Protein AF-A0A553P008-F1 (afdb_monomer)

Foldseek 3Di:
DDDDDDDDDDDDDDDDDDDDDDDDDDDDDDDDDDDDDDDDDDDPPVVVVVVVVPPPDDDPDDDDDPDDDPQQPPPPDPPPPPPPVCPDPPDQWWFAAPQQQFIDSDPVVNVVCVVVVVSPPPPAQPAPDDFDKDKDKAQDPVVVVVVCLVVLLCQQWDWPDDPRQKTKIFGLQADDPDVDPDDPPRDHDPWSWMKMWGWGWGAPDPDNPDRTGPRTGTIIIIITTSDTNDDDDLVSGDDGPVNLVVLLVCVVVVDDLVCCQVPPQDPDVPDPSDNGDDSVNSVSSCVSVVVPPCLVVVLLVLLQVLCVVVPPPDDDADPLQVVQLVQADDPVQLVQWDWDDDVQFIKIFGADPVRDTPDIKTKGAAPDDDPLVPQSNDHPPFDPPFDRQNRIQIPDPVCVVNVGHNVSRSRRRVVVVPPDPDPDDDDDDDDDDDDDDDDDDDDDDDDDDDDDDDPPDPPVVVVVLLVLLSVLLVVLSPDPVHDPVLNVQQSVQSVPDRSNPRDHPPVSPPVSVVPD

Nearest PDB structures (foldseek):
  5zyg-assembly1_A  TM=2.534E-01  e=4.110E-01  Homo sapiens
  8fjk-assembly1_D  TM=1.967E-01  e=5.449E-01  Golden shiner reovirus

Sequence (516 aa):
MPSQSNVDDPQVLGAAQPTEFVDDLMDLGTDPGDSNDPGEESQEHWNLVAQSIADQNQTPGAKTMDGVDDLNENATNVDNPLDLKFTPPSWSPIFHCQKCRKTFASRFGCRAHVRKNACSKVSHCPGKHDHRWVELDVETMAIALEWFHSQELDRFFFKESSRPSLRIFRCSQRSRKSSSPIKKTKKIYDCSAKIVFRQATLCQCEDTITEICRNGKPMVLIYGCLTHSHPIDRKNIRLSKVTKNQALKLLQSGLEHGDIIEKYFAPNDDDPDRKPVIPADLYRIRRTAGLRGLENVDQVFIRKKLKGKERMRNMGYSKIQTDYSACHPGKEEMQKYLVEQKPGGFDIIRKGPDGEEVGRYRMMPNRFLCNKTLCQVRCLNCPPKCICAHDYTCQCPEYAHRNFCNHGHVLAMLSNASSPTSKHQPNDDQSQLDDSYRGSGRSKDNCSNIADHYPVQPVDQEFVKIQKRFRQIEGAFSSSDIKDDEKLMIVNSLLHVPINDVEIPLRFSNNANSFL

Structure (mmCIF, N/CA/C/O backbone):
data_AF-A0A553P008-F1
#
_entry.id   AF-A0A553P008-F1
#
loop_
_atom_site.group_PDB
_atom_site.id
_atom_site.type_symbol
_atom_site.label_atom_id
_atom_site.label_alt_id
_atom_site.label_comp_id
_atom_site.label_asym_id
_atom_site.label_entity_id
_atom_site.label_seq_id
_atom_site.pdbx_PDB_ins_code
_atom_site.Cartn_x
_atom_site.Cartn_y
_atom_site.Cartn_z
_atom_site.occupancy
_atom_site.B_iso_or_equiv
_atom_site.auth_seq_id
_atom_site.auth_comp_id
_atom_site.auth_asym_id
_atom_site.auth_atom_id
_atom_site.pdbx_PDB_model_num
ATOM 1 N N . MET A 1 1 ? -40.632 -23.027 -47.951 1.00 40.44 1 MET A N 1
ATOM 2 C CA . MET A 1 1 ? -40.136 -23.968 -48.976 1.00 40.44 1 MET A CA 1
ATOM 3 C C . MET A 1 1 ? -38.625 -23.825 -49.075 1.00 40.44 1 MET A C 1
ATOM 5 O O . MET A 1 1 ? -38.171 -22.695 -48.936 1.00 40.44 1 MET A O 1
ATOM 9 N N . PRO A 1 2 ? -37.874 -24.936 -49.167 1.00 53.50 2 PRO A N 1
ATOM 10 C CA . PRO A 1 2 ? -36.561 -25.055 -48.534 1.00 53.50 2 PRO A CA 1
ATOM 11 C C . PRO A 1 2 ? -35.416 -25.389 -49.506 1.00 53.50 2 PRO A C 1
ATOM 13 O O . PRO A 1 2 ? -35.645 -25.818 -50.631 1.00 53.50 2 PRO A O 1
ATOM 16 N N . SER A 1 3 ? -34.190 -25.282 -48.997 1.00 41.91 3 SER A N 1
ATOM 17 C CA . SER A 1 3 ? -32.974 -25.963 -49.477 1.00 41.91 3 SER A CA 1
ATOM 18 C C . SER A 1 3 ? -31.933 -25.788 -48.360 1.00 41.91 3 SER A C 1
ATOM 20 O O . SER A 1 3 ? -31.424 -24.687 -48.192 1.00 41.91 3 SER A O 1
ATOM 22 N N . GLN A 1 4 ? -31.836 -26.650 -47.339 1.00 43.62 4 GLN A N 1
ATOM 23 C CA . GLN A 1 4 ? -31.308 -28.027 -47.278 1.00 43.62 4 GLN A CA 1
ATOM 24 C C . GLN A 1 4 ? -29.925 -28.217 -47.915 1.00 43.62 4 GLN A C 1
ATOM 26 O O . GLN A 1 4 ? -29.800 -28.272 -49.132 1.00 43.62 4 GLN A O 1
ATOM 31 N N . SER A 1 5 ? -28.929 -28.436 -47.051 1.00 47.88 5 SER A N 1
ATOM 32 C CA . SER A 1 5 ? -27.769 -29.290 -47.318 1.00 47.88 5 SER A CA 1
ATOM 33 C C . SER A 1 5 ? -27.231 -29.847 -45.988 1.00 47.88 5 SER A C 1
ATOM 35 O O . SER A 1 5 ? -26.574 -29.133 -45.231 1.00 47.88 5 SER A O 1
ATOM 37 N N . ASN A 1 6 ? -27.570 -31.111 -45.717 1.00 43.66 6 ASN A N 1
ATOM 38 C CA . ASN A 1 6 ? -26.884 -32.031 -44.801 1.00 43.66 6 ASN A CA 1
ATOM 39 C C . ASN A 1 6 ? -25.738 -32.711 -45.563 1.00 43.66 6 ASN A C 1
ATOM 41 O O . ASN A 1 6 ? -25.980 -33.041 -46.721 1.00 43.66 6 ASN A O 1
ATOM 45 N N . VAL A 1 7 ? -24.598 -32.981 -44.912 1.00 49.91 7 VAL A N 1
ATOM 46 C CA . VAL A 1 7 ? -23.669 -34.120 -45.152 1.00 49.91 7 VAL A CA 1
ATOM 47 C C . VAL A 1 7 ? -22.826 -34.260 -43.861 1.00 49.91 7 VAL A C 1
ATOM 49 O O . VAL A 1 7 ? -22.097 -33.332 -43.524 1.00 49.91 7 VAL A O 1
ATOM 52 N N . ASP A 1 8 ? -23.193 -35.137 -42.926 1.00 42.03 8 ASP A N 1
ATOM 53 C CA . ASP A 1 8 ? -22.781 -36.545 -42.713 1.00 42.03 8 ASP A CA 1
ATOM 54 C C . ASP A 1 8 ? -21.514 -36.733 -41.848 1.00 42.03 8 ASP A C 1
ATOM 56 O O . ASP A 1 8 ? -20.397 -36.375 -42.220 1.00 42.03 8 ASP A O 1
ATOM 60 N N . ASP A 1 9 ? -21.749 -37.358 -40.687 1.00 42.69 9 ASP A N 1
ATOM 61 C CA . ASP A 1 9 ? -20.797 -38.111 -39.860 1.00 42.69 9 ASP A CA 1
ATOM 62 C C . ASP A 1 9 ? -20.182 -39.286 -40.643 1.00 42.69 9 ASP A C 1
ATOM 64 O O . ASP A 1 9 ? -20.812 -39.843 -41.548 1.00 42.69 9 ASP A O 1
ATOM 68 N N . PRO A 1 10 ? -19.035 -39.807 -40.174 1.00 57.06 10 PRO A N 1
ATOM 69 C CA . PRO A 1 10 ? -19.013 -41.244 -39.944 1.00 57.06 10 PRO A CA 1
ATOM 70 C C . PRO A 1 10 ? -18.407 -41.627 -38.591 1.00 57.06 10 PRO A C 1
ATOM 72 O O . PRO A 1 10 ? -17.315 -41.221 -38.194 1.00 57.06 10 PRO A O 1
ATOM 75 N N . GLN A 1 11 ? -19.131 -42.518 -37.926 1.00 44.53 11 GLN A N 1
ATOM 76 C CA . GLN A 1 11 ? -18.685 -43.346 -36.818 1.00 44.53 11 GLN A CA 1
ATOM 77 C C . GLN A 1 11 ? -18.278 -44.742 -37.353 1.00 44.53 11 GLN A C 1
ATOM 79 O O . GLN A 1 11 ? -18.833 -45.187 -38.355 1.00 44.53 11 GLN A O 1
ATOM 84 N N . VAL A 1 12 ? -17.414 -45.447 -36.594 1.00 40.44 12 VAL A N 1
ATOM 85 C CA . VAL A 1 12 ? -17.372 -46.925 -36.385 1.00 40.44 12 VAL A CA 1
ATOM 86 C C . VAL A 1 12 ? -16.174 -47.753 -36.957 1.00 40.44 12 VAL A C 1
ATOM 88 O O . VAL A 1 12 ? -16.080 -48.016 -38.148 1.00 40.44 12 VAL A O 1
ATOM 91 N N . LEU A 1 13 ? -15.391 -48.296 -35.994 1.00 36.28 13 LEU A N 1
ATOM 92 C CA . LEU A 1 13 ? -14.731 -49.630 -35.842 1.00 36.28 13 LEU A CA 1
ATOM 93 C C . LEU A 1 13 ? -13.361 -50.026 -36.454 1.00 36.28 13 LEU A C 1
ATOM 95 O O . LEU A 1 13 ? -13.100 -49.891 -37.641 1.00 36.28 13 LEU A O 1
ATOM 99 N N . GLY A 1 14 ? -12.577 -50.716 -35.596 1.00 31.28 14 GLY A N 1
ATOM 100 C CA . GLY A 1 14 ? -11.478 -51.658 -35.904 1.00 31.28 14 GLY A CA 1
ATOM 101 C C . GLY A 1 14 ? -10.335 -51.580 -34.867 1.00 31.28 14 GLY A C 1
ATOM 102 O O . GLY A 1 14 ? -9.530 -50.666 -34.938 1.00 31.28 14 GLY A O 1
ATOM 103 N N . ALA A 1 15 ? -10.343 -52.291 -33.730 1.00 33.47 15 ALA A N 1
ATOM 104 C CA . ALA A 1 15 ? -9.993 -53.705 -33.484 1.00 33.47 15 ALA A CA 1
ATOM 105 C C . ALA A 1 15 ? -8.479 -54.072 -33.550 1.00 33.47 15 ALA A C 1
ATOM 107 O O . ALA A 1 15 ? -7.904 -54.174 -34.622 1.00 33.47 15 ALA A O 1
ATOM 108 N N . ALA A 1 16 ? -7.926 -54.362 -32.357 1.00 33.59 16 ALA A N 1
ATOM 109 C CA . ALA A 1 16 ? -7.098 -55.524 -31.964 1.00 33.59 16 ALA A CA 1
ATOM 110 C C . ALA A 1 16 ? -5.632 -55.763 -32.450 1.00 33.59 16 ALA A C 1
ATOM 112 O O . ALA A 1 16 ? -5.397 -56.228 -33.556 1.00 33.59 16 ALA A O 1
ATOM 113 N N . GLN A 1 17 ? -4.729 -55.690 -31.445 1.00 37.31 17 GLN A N 1
ATOM 114 C CA . GLN A 1 17 ? -3.608 -56.603 -31.074 1.00 37.31 17 GLN A CA 1
ATOM 115 C C . GLN A 1 17 ? -2.269 -56.613 -31.883 1.00 37.31 17 GLN A C 1
ATOM 117 O O . GLN A 1 17 ? -2.129 -55.843 -32.824 1.00 37.31 17 GLN A O 1
ATOM 122 N N . PRO A 1 18 ? -1.229 -57.389 -31.472 1.00 49.28 18 PRO A N 1
ATOM 123 C CA . PRO A 1 18 ? -0.252 -57.069 -30.412 1.00 49.28 18 PRO A CA 1
ATOM 124 C C . PRO A 1 18 ? 1.215 -57.241 -30.896 1.00 49.28 18 PRO A C 1
ATOM 126 O O . PRO A 1 18 ? 1.456 -57.882 -31.913 1.00 49.28 18 PRO A O 1
ATOM 129 N N . THR A 1 19 ? 2.223 -56.772 -30.152 1.00 40.44 19 THR A N 1
ATOM 130 C CA . THR A 1 19 ? 3.612 -57.241 -30.366 1.00 40.44 19 THR A CA 1
ATOM 131 C C . THR A 1 19 ? 4.365 -57.450 -29.055 1.00 40.44 19 THR A C 1
ATOM 133 O O . THR A 1 19 ? 4.585 -56.517 -28.283 1.00 40.44 19 THR A O 1
ATOM 136 N N . GLU A 1 20 ? 4.722 -58.718 -28.872 1.00 40.91 20 GLU A N 1
ATOM 137 C CA . GLU A 1 20 ? 5.724 -59.355 -28.011 1.00 40.91 20 GLU A CA 1
ATOM 138 C C . GLU A 1 20 ? 7.129 -58.713 -28.166 1.00 40.91 20 GLU A C 1
ATOM 140 O O . GLU A 1 20 ? 7.445 -58.179 -29.225 1.00 40.91 20 GLU A O 1
ATOM 145 N N . PHE A 1 21 ? 7.897 -58.496 -27.087 1.00 37.88 21 PHE A N 1
ATOM 146 C CA . PHE A 1 21 ? 8.807 -59.425 -26.373 1.00 37.88 21 PHE A CA 1
ATOM 147 C C . PHE A 1 21 ? 10.205 -59.523 -27.019 1.00 37.88 21 PHE A C 1
ATOM 149 O O . PHE A 1 21 ? 10.359 -60.161 -28.054 1.00 37.88 21 PHE A O 1
ATOM 156 N N . VAL A 1 22 ? 11.222 -58.942 -26.364 1.00 42.44 22 VAL A N 1
ATOM 157 C CA . VAL A 1 22 ? 12.579 -59.518 -26.266 1.00 42.44 22 VAL A CA 1
ATOM 158 C C . VAL A 1 22 ? 13.261 -59.010 -24.990 1.00 42.44 22 VAL A C 1
ATOM 160 O O . VAL A 1 22 ? 13.490 -57.809 -24.835 1.00 42.44 22 VAL A O 1
ATOM 163 N N . ASP A 1 23 ? 13.545 -59.954 -24.094 1.00 39.53 23 ASP A N 1
ATOM 164 C CA . ASP A 1 23 ? 14.580 -59.898 -23.062 1.00 39.53 23 ASP A CA 1
ATOM 165 C C . ASP A 1 23 ? 15.951 -60.202 -23.695 1.00 39.53 23 ASP A C 1
ATOM 167 O O . ASP A 1 23 ? 16.014 -60.966 -24.652 1.00 39.53 23 ASP A O 1
ATOM 171 N N . ASP A 1 24 ? 17.017 -59.619 -23.138 1.00 41.34 24 ASP A N 1
ATOM 172 C CA . ASP A 1 24 ? 18.382 -60.177 -23.025 1.00 41.34 24 ASP A CA 1
ATOM 173 C C . ASP A 1 24 ? 19.205 -59.154 -22.207 1.00 41.34 24 ASP A C 1
ATOM 175 O O . ASP A 1 24 ? 19.469 -58.039 -22.652 1.00 41.34 24 ASP A O 1
ATOM 179 N N . LEU A 1 25 ? 19.361 -59.319 -20.890 1.00 42.59 25 LEU A N 1
ATOM 180 C CA . LEU A 1 25 ? 20.352 -60.154 -20.198 1.00 42.59 25 LEU A CA 1
ATOM 181 C C . LEU A 1 25 ? 21.810 -59.816 -20.576 1.00 42.59 25 LEU A C 1
ATOM 183 O O . LEU A 1 25 ? 22.323 -60.310 -21.570 1.00 42.59 25 LEU A O 1
ATOM 187 N N . MET A 1 26 ? 22.506 -59.047 -19.727 1.00 47.12 26 MET A N 1
ATOM 188 C CA . MET A 1 26 ? 23.882 -59.369 -19.323 1.00 47.12 26 MET A CA 1
ATOM 189 C C . MET A 1 26 ? 24.156 -58.888 -17.897 1.00 47.12 26 MET A C 1
ATOM 191 O O . MET A 1 26 ? 24.096 -57.706 -17.562 1.00 47.12 26 MET A O 1
ATOM 195 N N . ASP A 1 27 ? 24.441 -59.905 -17.104 1.00 39.12 27 ASP A N 1
ATOM 196 C CA . ASP A 1 27 ? 24.912 -59.987 -15.738 1.00 39.12 27 ASP A CA 1
ATOM 197 C C . ASP A 1 27 ? 26.450 -60.002 -15.761 1.00 39.12 27 ASP A C 1
ATOM 199 O O . ASP A 1 27 ? 27.020 -60.746 -16.555 1.00 39.12 27 ASP A O 1
ATOM 203 N N . LEU A 1 28 ? 27.115 -59.202 -14.924 1.00 42.50 28 LEU A N 1
ATOM 204 C CA . LEU A 1 28 ? 28.478 -59.461 -14.443 1.00 42.50 28 LEU A CA 1
ATOM 205 C C . LEU A 1 28 ? 28.663 -58.752 -13.096 1.00 42.50 28 LEU A C 1
ATOM 207 O O . LEU A 1 28 ? 28.909 -57.546 -13.024 1.00 42.50 28 LEU A O 1
ATOM 211 N N . GLY A 1 29 ? 28.548 -59.532 -12.024 1.00 37.59 29 GLY A N 1
ATOM 212 C CA . GLY A 1 29 ? 29.108 -59.198 -10.723 1.00 37.59 29 GLY A CA 1
ATOM 213 C C . GLY A 1 29 ? 30.606 -59.507 -10.636 1.00 37.59 29 GLY A C 1
ATOM 214 O O . GLY A 1 29 ? 31.110 -60.362 -11.355 1.00 37.59 29 GLY A O 1
ATOM 215 N N . THR A 1 30 ? 31.275 -58.829 -9.701 1.00 37.03 30 THR A N 1
ATOM 216 C CA . THR A 1 30 ? 32.422 -59.314 -8.905 1.00 37.03 30 THR A CA 1
ATOM 217 C C . THR A 1 30 ? 32.613 -58.355 -7.721 1.00 37.03 30 THR A C 1
ATOM 219 O O . THR A 1 30 ? 33.078 -57.238 -7.918 1.00 37.03 30 THR A O 1
ATOM 222 N N . ASP A 1 31 ? 32.072 -58.738 -6.559 1.00 34.66 31 ASP A N 1
ATOM 223 C CA . ASP A 1 31 ? 32.739 -59.061 -5.275 1.00 34.66 31 ASP A CA 1
ATOM 224 C C . ASP A 1 31 ? 33.957 -58.252 -4.730 1.00 34.66 31 ASP A C 1
ATOM 226 O O . ASP A 1 31 ? 34.554 -57.449 -5.443 1.00 34.66 31 ASP A O 1
ATOM 230 N N . PRO A 1 32 ? 34.308 -58.391 -3.425 1.00 56.00 32 PRO A N 1
ATOM 231 C CA . PRO A 1 32 ? 34.479 -57.262 -2.508 1.00 56.00 32 PRO A CA 1
ATOM 232 C C . PRO A 1 32 ? 35.907 -57.143 -1.941 1.00 56.00 32 PRO A C 1
ATOM 234 O O . PRO A 1 32 ? 36.719 -58.059 -2.046 1.00 56.00 32 PRO A O 1
ATOM 237 N N . GLY A 1 33 ? 36.215 -56.033 -1.265 1.00 32.59 33 GLY A N 1
ATOM 238 C CA . GLY A 1 33 ? 37.456 -55.948 -0.496 1.00 32.59 33 GLY A CA 1
ATOM 239 C C . GLY A 1 33 ? 37.730 -54.601 0.166 1.00 32.59 33 GLY A C 1
ATOM 240 O O . GLY A 1 33 ? 37.707 -53.565 -0.486 1.00 32.59 33 GLY A O 1
ATOM 241 N N . ASP A 1 34 ? 38.056 -54.700 1.452 1.00 31.94 34 ASP A N 1
ATOM 242 C CA . ASP A 1 34 ? 38.919 -53.824 2.249 1.00 31.94 34 ASP A CA 1
ATOM 243 C C . ASP A 1 34 ? 38.390 -52.495 2.813 1.00 31.94 34 ASP A C 1
ATOM 245 O O . ASP A 1 34 ? 38.482 -51.406 2.250 1.00 31.94 34 ASP A O 1
ATOM 249 N N . SER A 1 35 ? 37.923 -52.639 4.057 1.00 42.38 35 SER A N 1
ATOM 250 C CA . SER A 1 35 ? 38.373 -51.898 5.242 1.00 42.38 35 SER A CA 1
ATOM 251 C C . SER A 1 35 ? 39.491 -50.868 5.039 1.00 42.38 35 SER A C 1
ATOM 253 O O . SER A 1 35 ? 40.613 -51.227 4.692 1.00 42.38 35 SER A O 1
ATOM 255 N N . ASN A 1 36 ? 39.224 -49.625 5.447 1.00 38.09 36 ASN A N 1
ATOM 256 C CA . ASN A 1 36 ? 40.102 -48.902 6.368 1.00 38.09 36 ASN A CA 1
ATOM 257 C C . ASN A 1 36 ? 39.349 -47.747 7.037 1.00 38.09 36 ASN A C 1
ATOM 259 O O . ASN A 1 36 ? 38.974 -46.756 6.413 1.00 38.09 36 ASN A O 1
ATOM 263 N N . ASP A 1 37 ? 39.146 -47.944 8.331 1.00 43.66 37 ASP A N 1
ATOM 264 C CA . ASP A 1 37 ? 38.787 -46.963 9.343 1.00 43.66 37 ASP A CA 1
ATOM 265 C C . ASP A 1 37 ? 39.996 -46.041 9.600 1.00 43.66 37 ASP A C 1
ATOM 267 O O . ASP A 1 37 ? 41.127 -46.533 9.699 1.00 43.66 37 ASP A O 1
ATOM 271 N N . PRO A 1 38 ? 39.798 -44.718 9.706 1.00 44.19 38 PRO A N 1
ATOM 272 C CA . PRO A 1 38 ? 40.546 -44.004 10.725 1.00 44.19 38 PRO A CA 1
ATOM 273 C C . PRO A 1 38 ? 39.669 -43.013 11.500 1.00 44.19 38 PRO A C 1
ATOM 275 O O . PRO A 1 38 ? 39.247 -41.981 10.980 1.00 44.19 38 PRO A O 1
ATOM 278 N N . GLY A 1 39 ? 39.545 -43.280 12.797 1.00 33.97 39 GLY A N 1
ATOM 279 C CA . GLY A 1 39 ? 40.020 -42.350 13.821 1.00 33.97 39 GLY A CA 1
ATOM 280 C C . GLY A 1 39 ? 39.117 -41.158 14.129 1.00 33.97 39 GLY A C 1
ATOM 281 O O . GLY A 1 39 ? 39.314 -40.053 13.621 1.00 33.97 39 GLY A O 1
ATOM 282 N N . GLU A 1 40 ? 38.214 -41.365 15.086 1.00 45.66 40 GLU A N 1
ATOM 283 C CA . GLU A 1 40 ? 37.686 -40.326 15.973 1.00 45.66 40 GLU A CA 1
ATOM 284 C C . GLU A 1 40 ? 38.825 -39.667 16.773 1.00 45.66 40 GLU A C 1
ATOM 286 O O . GLU A 1 40 ? 39.121 -40.072 17.889 1.00 45.66 40 GLU A O 1
ATOM 291 N N . GLU A 1 41 ? 39.477 -38.641 16.222 1.00 46.53 41 GLU A N 1
ATOM 292 C CA . GLU A 1 41 ? 40.301 -37.717 17.019 1.00 46.53 41 GLU A CA 1
ATOM 293 C C . GLU A 1 41 ? 40.584 -36.415 16.246 1.00 46.53 41 GLU A C 1
ATOM 295 O O . GLU A 1 41 ? 41.703 -36.123 15.835 1.00 46.53 41 GLU A O 1
ATOM 300 N N . SER A 1 42 ? 39.554 -35.614 15.937 1.00 48.09 42 SER A N 1
ATOM 301 C CA . SER A 1 42 ? 39.759 -34.297 15.283 1.00 48.09 42 SER A CA 1
ATOM 302 C C . SER A 1 42 ? 38.647 -33.262 15.507 1.00 48.09 42 SER A C 1
ATOM 304 O O . SER A 1 42 ? 38.590 -32.263 14.787 1.00 48.09 42 SER A O 1
ATOM 306 N N . GLN A 1 43 ? 37.750 -33.455 16.480 1.00 44.19 43 GLN A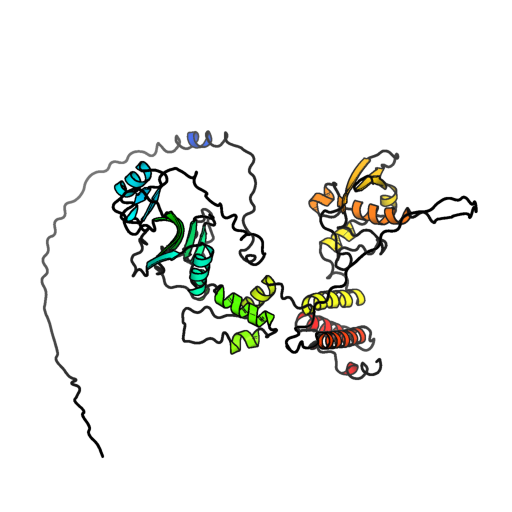 N 1
ATOM 307 C CA . GLN A 1 43 ? 36.558 -32.602 16.625 1.00 44.19 43 GLN A CA 1
ATOM 308 C C . GLN A 1 43 ? 36.623 -31.587 17.782 1.00 44.19 43 GLN A C 1
ATOM 310 O O . GLN A 1 43 ? 35.763 -30.712 17.875 1.00 44.19 43 GLN A O 1
ATOM 315 N N . GLU A 1 44 ? 37.682 -31.606 18.600 1.00 47.97 44 GLU A N 1
ATOM 316 C CA . GLU A 1 44 ? 37.828 -30.686 19.744 1.00 47.97 44 GLU A CA 1
ATOM 317 C C . GLU A 1 44 ? 38.680 -29.433 19.463 1.00 47.97 44 GLU A C 1
ATOM 319 O O . GLU A 1 44 ? 38.575 -28.444 20.185 1.00 47.97 44 GLU A O 1
ATOM 324 N N . HIS A 1 45 ? 39.444 -29.382 18.365 1.00 42.97 45 HIS A N 1
ATOM 325 C CA . HIS A 1 45 ? 40.313 -28.228 18.074 1.00 42.97 45 HIS A CA 1
ATOM 326 C C . HIS A 1 45 ? 39.608 -27.074 17.324 1.00 42.97 45 HIS A C 1
ATOM 328 O O . HIS A 1 45 ? 40.067 -25.933 17.351 1.00 42.97 45 HIS A O 1
ATOM 334 N N . TRP A 1 46 ? 38.447 -27.324 16.705 1.00 42.16 46 TRP A N 1
ATOM 335 C CA . TRP A 1 46 ? 37.681 -26.290 15.986 1.00 42.16 46 TRP A CA 1
ATOM 336 C C . TRP A 1 46 ? 36.675 -25.521 16.854 1.00 42.16 46 TRP A C 1
ATOM 338 O O . TRP A 1 46 ? 36.229 -24.443 16.457 1.00 42.16 46 TRP A O 1
ATOM 348 N N . ASN A 1 47 ? 36.369 -26.002 18.063 1.00 44.72 47 ASN A N 1
ATOM 349 C CA . ASN A 1 47 ? 35.426 -25.328 18.963 1.00 44.72 47 ASN A CA 1
ATOM 350 C C . ASN A 1 47 ? 36.070 -24.212 19.808 1.00 44.72 47 ASN A C 1
ATOM 352 O O . ASN A 1 47 ? 35.373 -23.285 20.208 1.00 44.72 47 ASN A O 1
ATOM 356 N N . LEU A 1 48 ? 37.395 -24.218 20.001 1.00 42.59 48 LEU A N 1
ATOM 357 C CA . LEU A 1 48 ? 38.096 -23.187 20.786 1.00 42.59 48 LEU A CA 1
ATOM 358 C C . LEU A 1 48 ? 38.484 -21.935 19.975 1.00 42.59 48 LEU A C 1
ATOM 360 O O . LEU A 1 48 ? 38.600 -20.849 20.539 1.00 42.59 48 LEU A O 1
ATOM 364 N N . VAL A 1 49 ? 38.601 -22.032 18.646 1.00 46.22 49 VAL A N 1
ATOM 365 C CA . VAL A 1 49 ? 38.903 -20.872 17.777 1.00 46.22 49 VAL A CA 1
ATOM 366 C C . VAL A 1 49 ? 37.640 -20.065 17.439 1.00 46.22 49 VAL A C 1
ATOM 368 O O . VAL A 1 49 ? 37.700 -18.846 17.275 1.00 46.22 49 VAL A O 1
ATOM 371 N N . ALA A 1 50 ? 36.467 -20.705 17.418 1.00 41.72 50 ALA A N 1
ATOM 372 C CA . ALA A 1 50 ? 35.192 -20.037 17.148 1.00 41.72 50 ALA A CA 1
ATOM 373 C C . ALA A 1 50 ? 34.698 -19.158 18.316 1.00 41.72 50 ALA A C 1
ATOM 375 O O . ALA A 1 50 ? 33.920 -18.228 18.099 1.00 41.72 50 ALA A O 1
ATOM 376 N N . GLN A 1 51 ? 35.173 -19.405 19.541 1.00 41.69 51 GLN A N 1
ATOM 377 C CA . GLN A 1 51 ? 34.721 -18.696 20.741 1.00 41.69 51 GLN A CA 1
ATOM 378 C C . GLN A 1 51 ? 35.491 -17.389 21.005 1.00 41.69 51 GLN A C 1
ATOM 380 O O . GLN A 1 51 ? 34.956 -16.484 21.632 1.00 41.69 51 GLN A O 1
ATOM 385 N N . SER A 1 52 ? 36.696 -17.225 20.444 1.00 36.25 52 SER A N 1
ATOM 386 C CA . SER A 1 52 ? 37.526 -16.026 20.655 1.00 36.25 52 SER A CA 1
ATOM 387 C C . SER A 1 52 ? 37.215 -14.855 19.706 1.00 36.25 52 SER A C 1
ATOM 389 O O . SER A 1 52 ? 37.655 -13.735 19.962 1.00 36.25 52 SER A O 1
ATOM 391 N N . ILE A 1 53 ? 36.466 -15.077 18.619 1.00 40.47 53 ILE A N 1
ATOM 392 C CA . ILE A 1 53 ? 36.098 -14.025 17.645 1.00 40.47 53 ILE A CA 1
ATOM 393 C C . ILE A 1 53 ? 34.739 -13.374 17.992 1.00 40.47 53 ILE A C 1
ATOM 395 O O . ILE A 1 53 ? 34.412 -12.299 17.489 1.00 40.47 53 ILE A O 1
ATOM 399 N N . ALA A 1 54 ? 33.962 -13.969 18.903 1.00 38.78 54 ALA A N 1
ATOM 400 C CA . ALA A 1 54 ? 32.630 -13.485 19.274 1.00 38.78 54 ALA A CA 1
ATOM 401 C C . ALA A 1 54 ? 32.625 -12.322 20.294 1.00 38.78 54 ALA A C 1
ATOM 403 O O . ALA A 1 54 ? 31.628 -11.606 20.374 1.00 38.78 54 ALA A O 1
ATOM 404 N N . ASP A 1 55 ? 33.730 -12.068 21.005 1.00 37.78 55 ASP A N 1
ATOM 405 C CA . ASP A 1 55 ? 33.757 -11.112 22.128 1.00 37.78 55 ASP A CA 1
ATOM 406 C C . ASP A 1 55 ? 34.271 -9.697 21.794 1.00 37.78 55 ASP A C 1
ATOM 408 O O . ASP A 1 55 ? 34.236 -8.817 22.652 1.00 37.78 55 ASP A O 1
ATOM 412 N N . GLN A 1 56 ? 34.693 -9.407 20.554 1.00 38.47 56 GLN A N 1
ATOM 413 C CA . GLN A 1 56 ? 35.279 -8.093 20.208 1.00 38.47 56 GLN A CA 1
ATOM 414 C C . GLN A 1 56 ? 34.391 -7.138 19.394 1.00 38.47 56 GLN A C 1
ATOM 416 O O . GLN A 1 56 ? 34.838 -6.049 19.049 1.00 38.47 56 GLN A O 1
ATOM 421 N N . ASN A 1 57 ? 33.125 -7.468 19.122 1.00 36.16 57 ASN A N 1
ATOM 422 C CA . ASN A 1 57 ? 32.231 -6.577 18.367 1.00 36.16 57 ASN A CA 1
ATOM 423 C C . ASN A 1 57 ? 30.888 -6.347 19.074 1.00 36.16 57 ASN A C 1
ATOM 425 O O . ASN A 1 57 ? 29.829 -6.711 18.565 1.00 36.16 57 ASN A O 1
ATOM 429 N N . GLN A 1 58 ? 30.921 -5.688 20.235 1.00 32.62 58 GLN A N 1
ATOM 430 C CA . GLN A 1 58 ? 29.732 -5.073 20.833 1.00 32.62 58 GLN A CA 1
ATOM 431 C C . GLN A 1 58 ? 29.683 -3.580 20.483 1.00 32.62 58 GLN A C 1
ATOM 433 O O . GLN A 1 58 ? 30.347 -2.751 21.097 1.00 32.62 58 GLN A O 1
ATOM 438 N N . THR A 1 59 ? 28.862 -3.230 19.493 1.00 42.16 59 THR A N 1
ATOM 439 C CA . THR A 1 59 ? 28.306 -1.875 19.339 1.00 42.16 59 THR A CA 1
ATOM 440 C C . THR A 1 59 ? 26.856 -1.877 19.841 1.00 42.16 59 THR A C 1
ATOM 442 O O . THR A 1 59 ? 26.172 -2.895 19.703 1.00 42.16 59 THR A O 1
ATOM 445 N N . PRO A 1 60 ? 26.344 -0.785 20.444 1.00 33.41 60 PRO A N 1
ATOM 446 C CA . PRO A 1 60 ? 25.017 -0.790 21.050 1.00 33.41 60 PRO A CA 1
ATOM 447 C C . PRO A 1 60 ? 23.932 -0.866 19.971 1.00 33.41 60 PRO A C 1
ATOM 449 O O . PRO A 1 60 ? 23.773 0.043 19.155 1.00 33.41 60 PRO A O 1
ATOM 452 N N . GLY A 1 61 ? 23.183 -1.968 19.973 1.00 30.97 61 GLY A N 1
ATOM 453 C CA . GLY A 1 61 ? 22.105 -2.232 19.029 1.00 30.97 61 GLY A CA 1
ATOM 454 C C . GLY A 1 61 ? 20.905 -1.303 19.216 1.00 30.97 61 GLY A C 1
ATOM 455 O O . GLY A 1 61 ? 20.248 -1.304 20.259 1.00 30.97 61 GLY A O 1
ATOM 456 N N . ALA A 1 62 ? 20.562 -0.572 18.157 1.00 33.16 62 ALA A N 1
ATOM 457 C CA . ALA A 1 62 ? 19.236 -0.001 17.982 1.00 33.16 62 ALA A CA 1
ATOM 458 C C . ALA A 1 62 ? 18.242 -1.143 17.709 1.00 33.16 62 ALA A C 1
ATOM 460 O O . ALA A 1 62 ? 18.272 -1.776 16.655 1.00 33.16 62 ALA A O 1
ATOM 461 N N . LYS A 1 63 ? 17.364 -1.426 18.675 1.00 31.45 63 LYS A N 1
ATOM 462 C CA . LYS A 1 63 ? 16.240 -2.356 18.507 1.00 31.45 63 LYS A CA 1
ATOM 463 C C . LYS A 1 63 ? 15.210 -1.742 17.556 1.00 31.45 63 LYS A C 1
ATOM 465 O O . LYS A 1 63 ? 14.437 -0.878 17.960 1.00 31.45 63 LYS A O 1
ATOM 470 N N . THR A 1 64 ? 15.161 -2.207 16.312 1.00 35.25 64 THR A N 1
ATOM 471 C CA . THR A 1 64 ? 13.990 -2.027 15.447 1.00 35.25 64 THR A CA 1
ATOM 472 C C . THR A 1 64 ? 12.916 -3.031 15.861 1.00 35.25 64 THR A C 1
ATOM 474 O O . THR A 1 64 ? 13.139 -4.240 15.830 1.00 35.25 64 THR A O 1
ATOM 477 N N . MET A 1 65 ? 11.757 -2.532 16.301 1.00 30.41 65 MET A N 1
ATOM 478 C CA . MET A 1 65 ? 10.567 -3.354 16.523 1.00 30.41 65 MET A CA 1
ATOM 479 C C . MET A 1 65 ? 9.996 -3.781 15.168 1.00 30.41 65 MET A C 1
ATOM 481 O O . MET A 1 65 ? 9.326 -2.995 14.502 1.00 30.41 65 MET A O 1
ATOM 485 N N . ASP A 1 66 ? 10.244 -5.028 14.780 1.00 34.75 66 ASP A N 1
ATOM 486 C CA . ASP A 1 66 ? 9.513 -5.699 13.709 1.00 34.75 66 ASP A CA 1
ATOM 487 C C . ASP A 1 66 ? 8.234 -6.325 14.279 1.00 34.75 66 ASP A C 1
ATOM 489 O O . ASP A 1 66 ? 8.290 -7.153 15.190 1.00 34.75 66 ASP A O 1
ATOM 493 N N . GLY A 1 67 ? 7.078 -5.951 13.722 1.00 38.50 67 GLY A N 1
ATOM 494 C CA . GLY A 1 67 ? 5.814 -6.657 13.951 1.00 38.50 67 GLY A CA 1
ATOM 495 C C . GLY A 1 67 ? 4.628 -5.774 14.330 1.00 38.50 67 GLY A C 1
ATOM 496 O O . GLY A 1 67 ? 4.108 -5.901 15.434 1.00 38.50 67 GLY A O 1
ATOM 497 N N . VAL A 1 68 ? 4.158 -4.933 13.402 1.00 34.97 68 VAL A N 1
ATOM 498 C CA . VAL A 1 68 ? 2.766 -4.445 13.369 1.00 34.97 68 VAL A CA 1
ATOM 499 C C . VAL A 1 68 ? 2.290 -4.441 11.910 1.00 34.97 68 VAL A C 1
ATOM 501 O O . VAL A 1 68 ? 3.052 -4.134 10.999 1.00 34.97 68 VAL A O 1
ATOM 504 N N . ASP A 1 69 ? 1.044 -4.862 11.722 1.00 37.34 69 ASP A N 1
ATOM 505 C CA . ASP A 1 69 ? 0.402 -5.334 10.496 1.00 37.34 69 ASP A CA 1
ATOM 506 C C . ASP A 1 69 ? 0.347 -4.373 9.285 1.00 37.34 69 ASP A C 1
ATOM 508 O O . ASP A 1 69 ? 0.120 -3.170 9.419 1.00 37.34 69 ASP A O 1
ATOM 512 N N . ASP A 1 70 ? 0.393 -4.981 8.087 1.00 45.19 70 ASP A N 1
ATOM 513 C CA . ASP A 1 70 ? 0.161 -4.446 6.724 1.00 45.19 70 ASP A CA 1
ATOM 514 C C . ASP A 1 70 ? -1.268 -3.868 6.490 1.00 45.19 70 ASP A C 1
ATOM 516 O O . ASP A 1 70 ? -1.865 -4.046 5.427 1.00 45.19 70 ASP A O 1
ATOM 520 N N . LEU A 1 71 ? -1.891 -3.206 7.470 1.00 44.16 71 LEU A N 1
ATOM 521 C CA . LEU A 1 71 ? -3.280 -2.718 7.359 1.00 44.16 71 LEU A CA 1
ATOM 522 C C . LEU A 1 71 ? -3.429 -1.193 7.324 1.00 44.16 71 LEU A C 1
ATOM 524 O O . LEU A 1 71 ? -4.557 -0.696 7.365 1.00 44.16 71 LEU A O 1
ATOM 528 N N . ASN A 1 72 ? -2.329 -0.451 7.181 1.00 39.84 72 ASN A N 1
ATOM 529 C CA . ASN A 1 72 ? -2.360 1.009 7.100 1.00 39.84 72 ASN A CA 1
ATOM 530 C C . ASN A 1 72 ? -1.654 1.572 5.854 1.00 39.84 72 ASN A C 1
ATOM 532 O O . ASN A 1 72 ? -0.820 2.463 5.960 1.00 39.84 72 ASN A O 1
ATOM 536 N N . GLU A 1 73 ? -2.002 1.077 4.663 1.00 47.81 73 GLU A N 1
ATOM 537 C CA . GLU A 1 73 ? -1.601 1.720 3.395 1.00 47.81 73 GLU A CA 1
ATOM 538 C C . GLU A 1 73 ? -2.522 2.899 2.998 1.00 47.81 73 GLU A C 1
ATOM 540 O O . GLU A 1 73 ? -2.252 3.577 2.014 1.00 47.81 73 GLU A O 1
ATOM 545 N N . ASN A 1 74 ? -3.584 3.188 3.769 1.00 40.53 74 ASN A N 1
ATOM 546 C CA . ASN A 1 74 ? -4.500 4.317 3.523 1.00 40.53 74 ASN A CA 1
ATOM 547 C C . ASN A 1 74 ? -4.189 5.580 4.349 1.00 40.53 74 ASN A C 1
ATOM 549 O O . ASN A 1 74 ? -4.866 6.593 4.180 1.00 40.53 74 ASN A O 1
ATOM 553 N N . ALA A 1 75 ? -3.175 5.563 5.221 1.00 33.91 75 ALA A N 1
ATOM 554 C CA . ALA A 1 75 ? -2.678 6.789 5.835 1.00 33.91 75 ALA A CA 1
ATOM 555 C C . ALA A 1 75 ? -1.725 7.489 4.854 1.00 33.91 75 ALA A C 1
ATOM 557 O O . ALA A 1 75 ? -0.561 7.128 4.712 1.00 33.91 75 ALA A O 1
ATOM 558 N N . THR A 1 76 ? -2.285 8.478 4.172 1.00 38.66 76 THR A N 1
ATOM 559 C CA . THR A 1 76 ? -1.737 9.502 3.269 1.00 38.66 76 THR A CA 1
ATOM 560 C C . THR A 1 76 ? -0.375 10.121 3.647 1.00 38.66 76 THR A C 1
ATOM 562 O O . THR A 1 76 ? -0.286 11.338 3.789 1.00 38.66 76 THR A O 1
ATOM 565 N N . ASN A 1 77 ? 0.714 9.356 3.810 1.00 38.44 77 ASN A N 1
ATOM 566 C CA . ASN A 1 77 ? 2.015 9.980 4.102 1.00 38.44 77 ASN A CA 1
ATOM 567 C C . ASN A 1 77 ? 3.288 9.329 3.536 1.00 38.44 77 ASN A C 1
ATOM 569 O O . ASN A 1 77 ? 4.375 9.676 3.984 1.00 38.44 77 ASN A O 1
ATOM 573 N N . VAL A 1 78 ? 3.213 8.445 2.531 1.00 39.62 78 VAL A N 1
ATOM 574 C CA . VAL A 1 78 ? 4.421 8.005 1.795 1.00 39.62 78 VAL A CA 1
ATOM 575 C C . VAL A 1 78 ? 4.120 7.697 0.321 1.00 39.62 78 VAL A C 1
ATOM 577 O O . VAL A 1 78 ? 4.306 6.583 -0.142 1.00 39.62 78 VAL A O 1
ATOM 580 N N . ASP A 1 79 ? 3.652 8.691 -0.426 1.00 45.41 79 ASP A N 1
ATOM 581 C CA . ASP A 1 79 ? 3.791 8.754 -1.892 1.00 45.41 79 ASP A CA 1
ATOM 582 C C . ASP A 1 79 ? 3.890 10.236 -2.284 1.00 45.41 79 ASP A C 1
ATOM 584 O O . ASP A 1 79 ? 3.221 10.717 -3.191 1.00 45.41 79 ASP A O 1
ATOM 588 N N . ASN A 1 80 ? 4.713 11.000 -1.561 1.00 40.62 80 ASN A N 1
ATOM 589 C CA . ASN A 1 80 ? 5.290 12.187 -2.168 1.00 40.62 80 ASN A CA 1
ATOM 590 C C . ASN A 1 80 ? 6.495 11.646 -2.941 1.00 40.62 80 ASN A C 1
ATOM 592 O O . ASN A 1 80 ? 7.497 11.306 -2.296 1.00 40.62 80 ASN A O 1
ATOM 596 N N . PRO A 1 81 ? 6.414 11.428 -4.270 1.00 48.41 81 PRO A N 1
ATOM 597 C CA . PRO A 1 81 ? 7.611 11.169 -5.027 1.00 48.41 81 PRO A CA 1
ATOM 598 C C . PRO A 1 81 ? 8.433 12.440 -4.854 1.00 48.41 81 PRO A C 1
ATOM 600 O O . PRO A 1 81 ? 8.215 13.449 -5.518 1.00 48.41 81 PRO A O 1
ATOM 603 N N . LEU A 1 82 ? 9.415 12.397 -3.956 1.00 45.31 82 LEU A N 1
ATOM 604 C CA . LEU A 1 82 ? 10.665 13.056 -4.261 1.00 45.31 82 LEU A CA 1
ATOM 605 C C . LEU A 1 82 ? 11.136 12.345 -5.526 1.00 45.31 82 LEU A C 1
ATOM 607 O O . LEU A 1 82 ? 11.885 11.369 -5.470 1.00 45.31 82 LEU A O 1
ATOM 611 N N . ASP A 1 83 ? 10.584 12.788 -6.659 1.00 51.91 83 ASP A N 1
ATOM 612 C CA . ASP A 1 83 ? 11.202 12.707 -7.956 1.00 51.91 83 ASP A CA 1
ATOM 613 C C . ASP A 1 83 ? 12.583 13.269 -7.688 1.00 51.91 83 ASP A C 1
ATOM 615 O O . ASP A 1 83 ? 12.802 14.482 -7.640 1.00 51.91 83 ASP A O 1
ATOM 619 N N . LEU A 1 84 ? 13.513 12.359 -7.407 1.00 51.12 84 LEU A N 1
ATOM 620 C CA . LEU A 1 84 ? 14.921 12.581 -7.599 1.00 51.12 84 LEU A CA 1
ATOM 621 C C . LEU A 1 84 ? 15.004 12.911 -9.079 1.00 51.12 84 LEU A C 1
ATOM 623 O O . LEU A 1 84 ? 15.166 12.021 -9.916 1.00 51.12 84 LEU A O 1
ATOM 627 N N . LYS A 1 85 ? 14.779 14.193 -9.393 1.00 53.09 85 LYS A N 1
ATOM 628 C CA . LYS A 1 85 ? 15.031 14.799 -10.683 1.00 53.09 85 LYS A CA 1
ATOM 629 C C . LYS A 1 85 ? 16.515 14.608 -10.864 1.00 53.09 85 LYS A C 1
ATOM 631 O O . LYS A 1 85 ? 17.333 15.403 -10.416 1.00 53.09 85 LYS A O 1
ATOM 636 N N . PHE A 1 86 ? 16.850 13.462 -11.431 1.00 57.09 86 PHE A N 1
ATOM 637 C CA . PHE A 1 86 ? 18.181 13.141 -11.861 1.00 57.09 86 PHE A CA 1
ATOM 638 C C . PHE A 1 86 ? 18.391 14.051 -13.063 1.00 57.09 86 PHE A C 1
ATOM 640 O O . PHE A 1 86 ? 18.109 13.672 -14.192 1.00 57.09 86 PHE A O 1
ATOM 647 N N . THR A 1 87 ? 18.745 15.308 -12.809 1.00 56.78 87 THR A N 1
ATOM 648 C CA . THR A 1 87 ? 19.244 16.220 -13.828 1.00 56.78 87 THR A CA 1
ATOM 649 C C . THR A 1 87 ? 20.690 15.806 -14.045 1.00 56.78 87 THR A C 1
ATOM 651 O O . THR A 1 87 ? 21.530 16.121 -13.195 1.00 56.78 87 THR A O 1
ATOM 654 N N . PRO A 1 88 ? 21.005 15.023 -15.096 1.00 56.62 88 PRO A N 1
ATOM 655 C CA . PRO A 1 88 ? 22.393 14.725 -15.386 1.00 56.62 88 PRO A CA 1
ATOM 656 C C . PRO A 1 88 ? 23.142 16.052 -15.586 1.00 56.62 88 PRO A C 1
ATOM 658 O O . PRO A 1 88 ? 22.562 16.995 -16.134 1.00 56.62 88 PRO A O 1
ATOM 661 N N . PRO A 1 89 ? 24.410 16.152 -15.151 1.00 59.25 89 PRO A N 1
ATOM 662 C CA . PRO A 1 89 ? 25.248 17.296 -15.485 1.00 59.25 89 PRO A CA 1
ATOM 663 C C . PRO A 1 89 ? 25.216 17.477 -17.005 1.00 59.25 89 PRO A C 1
ATOM 665 O O . PRO A 1 89 ? 25.463 16.533 -17.757 1.00 59.25 89 PRO A O 1
ATOM 668 N N . SER A 1 90 ? 24.825 18.673 -17.437 1.00 63.88 90 SER A N 1
ATOM 669 C CA . SER A 1 90 ? 24.118 18.954 -18.694 1.00 63.88 90 SER A CA 1
ATOM 670 C C . SER A 1 90 ? 24.900 18.734 -20.000 1.00 63.88 90 SER A C 1
ATOM 672 O O . SER A 1 90 ? 24.435 19.147 -21.056 1.00 63.88 90 SER A O 1
ATOM 674 N N . TRP A 1 91 ? 26.069 18.087 -19.967 1.00 77.06 91 TRP A N 1
ATOM 675 C CA . TRP A 1 91 ? 26.993 18.048 -21.110 1.00 77.06 91 TRP A CA 1
ATOM 676 C C . TRP A 1 91 ? 27.719 16.714 -21.313 1.00 77.06 91 TRP A C 1
ATOM 678 O O . TRP A 1 91 ? 28.422 16.551 -22.309 1.00 77.06 91 TRP A O 1
ATOM 688 N N . SER A 1 92 ? 27.564 15.738 -20.415 1.00 86.06 92 SER A N 1
ATOM 689 C CA . SER A 1 92 ? 28.229 14.446 -20.601 1.00 86.06 92 SER A CA 1
ATOM 690 C C . SER A 1 92 ? 27.468 13.597 -21.624 1.00 86.06 92 SER A C 1
ATOM 692 O O . SER A 1 92 ? 26.272 13.358 -21.431 1.00 86.06 92 SER A O 1
ATOM 694 N N . PRO A 1 93 ? 28.124 13.100 -22.692 1.00 90.81 93 PRO A N 1
ATOM 695 C CA . PRO A 1 93 ? 27.468 12.227 -23.654 1.00 90.81 93 PRO A CA 1
ATOM 696 C C . PRO A 1 93 ? 26.978 10.962 -22.947 1.00 90.81 93 PRO A C 1
ATOM 698 O O . PRO A 1 93 ? 27.726 10.292 -22.234 1.00 90.81 93 PRO A O 1
ATOM 701 N N . ILE A 1 94 ? 25.707 10.634 -23.154 1.00 95.19 94 ILE A N 1
ATOM 702 C CA . ILE A 1 94 ? 25.111 9.384 -22.693 1.00 95.19 94 ILE A CA 1
ATOM 703 C C . ILE A 1 94 ? 25.328 8.347 -23.797 1.00 95.19 94 ILE A C 1
ATOM 705 O O . ILE A 1 94 ? 25.252 8.670 -24.978 1.00 95.19 94 ILE A O 1
ATOM 709 N N . PHE A 1 95 ? 25.592 7.094 -23.440 1.00 96.88 95 PHE A N 1
ATOM 710 C CA . PHE A 1 95 ? 25.817 6.011 -24.399 1.00 96.88 95 PHE A CA 1
ATOM 711 C C . PHE A 1 95 ? 24.685 4.993 -24.315 1.00 96.88 95 PHE A C 1
ATOM 713 O O . PHE A 1 95 ? 24.318 4.612 -23.206 1.00 96.88 95 PHE A O 1
ATOM 720 N N . HIS A 1 96 ? 24.137 4.517 -25.433 1.00 96.88 96 HIS A N 1
ATOM 721 C CA . HIS A 1 96 ? 23.099 3.475 -25.417 1.00 96.88 96 HIS A CA 1
ATOM 722 C C . HIS A 1 96 ? 23.610 2.124 -25.897 1.00 96.88 96 HIS A C 1
ATOM 724 O O . HIS A 1 96 ? 24.550 2.019 -26.683 1.00 96.88 96 HIS A O 1
ATOM 730 N N . CYS A 1 97 ? 22.963 1.063 -25.427 1.00 96.12 97 CYS A N 1
ATOM 731 C CA . CYS A 1 97 ? 23.120 -0.264 -25.999 1.00 96.12 97 CYS A CA 1
ATOM 732 C C . CYS A 1 97 ? 22.226 -0.401 -27.237 1.00 96.12 97 CYS A C 1
ATOM 734 O O . CYS A 1 97 ? 21.021 -0.187 -27.148 1.00 96.12 97 CYS A O 1
ATOM 736 N N . GLN A 1 98 ? 22.794 -0.827 -28.365 1.00 95.06 98 GLN A N 1
ATOM 737 C CA . GLN A 1 98 ? 22.046 -1.029 -29.614 1.00 95.06 98 GLN A CA 1
ATOM 738 C C . GLN A 1 98 ? 20.969 -2.122 -29.506 1.00 95.06 98 GLN A C 1
ATOM 740 O O . GLN A 1 98 ? 19.955 -2.051 -30.186 1.00 95.06 98 GLN A O 1
ATOM 745 N N . LYS A 1 99 ? 21.167 -3.114 -28.622 1.00 93.69 99 LYS A N 1
ATOM 746 C CA . LYS A 1 99 ? 20.248 -4.252 -28.457 1.00 93.69 99 LYS A CA 1
ATOM 747 C C . LYS A 1 99 ? 19.048 -3.929 -27.567 1.00 93.69 99 LYS A C 1
ATOM 749 O O . LYS A 1 99 ? 17.917 -4.096 -27.988 1.00 93.69 99 LYS A O 1
ATOM 754 N N . CYS A 1 100 ? 19.293 -3.480 -26.335 1.00 92.81 100 CYS A N 1
ATOM 755 C CA . CYS A 1 100 ? 18.232 -3.272 -25.338 1.00 92.81 100 CYS A CA 1
ATOM 756 C C . CYS A 1 100 ? 17.852 -1.799 -25.132 1.00 92.81 100 CYS A C 1
ATOM 758 O O . CYS A 1 100 ? 17.138 -1.485 -24.186 1.00 92.81 100 CYS A O 1
ATOM 760 N N . ARG A 1 101 ? 18.415 -0.877 -25.928 1.00 95.06 101 ARG A N 1
ATOM 761 C CA . ARG A 1 101 ? 18.205 0.583 -25.857 1.00 95.06 101 ARG A CA 1
ATOM 762 C C . ARG A 1 101 ? 18.548 1.241 -24.511 1.00 95.06 101 ARG A C 1
ATOM 764 O O . ARG A 1 101 ? 18.463 2.458 -24.390 1.00 95.06 101 ARG A O 1
ATOM 771 N N . LYS A 1 102 ? 19.005 0.497 -23.501 1.00 95.50 102 LYS A N 1
ATOM 772 C CA . LYS A 1 102 ? 19.394 1.044 -22.196 1.00 95.50 102 LYS A CA 1
ATOM 773 C C . LYS A 1 102 ? 20.541 2.039 -22.325 1.00 95.50 102 LYS A C 1
ATOM 775 O O . LYS A 1 102 ? 21.507 1.773 -23.043 1.00 95.50 102 LYS A O 1
ATOM 780 N N . THR A 1 103 ? 20.463 3.139 -21.583 1.00 96.50 103 THR A N 1
ATOM 781 C CA . THR A 1 103 ? 21.495 4.175 -21.587 1.00 96.50 103 THR A CA 1
ATOM 782 C C . THR A 1 103 ? 22.444 4.085 -20.386 1.00 96.50 103 THR A C 1
ATOM 784 O O . THR A 1 103 ? 22.132 3.506 -19.340 1.00 96.50 103 THR A O 1
ATOM 787 N N . PHE A 1 104 ? 23.652 4.619 -20.561 1.00 96.31 104 PHE A N 1
ATOM 788 C CA . PHE A 1 104 ? 24.772 4.546 -19.630 1.00 96.31 104 PHE A CA 1
ATOM 789 C C . PHE A 1 104 ? 25.502 5.885 -19.589 1.00 96.31 104 PHE A C 1
ATOM 791 O O . PHE A 1 104 ? 25.719 6.515 -20.621 1.00 96.31 104 PHE A O 1
ATOM 798 N N . ALA A 1 105 ? 25.967 6.275 -18.404 1.00 94.94 105 ALA A N 1
ATOM 799 C CA . ALA A 1 105 ? 26.755 7.493 -18.224 1.00 94.94 105 ALA A CA 1
ATOM 800 C C . ALA A 1 105 ? 28.160 7.419 -18.857 1.00 94.94 105 ALA A C 1
ATOM 802 O O . ALA A 1 105 ? 28.841 8.432 -18.958 1.00 94.94 105 ALA A O 1
ATOM 803 N N . SER A 1 106 ? 28.629 6.229 -19.257 1.00 96.12 106 SER A N 1
ATOM 804 C CA . SER A 1 106 ? 29.944 6.058 -19.876 1.00 96.12 106 SER A CA 1
ATOM 805 C C . SER A 1 106 ? 29.959 4.973 -20.950 1.00 96.12 106 SER A C 1
ATOM 807 O O . SER A 1 106 ? 29.278 3.944 -20.854 1.00 96.12 106 SER A O 1
ATOM 809 N N . ARG A 1 107 ? 30.818 5.176 -21.957 1.00 96.75 107 ARG A N 1
ATOM 810 C CA . ARG A 1 107 ? 31.068 4.217 -23.042 1.00 96.75 107 ARG A CA 1
ATOM 811 C C . ARG A 1 107 ? 31.554 2.873 -22.510 1.00 96.75 107 ARG A C 1
ATOM 813 O O . ARG A 1 107 ? 31.123 1.819 -22.973 1.00 96.75 107 ARG A O 1
ATOM 820 N N . PHE A 1 108 ? 32.432 2.913 -21.506 1.00 97.12 108 PHE A N 1
ATOM 821 C CA . PHE A 1 108 ? 32.945 1.717 -20.844 1.00 97.12 108 PHE A CA 1
ATOM 822 C C . PHE A 1 108 ? 31.817 0.902 -20.196 1.00 97.12 108 PHE A C 1
ATOM 824 O O . PHE A 1 108 ? 31.767 -0.313 -20.380 1.00 97.12 108 PHE A O 1
ATOM 831 N N . GLY A 1 109 ? 30.871 1.560 -19.511 1.00 96.38 109 GLY A N 1
ATOM 832 C CA . GLY A 1 109 ? 29.703 0.905 -18.918 1.00 96.38 109 GLY A CA 1
ATOM 833 C C . GLY A 1 109 ? 28.820 0.211 -19.957 1.00 96.38 109 GLY A C 1
ATOM 834 O O . GLY A 1 109 ? 28.448 -0.949 -19.764 1.00 96.38 109 GLY A O 1
ATOM 835 N N . CYS A 1 110 ? 28.558 0.872 -21.090 1.00 96.50 110 CYS A N 1
ATOM 836 C CA . CYS A 1 110 ? 27.815 0.277 -22.206 1.00 96.50 110 CYS A CA 1
ATOM 837 C C . CYS A 1 110 ? 28.545 -0.949 -22.789 1.00 96.50 110 CYS A C 1
ATOM 839 O O . CYS A 1 110 ? 27.966 -2.031 -22.902 1.00 96.50 110 CYS A O 1
ATOM 841 N N . ARG A 1 111 ? 29.850 -0.838 -23.067 1.00 96.81 111 ARG A N 1
ATOM 842 C CA . ARG A 1 111 ? 30.657 -1.962 -23.576 1.00 96.81 111 ARG A CA 1
ATOM 843 C C . ARG A 1 111 ? 30.711 -3.132 -22.599 1.00 96.81 111 ARG A C 1
ATOM 845 O O . ARG A 1 111 ? 30.578 -4.278 -23.017 1.00 96.81 111 ARG A O 1
ATOM 852 N N . ALA A 1 112 ? 30.871 -2.864 -21.304 1.00 96.94 112 ALA A N 1
ATOM 853 C CA . ALA A 1 112 ? 30.843 -3.895 -20.271 1.00 96.94 112 ALA A CA 1
ATOM 854 C C . ALA A 1 112 ? 29.476 -4.596 -20.208 1.00 96.94 112 ALA A C 1
ATOM 856 O O . ALA A 1 112 ? 29.418 -5.817 -20.060 1.00 96.94 112 ALA A O 1
ATOM 857 N N . HIS A 1 113 ? 28.382 -3.846 -20.362 1.00 95.50 113 HIS A N 1
ATOM 858 C CA . HIS A 1 113 ? 27.031 -4.394 -20.449 1.00 95.50 113 HIS A CA 1
ATOM 859 C C . HIS A 1 113 ? 26.855 -5.317 -21.666 1.00 95.50 113 HIS A C 1
ATOM 861 O O . HIS A 1 113 ? 26.380 -6.444 -21.505 1.00 95.50 113 HIS A O 1
ATOM 867 N N . VAL A 1 114 ? 27.286 -4.882 -22.855 1.00 95.19 114 VAL A N 1
ATOM 868 C CA . VAL A 1 114 ? 27.225 -5.681 -24.093 1.00 95.19 114 VAL A CA 1
ATOM 869 C C . VAL A 1 114 ? 28.105 -6.928 -23.993 1.00 95.19 114 VAL A C 1
ATOM 871 O O . VAL A 1 114 ? 27.627 -8.027 -24.258 1.00 95.19 114 VAL A O 1
ATOM 874 N N . ARG A 1 115 ? 29.356 -6.789 -23.532 1.00 96.25 115 ARG A N 1
ATOM 875 C CA . ARG A 1 115 ? 30.312 -7.902 -23.385 1.00 96.25 115 ARG A CA 1
ATOM 876 C C . ARG A 1 115 ? 29.812 -8.980 -22.427 1.00 96.25 115 ARG A C 1
ATOM 878 O O . ARG A 1 115 ? 29.973 -10.160 -22.700 1.00 96.25 115 ARG A O 1
ATOM 885 N N . LYS A 1 116 ? 29.174 -8.590 -21.318 1.00 95.75 116 LYS A N 1
ATOM 886 C CA . LYS A 1 116 ? 28.564 -9.530 -20.356 1.00 95.75 116 LYS A CA 1
ATOM 887 C C . LYS A 1 116 ? 27.248 -10.140 -20.854 1.00 95.75 116 LYS A C 1
ATOM 889 O O . LYS A 1 116 ? 26.598 -10.858 -20.090 1.00 95.75 116 LYS A O 1
ATOM 894 N N . ASN A 1 117 ? 26.828 -9.795 -22.074 1.00 93.31 117 ASN A N 1
ATOM 895 C CA . ASN A 1 117 ? 25.524 -10.109 -22.644 1.00 93.31 117 ASN A CA 1
ATOM 896 C C . ASN A 1 117 ? 24.380 -9.766 -21.671 1.00 93.31 117 ASN A C 1
ATOM 898 O O . ASN A 1 117 ? 23.391 -10.478 -21.548 1.00 93.31 117 ASN A O 1
ATOM 902 N N . ALA A 1 118 ? 24.532 -8.677 -20.911 1.00 91.56 118 ALA A N 1
ATOM 903 C CA . ALA A 1 118 ? 23.566 -8.297 -19.885 1.00 91.56 118 ALA A CA 1
ATOM 904 C C . ALA A 1 118 ? 22.287 -7.681 -20.481 1.00 91.56 118 ALA A C 1
ATOM 906 O O . ALA A 1 118 ? 21.339 -7.447 -19.739 1.00 91.56 118 ALA A O 1
ATOM 907 N N . CYS A 1 119 ? 22.269 -7.415 -21.792 1.00 86.12 119 CYS A N 1
ATOM 908 C CA . CYS A 1 119 ? 21.094 -6.972 -22.546 1.00 86.12 119 CYS A CA 1
ATOM 909 C C . CYS A 1 119 ? 20.063 -8.089 -22.735 1.00 86.12 119 CYS A C 1
ATOM 911 O O . CYS A 1 119 ? 18.877 -7.802 -22.699 1.00 86.12 119 CYS A O 1
ATOM 913 N N . SER A 1 120 ? 20.504 -9.341 -22.891 1.00 79.69 120 SER A N 1
ATOM 914 C CA . SER A 1 120 ? 19.627 -10.512 -23.054 1.00 79.69 120 SER A CA 1
ATOM 915 C C . SER A 1 120 ? 19.311 -11.215 -21.735 1.00 79.69 120 SER A C 1
ATOM 917 O O . SER A 1 120 ? 18.447 -12.081 -21.687 1.00 79.69 120 SER A O 1
ATOM 919 N N . LYS A 1 121 ? 19.969 -10.820 -20.634 1.00 74.50 121 LYS A N 1
ATOM 920 C CA . LYS A 1 121 ? 19.635 -11.273 -19.278 1.00 74.50 121 LYS A CA 1
ATOM 921 C C . LYS A 1 121 ? 18.367 -10.582 -18.771 1.00 74.50 121 LYS A C 1
ATOM 923 O O . LYS A 1 121 ? 18.373 -9.985 -17.691 1.00 74.50 121 LYS A O 1
ATOM 928 N N . VAL A 1 122 ? 17.271 -10.673 -19.520 1.00 69.81 122 VAL A N 1
ATOM 929 C CA . VAL A 1 122 ? 15.951 -10.592 -18.895 1.00 69.81 122 VAL A CA 1
ATOM 930 C C . VAL A 1 122 ? 15.922 -11.758 -17.922 1.00 69.81 122 VAL A C 1
ATOM 932 O O . VAL A 1 122 ? 16.290 -12.880 -18.267 1.00 69.81 122 VAL A O 1
ATOM 935 N N . SER A 1 123 ? 15.645 -11.487 -16.648 1.00 73.88 123 SER A N 1
ATOM 936 C CA . SER A 1 123 ? 15.715 -12.542 -15.647 1.00 73.88 123 SER A CA 1
ATOM 937 C C . SER A 1 123 ? 14.565 -13.514 -15.889 1.00 73.88 123 SER A C 1
ATOM 939 O O . SER A 1 123 ? 13.469 -13.308 -15.365 1.00 73.88 123 SER A O 1
ATOM 941 N N . HIS A 1 124 ? 14.813 -14.542 -16.691 1.00 84.12 124 HIS A N 1
ATOM 942 C CA . HIS A 1 124 ? 13.840 -15.583 -16.931 1.00 84.12 124 HIS A CA 1
ATOM 943 C C . HIS A 1 124 ? 13.548 -16.282 -15.599 1.00 84.12 124 HIS A C 1
ATOM 945 O O . HIS A 1 124 ? 14.438 -16.560 -14.790 1.00 84.12 124 HIS A O 1
ATOM 951 N N . CYS A 1 125 ? 12.264 -16.463 -15.320 1.00 89.25 125 CYS A N 1
ATOM 952 C CA . CYS A 1 125 ? 11.771 -17.455 -14.388 1.00 89.25 125 CYS A CA 1
ATOM 953 C C . CYS A 1 125 ? 12.468 -18.802 -14.663 1.00 89.25 125 CYS A C 1
ATOM 955 O O . CYS A 1 125 ? 12.337 -19.318 -15.765 1.00 89.25 125 CYS A O 1
ATOM 957 N N . PRO A 1 126 ? 13.207 -19.372 -13.695 1.00 89.31 126 PRO A N 1
ATOM 958 C CA . PRO A 1 126 ? 13.860 -20.671 -13.866 1.00 89.31 126 PRO A CA 1
ATOM 959 C C . PRO A 1 126 ? 12.898 -21.856 -13.661 1.00 89.31 126 PRO A C 1
ATOM 961 O O . PRO A 1 126 ? 13.332 -23.004 -13.647 1.00 89.31 126 PRO A O 1
ATOM 964 N N . GLY A 1 127 ? 11.615 -21.588 -13.399 1.00 88.81 127 GLY A N 1
ATOM 965 C CA . GLY A 1 127 ? 10.630 -22.623 -13.102 1.00 88.81 127 GLY A CA 1
ATOM 966 C C . GLY A 1 127 ? 10.285 -23.447 -14.340 1.00 88.81 127 GLY A C 1
ATOM 967 O O . GLY A 1 127 ? 10.190 -22.905 -15.430 1.00 88.81 127 GLY A O 1
ATOM 968 N N . LYS A 1 128 ? 10.051 -24.749 -14.162 1.00 91.88 128 LYS A N 1
ATOM 969 C CA . LYS A 1 128 ? 9.566 -25.642 -15.223 1.00 91.88 128 LYS A CA 1
ATOM 970 C C . LYS A 1 128 ? 8.040 -25.522 -15.344 1.00 91.88 128 LYS A C 1
ATOM 972 O O . LYS A 1 128 ? 7.322 -26.323 -14.756 1.00 91.88 128 LYS A O 1
ATOM 977 N N . HIS A 1 129 ? 7.551 -24.474 -15.999 1.00 92.06 129 HIS A N 1
ATOM 978 C CA . HIS A 1 129 ? 6.126 -24.278 -16.294 1.00 92.06 129 HIS A CA 1
ATOM 979 C C . HIS A 1 129 ? 5.942 -23.413 -17.541 1.00 92.06 129 HIS A C 1
ATOM 981 O O . HIS A 1 129 ? 6.861 -22.695 -17.934 1.00 92.06 129 HIS A O 1
ATOM 987 N N . ASP A 1 130 ? 4.736 -23.417 -18.106 1.00 94.12 130 ASP A N 1
ATOM 988 C CA . ASP A 1 130 ? 4.397 -22.571 -19.249 1.00 94.12 130 ASP A CA 1
ATOM 989 C C . ASP A 1 130 ? 4.392 -21.100 -18.842 1.00 94.12 130 ASP A C 1
ATOM 991 O O . ASP A 1 130 ? 3.560 -20.619 -18.066 1.00 94.12 130 ASP A O 1
ATOM 995 N N . HIS A 1 131 ? 5.391 -20.370 -19.320 1.00 93.38 131 HIS A N 1
ATOM 996 C CA . HIS A 1 131 ? 5.617 -19.004 -18.890 1.00 93.38 131 HIS A CA 1
ATOM 997 C C . HIS A 1 131 ? 4.688 -18.025 -19.601 1.00 93.38 131 HIS A C 1
ATOM 999 O O . HIS A 1 131 ? 4.784 -17.814 -20.809 1.00 93.38 131 HIS A O 1
ATOM 1005 N N . ARG A 1 132 ? 3.870 -17.319 -18.820 1.00 95.62 132 ARG A N 1
ATOM 1006 C CA . ARG A 1 132 ? 3.216 -16.088 -19.257 1.00 95.62 132 ARG A CA 1
ATOM 1007 C C . ARG A 1 132 ? 4.101 -14.901 -18.897 1.00 95.62 132 ARG A C 1
ATOM 1009 O O . ARG A 1 132 ? 4.093 -14.432 -17.753 1.00 95.62 132 ARG A O 1
ATOM 1016 N N . TRP A 1 133 ? 4.901 -14.457 -19.860 1.00 94.75 133 TRP A N 1
ATOM 1017 C CA . TRP A 1 133 ? 5.800 -13.320 -19.684 1.00 94.75 133 TRP A CA 1
ATOM 1018 C C . TRP A 1 133 ? 5.055 -11.993 -19.755 1.00 94.75 133 TRP A C 1
ATOM 1020 O O . TRP A 1 133 ? 4.094 -11.836 -20.506 1.00 94.75 133 TRP A O 1
ATOM 1030 N N . VAL A 1 134 ? 5.544 -11.029 -18.984 1.00 95.69 134 VAL A N 1
ATOM 1031 C CA . VAL A 1 134 ? 5.255 -9.611 -19.183 1.00 95.69 134 VAL A CA 1
ATOM 1032 C C . VAL A 1 134 ? 6.561 -8.905 -19.518 1.00 95.69 134 VAL A C 1
ATOM 1034 O O . VAL A 1 134 ? 7.577 -9.174 -18.876 1.00 95.69 134 VAL A O 1
ATOM 1037 N N . GLU A 1 135 ? 6.519 -8.027 -20.514 1.00 94.94 135 GLU A N 1
ATOM 1038 C CA . GLU A 1 135 ? 7.585 -7.096 -20.881 1.00 94.94 135 GLU A CA 1
ATOM 1039 C C . GLU A 1 135 ? 6.919 -5.820 -21.405 1.00 94.94 135 GLU A C 1
ATOM 1041 O O . GLU A 1 135 ? 6.313 -5.820 -22.474 1.00 94.94 135 GLU A O 1
ATOM 1046 N N . LEU A 1 136 ? 6.922 -4.766 -20.590 1.00 95.94 136 LEU A N 1
ATOM 1047 C CA . LEU A 1 136 ? 6.270 -3.490 -20.880 1.00 95.94 136 LEU A CA 1
ATOM 1048 C C . LEU A 1 136 ? 7.166 -2.339 -20.426 1.00 95.94 136 LEU A C 1
ATOM 1050 O O . LEU A 1 136 ? 7.761 -2.403 -19.349 1.00 95.94 136 LEU A O 1
ATOM 1054 N N . ASP A 1 137 ? 7.158 -1.254 -21.191 1.00 95.81 137 ASP A N 1
ATOM 1055 C CA . ASP A 1 137 ? 7.862 -0.020 -20.858 1.00 95.81 137 ASP A CA 1
ATOM 1056 C C . ASP A 1 137 ? 6.839 1.093 -20.641 1.00 95.81 137 ASP A C 1
ATOM 1058 O O . ASP A 1 137 ? 6.030 1.387 -21.520 1.00 95.81 137 ASP A O 1
ATOM 1062 N N . VAL A 1 138 ? 6.866 1.726 -19.470 1.00 97.31 138 VAL A N 1
ATOM 1063 C CA . VAL A 1 138 ? 5.956 2.833 -19.136 1.00 97.31 138 VAL A CA 1
ATOM 1064 C C . VAL A 1 138 ? 6.729 4.037 -18.618 1.00 97.31 138 VAL A C 1
ATOM 1066 O O . VAL A 1 138 ? 7.864 3.913 -18.171 1.00 97.31 138 VAL A O 1
ATOM 1069 N N . GLU A 1 139 ? 6.141 5.226 -18.680 1.00 96.44 139 GLU A N 1
ATOM 1070 C CA . GLU A 1 139 ? 6.878 6.463 -18.387 1.00 96.44 139 GLU A CA 1
ATOM 1071 C C . GLU A 1 139 ? 7.192 6.636 -16.898 1.00 96.44 139 GLU A C 1
ATOM 1073 O O . GLU A 1 139 ? 8.276 7.082 -16.526 1.00 96.44 139 GLU A O 1
ATOM 1078 N N . THR A 1 140 ? 6.250 6.267 -16.027 1.00 96.50 140 THR A N 1
ATOM 1079 C CA . THR A 1 140 ? 6.345 6.528 -14.588 1.00 96.50 140 THR A CA 1
ATOM 1080 C C . THR A 1 140 ? 5.996 5.301 -13.755 1.00 96.50 140 THR A C 1
ATOM 1082 O O . THR A 1 140 ? 5.280 4.394 -14.183 1.00 96.50 140 THR A O 1
ATOM 1085 N N . MET A 1 141 ? 6.481 5.281 -12.510 1.00 96.50 141 MET A N 1
ATOM 1086 C CA . MET A 1 141 ? 6.170 4.207 -11.562 1.00 96.50 141 MET A CA 1
ATOM 1087 C C . MET A 1 141 ? 4.682 4.193 -11.185 1.00 96.50 141 MET A C 1
ATOM 1089 O O . MET A 1 141 ? 4.140 3.131 -10.896 1.00 96.50 141 MET A O 1
ATOM 1093 N N . ALA A 1 142 ? 4.018 5.353 -11.207 1.00 96.31 142 ALA A N 1
ATOM 1094 C CA . ALA A 1 142 ? 2.585 5.456 -10.958 1.00 96.31 142 ALA A CA 1
ATOM 1095 C C . ALA A 1 142 ? 1.781 4.695 -12.024 1.00 96.31 142 ALA A C 1
ATOM 1097 O O . ALA A 1 142 ? 0.972 3.844 -11.664 1.00 96.31 142 ALA A O 1
ATOM 1098 N N . ILE A 1 143 ? 2.093 4.907 -13.310 1.00 97.50 143 ILE A N 1
ATOM 1099 C CA . ILE A 1 143 ? 1.462 4.184 -14.429 1.00 97.50 143 ILE A CA 1
ATOM 1100 C C . ILE A 1 143 ? 1.730 2.675 -14.318 1.00 97.50 143 ILE A C 1
ATOM 1102 O O . ILE A 1 143 ? 0.823 1.868 -14.500 1.00 97.50 143 ILE A O 1
ATOM 1106 N N . ALA A 1 144 ? 2.954 2.273 -13.948 1.00 97.44 144 ALA A N 1
ATOM 1107 C CA . ALA A 1 144 ? 3.287 0.858 -13.745 1.00 97.44 144 ALA A CA 1
ATOM 1108 C C . ALA A 1 144 ? 2.431 0.197 -12.650 1.00 97.44 144 ALA A C 1
ATOM 1110 O O . ALA A 1 144 ? 1.981 -0.940 -12.798 1.00 97.44 144 ALA A O 1
ATOM 1111 N N . LEU A 1 145 ? 2.205 0.902 -11.538 1.00 96.69 145 LEU A N 1
ATOM 1112 C CA . LEU A 1 145 ? 1.373 0.416 -10.435 1.00 96.69 145 LEU A CA 1
ATOM 1113 C C . LEU A 1 145 ? -0.109 0.412 -10.800 1.00 96.69 145 LEU A C 1
ATOM 1115 O O . LEU A 1 145 ? -0.822 -0.507 -10.411 1.00 96.69 145 LEU A O 1
ATOM 1119 N N . GLU A 1 146 ? -0.578 1.412 -11.539 1.00 97.00 146 GLU A N 1
ATOM 1120 C CA . GLU A 1 146 ? -1.947 1.442 -12.045 1.00 97.00 146 GLU A CA 1
ATOM 1121 C C . GLU A 1 146 ? -2.219 0.250 -12.963 1.00 97.00 146 GLU A C 1
ATOM 1123 O O . GLU A 1 146 ? -3.190 -0.469 -12.737 1.00 97.00 146 GLU A O 1
ATOM 1128 N N . TRP A 1 147 ? -1.315 -0.035 -13.907 1.00 97.75 147 TRP A N 1
ATOM 1129 C CA . TRP A 1 147 ? -1.370 -1.245 -14.730 1.00 97.75 147 TRP A CA 1
ATOM 1130 C C . TRP A 1 147 ? -1.398 -2.515 -13.867 1.00 97.75 147 TRP A C 1
ATOM 1132 O O . TRP A 1 147 ? -2.249 -3.379 -14.045 1.00 97.75 147 TRP A O 1
ATOM 1142 N N . PHE A 1 148 ? -0.521 -2.619 -12.869 1.00 97.75 148 PHE A N 1
ATOM 1143 C CA . PHE A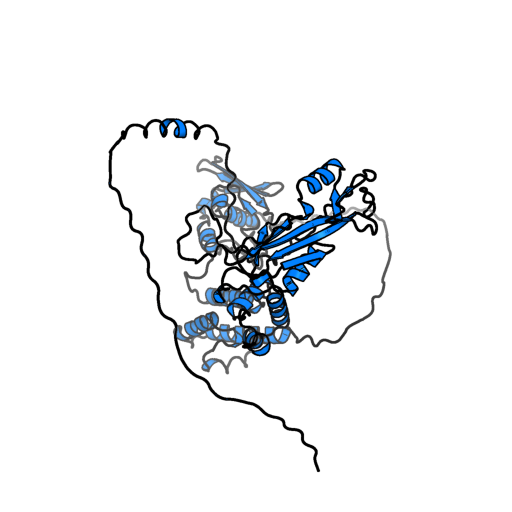 1 148 ? -0.475 -3.780 -11.975 1.00 97.75 148 PHE A CA 1
ATOM 1144 C C . PHE A 1 148 ? -1.797 -4.023 -11.237 1.00 97.75 148 PHE A C 1
ATOM 1146 O O . PHE A 1 148 ? -2.239 -5.165 -11.099 1.00 97.75 148 PHE A O 1
ATOM 1153 N N . HIS A 1 149 ? -2.425 -2.948 -10.763 1.00 96.88 149 HIS A N 1
ATOM 1154 C CA . HIS A 1 149 ? -3.701 -3.009 -10.064 1.00 96.88 149 HIS A CA 1
ATOM 1155 C C . HIS A 1 149 ? -4.879 -3.239 -11.011 1.00 96.88 149 HIS A C 1
ATOM 1157 O O . HIS A 1 149 ? -5.795 -3.961 -10.632 1.00 96.88 149 HIS A O 1
ATOM 1163 N N . SER A 1 150 ? -4.864 -2.680 -12.224 1.00 96.31 150 SER A N 1
ATOM 1164 C CA . SER A 1 150 ? -5.926 -2.896 -13.217 1.00 96.31 150 SER A CA 1
ATOM 1165 C C . SER A 1 150 ? -5.961 -4.338 -13.719 1.00 96.31 150 SER A C 1
ATOM 1167 O O . SER A 1 150 ? -7.034 -4.865 -13.984 1.00 96.31 150 SER A O 1
ATOM 1169 N N . GLN A 1 151 ? -4.802 -4.999 -13.763 1.00 97.00 151 GLN A N 1
ATOM 1170 C CA . GLN A 1 151 ? -4.684 -6.440 -14.004 1.00 97.00 151 GLN A CA 1
ATOM 1171 C C . GLN A 1 151 ? -4.982 -7.290 -12.752 1.00 97.00 151 GLN A C 1
ATOM 1173 O O . GLN A 1 151 ? -4.827 -8.508 -12.783 1.00 97.00 151 GLN A O 1
ATOM 1178 N N . GLU A 1 152 ? -5.340 -6.656 -11.630 1.00 96.06 152 GLU A N 1
ATOM 1179 C CA . GLU A 1 152 ? -5.572 -7.275 -10.322 1.00 96.06 152 GLU A CA 1
ATOM 1180 C C . GLU A 1 152 ? -4.447 -8.213 -9.836 1.00 96.06 152 GLU A C 1
ATOM 1182 O O . GLU A 1 152 ? -4.666 -9.150 -9.064 1.00 96.06 152 GLU A O 1
ATOM 1187 N N . LEU A 1 153 ? -3.202 -7.973 -10.253 1.00 96.88 153 LEU A N 1
ATOM 1188 C CA . LEU A 1 153 ? -2.073 -8.852 -9.924 1.00 96.88 153 LEU A CA 1
ATOM 1189 C C . LEU A 1 153 ? -1.695 -8.787 -8.434 1.00 96.88 153 LEU A C 1
ATOM 1191 O O . LEU A 1 153 ? -1.077 -9.710 -7.900 1.00 96.88 153 LEU A O 1
ATOM 1195 N N . ASP A 1 154 ? -2.122 -7.746 -7.717 1.00 96.94 154 ASP A N 1
ATOM 1196 C CA . ASP A 1 154 ? -1.916 -7.576 -6.272 1.00 96.94 154 ASP A CA 1
ATOM 1197 C C . ASP A 1 154 ? -2.636 -8.631 -5.411 1.00 96.94 154 ASP A C 1
ATOM 1199 O O . ASP A 1 154 ? -2.367 -8.778 -4.214 1.00 96.94 154 ASP A O 1
ATOM 1203 N N . ARG A 1 155 ? -3.519 -9.416 -6.031 1.00 95.50 155 ARG A N 1
ATOM 1204 C CA . ARG A 1 155 ? -4.179 -10.580 -5.430 1.00 95.50 155 ARG A CA 1
ATOM 1205 C C . ARG A 1 155 ? -3.223 -11.746 -5.214 1.00 95.50 155 ARG A C 1
ATOM 1207 O O . ARG A 1 155 ? -3.295 -12.436 -4.192 1.00 95.50 155 ARG A O 1
ATOM 1214 N N . PHE A 1 156 ? -2.333 -11.950 -6.182 1.00 96.00 156 PHE A N 1
ATOM 1215 C CA . PHE A 1 156 ? -1.433 -13.100 -6.270 1.00 96.00 156 PHE A CA 1
ATOM 1216 C C . PHE A 1 156 ? 0.003 -12.743 -5.912 1.00 96.00 156 PHE A C 1
ATOM 1218 O O . PHE A 1 156 ? 0.767 -13.610 -5.488 1.00 96.00 156 PHE A O 1
ATOM 1225 N N . PHE A 1 157 ? 0.368 -11.468 -6.034 1.00 96.44 157 PHE A N 1
ATOM 1226 C CA . PHE A 1 157 ? 1.709 -10.985 -5.762 1.00 96.44 157 PHE A CA 1
ATOM 1227 C C . PHE A 1 157 ? 1.745 -10.032 -4.561 1.00 96.44 157 PHE A C 1
ATOM 1229 O O . PHE A 1 157 ? 0.879 -9.180 -4.389 1.00 96.44 157 PHE A O 1
ATOM 1236 N N . PHE A 1 158 ? 2.785 -10.140 -3.733 1.00 94.62 158 PHE A N 1
ATOM 1237 C CA . PHE A 1 158 ? 3.091 -9.192 -2.661 1.00 94.62 158 PHE A CA 1
ATOM 1238 C C . PHE A 1 158 ? 4.405 -8.463 -2.941 1.00 94.62 158 PHE A C 1
ATOM 1240 O O . PHE A 1 158 ? 5.308 -8.996 -3.590 1.00 94.62 158 PHE A O 1
ATOM 1247 N N . LYS A 1 159 ? 4.514 -7.238 -2.429 1.00 95.75 159 LYS A N 1
ATOM 1248 C CA . LYS A 1 159 ? 5.709 -6.402 -2.546 1.00 95.75 159 LYS A CA 1
ATOM 1249 C C . LYS A 1 159 ? 6.823 -6.940 -1.638 1.00 95.75 159 LYS A C 1
ATOM 1251 O O . LYS A 1 159 ? 6.654 -7.003 -0.426 1.00 95.75 159 LYS A O 1
ATOM 1256 N N . GLU A 1 160 ? 7.958 -7.315 -2.222 1.00 94.38 160 GLU A N 1
ATOM 1257 C CA . GLU A 1 160 ? 9.155 -7.779 -1.501 1.00 94.38 160 GLU A CA 1
ATOM 1258 C C . GLU A 1 160 ? 10.156 -6.640 -1.265 1.00 94.38 160 GLU A C 1
ATOM 1260 O O . GLU A 1 160 ? 10.792 -6.579 -0.219 1.00 94.38 160 GLU A O 1
ATOM 1265 N N . SER A 1 161 ? 10.301 -5.722 -2.227 1.00 92.06 161 SER A N 1
ATOM 1266 C CA . SER A 1 161 ? 11.235 -4.595 -2.127 1.00 92.06 161 SER A CA 1
ATOM 1267 C C . SER A 1 161 ? 10.522 -3.257 -2.283 1.00 92.06 161 SER A C 1
ATOM 1269 O O . SER A 1 161 ? 9.681 -3.082 -3.167 1.00 92.06 161 SER A O 1
ATOM 1271 N N . SER A 1 162 ? 10.882 -2.303 -1.424 1.00 84.81 162 SER A N 1
ATOM 1272 C CA . SER A 1 162 ? 10.359 -0.934 -1.394 1.00 84.81 162 SER A CA 1
ATOM 1273 C C . SER A 1 162 ? 11.338 0.114 -1.925 1.00 84.81 162 SER A C 1
ATOM 1275 O O . SER A 1 162 ? 11.088 1.305 -1.752 1.00 84.81 162 SER A O 1
ATOM 1277 N N . ARG A 1 163 ? 12.433 -0.289 -2.589 1.00 93.25 163 ARG A N 1
ATOM 1278 C CA . ARG A 1 163 ? 13.390 0.676 -3.151 1.00 93.25 163 ARG A CA 1
ATOM 1279 C C . ARG A 1 163 ? 12.684 1.577 -4.183 1.00 93.25 163 ARG A C 1
ATOM 1281 O O . ARG A 1 163 ? 11.988 1.048 -5.049 1.00 93.25 163 ARG A O 1
ATOM 1288 N N . PRO A 1 164 ? 12.878 2.910 -4.154 1.00 91.69 164 PRO A N 1
ATOM 1289 C CA . PRO A 1 164 ? 12.163 3.822 -5.054 1.00 91.69 164 PRO A CA 1
ATOM 1290 C C . PRO A 1 164 ? 12.335 3.492 -6.546 1.00 91.69 164 PRO A C 1
ATOM 1292 O O . PRO A 1 164 ? 11.357 3.460 -7.286 1.00 91.69 164 PRO A O 1
ATOM 1295 N N . SER A 1 165 ? 13.559 3.156 -6.968 1.00 94.00 165 SER A N 1
ATOM 1296 C CA . SER A 1 165 ? 13.900 2.833 -8.362 1.00 94.00 165 SER A CA 1
ATOM 1297 C C . SER A 1 165 ? 13.702 1.359 -8.745 1.00 94.00 165 SER A C 1
ATOM 1299 O O . SER A 1 165 ? 13.888 0.993 -9.909 1.00 94.00 165 SER A O 1
ATOM 1301 N N . LEU A 1 166 ? 13.361 0.491 -7.786 1.00 95.69 166 LEU A N 1
ATOM 1302 C CA . LEU A 1 166 ? 13.202 -0.947 -8.000 1.00 95.69 166 LEU A CA 1
ATOM 1303 C C . LEU A 1 166 ? 12.131 -1.517 -7.067 1.00 95.69 166 LEU A C 1
ATOM 1305 O O . LEU A 1 166 ? 12.373 -1.702 -5.874 1.00 95.69 166 LEU A O 1
ATOM 1309 N N . ARG A 1 167 ? 10.982 -1.891 -7.627 1.00 96.62 167 ARG A N 1
ATOM 1310 C CA . ARG A 1 167 ? 9.940 -2.634 -6.911 1.00 96.62 167 ARG A CA 1
ATOM 1311 C C . ARG A 1 167 ? 9.922 -4.070 -7.416 1.00 96.62 167 ARG A C 1
ATOM 1313 O O . ARG A 1 167 ? 9.941 -4.316 -8.617 1.00 96.62 167 ARG A O 1
ATOM 1320 N N . ILE A 1 168 ? 9.919 -5.022 -6.491 1.00 96.19 168 ILE A N 1
ATOM 1321 C CA . ILE A 1 168 ? 9.854 -6.451 -6.811 1.00 96.19 168 ILE A CA 1
ATOM 1322 C C . ILE A 1 168 ? 8.597 -7.003 -6.163 1.00 96.19 168 ILE A C 1
ATOM 1324 O O . ILE A 1 168 ? 8.400 -6.841 -4.958 1.00 96.19 168 ILE A O 1
ATOM 1328 N N . PHE A 1 169 ? 7.781 -7.666 -6.968 1.00 96.88 169 PHE A N 1
ATOM 1329 C CA . PHE A 1 169 ? 6.572 -8.355 -6.559 1.00 96.88 169 PHE A CA 1
ATOM 1330 C C . PHE A 1 169 ? 6.781 -9.857 -6.740 1.00 96.88 169 PHE A C 1
ATOM 1332 O O . PHE A 1 169 ? 7.273 -10.301 -7.778 1.00 96.88 169 PHE A O 1
ATOM 1339 N N . ARG A 1 170 ? 6.435 -10.656 -5.731 1.00 95.94 170 ARG A N 1
ATOM 1340 C CA . ARG A 1 170 ? 6.556 -12.125 -5.757 1.00 95.94 170 ARG A CA 1
ATOM 1341 C C . ARG A 1 170 ? 5.251 -12.788 -5.377 1.00 95.94 170 ARG A C 1
ATOM 1343 O O . ARG A 1 170 ? 4.446 -12.168 -4.697 1.00 95.94 170 ARG A O 1
ATOM 1350 N N . CYS A 1 171 ? 5.082 -14.054 -5.751 1.00 96.06 171 CYS A N 1
ATOM 1351 C CA . CYS A 1 171 ? 3.946 -14.867 -5.317 1.00 96.06 171 CYS A CA 1
ATOM 1352 C C . CYS A 1 171 ? 3.695 -14.756 -3.797 1.00 96.06 171 CYS A C 1
ATOM 1354 O O . CYS A 1 171 ? 4.590 -15.019 -2.992 1.00 96.06 171 CYS A O 1
ATOM 1356 N N . SER A 1 172 ? 2.466 -14.413 -3.408 1.00 93.50 172 SER A N 1
ATOM 1357 C CA . SER A 1 172 ? 1.996 -14.269 -2.020 1.00 93.50 172 SER A CA 1
ATOM 1358 C C . SER A 1 172 ? 2.000 -15.569 -1.220 1.00 93.50 172 SER A C 1
ATOM 1360 O O . SER A 1 172 ? 2.033 -15.529 0.009 1.00 93.50 172 SER A O 1
ATOM 1362 N N . GLN A 1 173 ? 2.027 -16.711 -1.906 1.00 91.88 173 GLN A N 1
ATOM 1363 C CA . GLN A 1 173 ? 2.033 -18.050 -1.313 1.00 91.88 173 GLN A CA 1
ATOM 1364 C C . GLN A 1 173 ? 3.441 -18.680 -1.270 1.00 91.88 173 GLN A C 1
ATOM 1366 O O . GLN A 1 173 ? 3.583 -19.881 -1.035 1.00 91.88 173 GLN A O 1
ATOM 1371 N N . ARG A 1 174 ? 4.496 -17.881 -1.497 1.00 87.25 174 ARG A N 1
ATOM 1372 C CA . ARG A 1 174 ? 5.894 -18.336 -1.455 1.00 87.25 174 ARG A CA 1
ATOM 1373 C C . ARG A 1 174 ? 6.430 -18.481 -0.028 1.00 87.25 174 ARG A C 1
ATOM 1375 O O . ARG A 1 174 ? 6.095 -17.680 0.847 1.00 87.25 174 ARG A O 1
ATOM 1382 N N . SER A 1 175 ? 7.335 -19.446 0.186 1.00 77.06 175 SER A N 1
ATOM 1383 C CA . SER A 1 175 ? 8.180 -19.518 1.389 1.00 77.06 175 SER A CA 1
ATOM 1384 C C . SER A 1 175 ? 8.877 -18.187 1.647 1.00 77.06 175 SER A C 1
ATOM 1386 O O . SER A 1 175 ? 9.756 -17.751 0.898 1.00 77.06 175 SER A O 1
ATOM 1388 N N . ARG A 1 176 ? 8.497 -17.501 2.734 1.00 74.25 176 ARG A N 1
ATOM 1389 C CA . ARG A 1 176 ? 9.393 -16.487 3.284 1.00 74.25 176 ARG A CA 1
ATOM 1390 C C . ARG A 1 176 ? 10.593 -17.262 3.805 1.00 74.25 176 ARG A C 1
ATOM 1392 O O . ARG A 1 176 ? 10.445 -18.062 4.725 1.00 74.25 176 ARG A O 1
ATOM 1399 N N . LYS A 1 177 ? 11.766 -17.022 3.216 1.00 66.88 177 LYS A N 1
ATOM 1400 C CA . LYS A 1 177 ? 13.060 -17.433 3.771 1.00 66.88 177 LYS A CA 1
ATOM 1401 C C . LYS A 1 177 ? 13.326 -16.605 5.031 1.00 66.88 177 LYS A C 1
ATOM 1403 O O . LYS A 1 177 ? 14.219 -15.768 5.057 1.00 66.88 177 LYS A O 1
ATOM 1408 N N . SER A 1 178 ? 12.459 -16.735 6.027 1.00 67.44 178 SER A N 1
ATOM 1409 C CA . SER A 1 178 ? 12.724 -16.200 7.348 1.00 67.44 178 SER A CA 1
ATOM 1410 C C . SER A 1 178 ? 13.744 -17.133 7.977 1.00 67.44 178 SER A C 1
ATOM 1412 O O . SER A 1 178 ? 13.541 -18.343 7.999 1.00 67.44 178 SER A O 1
ATOM 1414 N N . SER A 1 179 ? 14.861 -16.573 8.427 1.00 69.19 179 SER A N 1
ATOM 1415 C CA . SER A 1 179 ? 15.900 -17.301 9.155 1.00 69.19 179 SER A CA 1
ATOM 1416 C C . SER A 1 179 ? 15.424 -17.799 10.522 1.00 69.19 179 SER A C 1
ATOM 1418 O O . SER A 1 179 ? 16.133 -18.570 11.162 1.00 69.19 179 SER A O 1
ATOM 1420 N N . SER A 1 180 ? 14.240 -17.382 10.985 1.00 70.75 180 SER A N 1
ATOM 1421 C CA . SER A 1 180 ? 13.675 -17.879 12.231 1.00 70.75 180 SER A CA 1
ATOM 1422 C C . SER A 1 180 ? 12.941 -19.211 12.010 1.00 70.75 180 SER A C 1
ATOM 1424 O O . SER A 1 180 ? 12.262 -19.388 10.993 1.00 70.75 180 SER A O 1
ATOM 1426 N N . PRO A 1 181 ? 13.049 -20.168 12.950 1.00 68.06 181 PRO A N 1
ATOM 1427 C CA . PRO A 1 181 ? 12.320 -21.430 12.903 1.00 68.06 181 PRO A CA 1
ATOM 1428 C C . PRO A 1 181 ? 10.817 -21.174 13.099 1.00 68.06 181 PRO A C 1
ATOM 1430 O O . PRO A 1 181 ? 10.272 -21.261 14.199 1.00 68.06 181 PRO A O 1
ATOM 1433 N N . ILE A 1 182 ? 10.129 -20.812 12.015 1.00 59.84 182 ILE A N 1
ATOM 1434 C CA . ILE A 1 182 ? 8.679 -20.627 11.993 1.00 59.84 182 ILE A CA 1
ATOM 1435 C C . ILE A 1 182 ? 8.019 -22.003 12.136 1.00 59.84 182 ILE A C 1
ATOM 1437 O O . ILE A 1 182 ? 8.337 -22.950 11.416 1.00 59.84 182 ILE A O 1
ATOM 1441 N N . LYS A 1 183 ? 7.077 -22.103 13.082 1.00 67.44 183 LYS A N 1
ATOM 1442 C CA . LYS A 1 183 ? 6.257 -23.296 13.336 1.00 67.44 183 LYS A CA 1
ATOM 1443 C C . LYS A 1 183 ? 5.679 -23.834 12.013 1.00 67.44 183 LYS A C 1
ATOM 1445 O O . LYS A 1 183 ? 5.059 -23.092 11.256 1.00 67.44 183 LYS A O 1
ATOM 1450 N N . LYS A 1 184 ? 5.904 -25.128 11.753 1.00 57.91 184 LYS A N 1
ATOM 1451 C CA . LYS A 1 184 ? 5.800 -25.862 10.469 1.00 57.91 184 LYS A CA 1
ATOM 1452 C C . LYS A 1 184 ? 4.415 -25.914 9.774 1.00 57.91 184 LYS A C 1
ATOM 1454 O O . LYS A 1 184 ? 4.188 -26.799 8.958 1.00 57.91 184 LYS A O 1
ATOM 1459 N N . THR A 1 185 ? 3.458 -25.035 10.063 1.00 56.28 185 THR A N 1
ATOM 1460 C CA . THR A 1 185 ? 2.044 -25.260 9.685 1.00 56.28 185 THR A CA 1
ATOM 1461 C C . THR A 1 185 ? 1.545 -24.546 8.430 1.00 56.28 185 THR A C 1
ATOM 1463 O O . THR A 1 185 ? 0.392 -24.748 8.055 1.00 56.28 185 THR A O 1
ATOM 1466 N N . LYS A 1 186 ? 2.364 -23.768 7.713 1.00 64.75 186 LYS A N 1
ATOM 1467 C CA . LYS A 1 186 ? 1.964 -23.240 6.396 1.00 64.75 186 LYS A CA 1
ATOM 1468 C C . LYS A 1 186 ? 2.734 -23.947 5.293 1.00 64.75 186 LYS A C 1
ATOM 1470 O O . LYS A 1 186 ? 3.957 -23.905 5.276 1.00 64.75 186 LYS A O 1
ATOM 1475 N N . LYS A 1 187 ? 2.012 -24.592 4.370 1.00 61.03 187 LYS A N 1
ATOM 1476 C CA . LYS A 1 187 ? 2.572 -25.021 3.085 1.00 61.03 187 LYS A CA 1
ATOM 1477 C C . LYS A 1 187 ? 3.135 -23.780 2.416 1.00 61.03 187 LYS A C 1
ATOM 1479 O O . LYS A 1 187 ? 2.411 -22.798 2.252 1.00 61.03 187 LYS A O 1
ATOM 1484 N N . ILE A 1 188 ? 4.416 -23.808 2.084 1.00 75.69 188 ILE A N 1
ATOM 1485 C CA . ILE A 1 188 ? 5.038 -22.694 1.397 1.00 75.69 188 ILE A CA 1
ATOM 1486 C C . ILE A 1 188 ? 5.763 -23.202 0.162 1.00 75.69 188 ILE A C 1
ATOM 1488 O O . ILE A 1 188 ? 6.747 -23.928 0.252 1.00 75.69 188 ILE A O 1
ATOM 1492 N N . TYR A 1 189 ? 5.211 -22.848 -0.994 1.00 88.56 189 TYR A N 1
ATOM 1493 C CA . TYR A 1 189 ? 5.721 -23.256 -2.293 1.00 88.56 189 TYR A CA 1
ATOM 1494 C C . TYR A 1 189 ? 7.007 -22.484 -2.608 1.00 88.56 189 TYR A C 1
ATOM 1496 O O . TYR A 1 189 ? 7.115 -21.295 -2.287 1.00 88.56 189 TYR A O 1
ATOM 1504 N N . ASP A 1 190 ? 7.975 -23.112 -3.278 1.00 90.25 190 ASP A N 1
ATOM 1505 C CA . ASP A 1 190 ? 9.093 -22.375 -3.880 1.00 90.25 190 ASP A CA 1
ATOM 1506 C C . ASP A 1 190 ? 8.677 -21.841 -5.254 1.00 90.25 190 ASP A C 1
ATOM 1508 O O . ASP A 1 190 ? 9.045 -22.346 -6.313 1.00 90.25 190 ASP A O 1
ATOM 1512 N N . CYS A 1 191 ? 7.802 -20.838 -5.222 1.00 92.81 191 CYS A N 1
ATOM 1513 C CA . CYS A 1 191 ? 7.284 -20.212 -6.426 1.00 92.81 191 CYS A CA 1
ATOM 1514 C C . CYS A 1 191 ? 8.278 -19.192 -6.986 1.00 92.81 191 CYS A C 1
ATOM 1516 O O . CYS A 1 191 ? 8.657 -18.230 -6.308 1.00 92.81 191 CYS A O 1
ATOM 1518 N N . SER A 1 192 ? 8.665 -19.377 -8.247 1.00 93.88 192 SER A N 1
ATOM 1519 C CA . SER A 1 192 ? 9.565 -18.479 -8.974 1.00 93.88 192 SER A CA 1
ATOM 1520 C C . SER A 1 192 ? 8.853 -17.313 -9.670 1.00 93.88 192 SER A C 1
ATOM 1522 O O . SER A 1 192 ? 9.539 -16.429 -10.191 1.00 93.88 192 SER A O 1
ATOM 1524 N N . ALA A 1 193 ? 7.513 -17.280 -9.649 1.00 95.69 193 ALA A N 1
ATOM 1525 C CA . ALA A 1 193 ? 6.714 -16.185 -10.192 1.00 95.69 193 ALA A CA 1
ATOM 1526 C C . ALA A 1 193 ? 7.120 -14.859 -9.538 1.00 95.69 193 ALA A C 1
ATOM 1528 O O . ALA A 1 193 ? 7.112 -14.704 -8.306 1.00 95.69 193 ALA A O 1
ATOM 1529 N N . LYS A 1 194 ? 7.510 -13.902 -10.377 1.00 96.19 194 LYS A N 1
ATOM 1530 C CA . LYS A 1 194 ? 7.978 -12.587 -9.949 1.00 96.19 194 LYS A CA 1
ATOM 1531 C C . LYS A 1 194 ? 7.737 -11.565 -11.045 1.00 96.19 194 LYS A C 1
ATOM 1533 O O . LYS A 1 194 ? 7.904 -11.878 -12.222 1.00 96.19 194 LYS A O 1
ATOM 1538 N N . ILE A 1 195 ? 7.445 -10.343 -10.630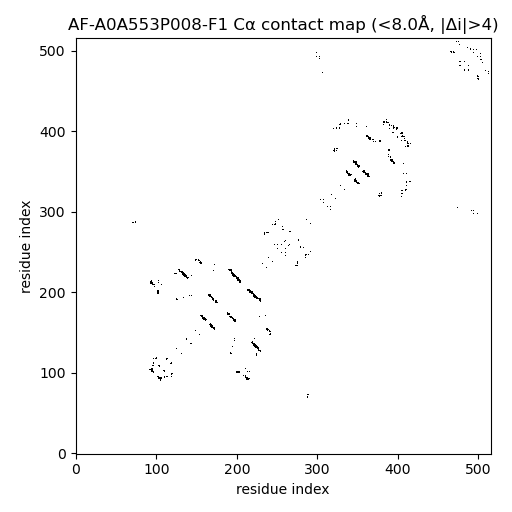 1.00 97.12 195 ILE A N 1
ATOM 1539 C CA . ILE A 1 195 ? 7.312 -9.177 -11.495 1.00 97.12 195 ILE A CA 1
ATOM 1540 C C . ILE A 1 195 ? 8.230 -8.094 -10.940 1.00 97.12 195 ILE A C 1
ATOM 1542 O O . ILE A 1 195 ? 8.275 -7.854 -9.732 1.00 97.12 195 ILE A O 1
ATOM 1546 N N . VAL A 1 196 ? 9.008 -7.468 -11.811 1.00 96.44 196 VAL A N 1
ATOM 1547 C CA . VAL A 1 196 ? 10.000 -6.462 -11.446 1.00 96.44 196 VAL A CA 1
ATOM 1548 C C . VAL A 1 196 ? 9.662 -5.166 -12.155 1.00 96.44 196 VAL A C 1
ATOM 1550 O O . VAL A 1 196 ? 9.581 -5.143 -13.378 1.00 96.44 196 VAL A O 1
ATOM 1553 N N . PHE A 1 197 ? 9.513 -4.089 -11.385 1.00 97.00 197 PHE A N 1
ATOM 1554 C CA . PHE A 1 197 ? 9.437 -2.726 -11.901 1.00 97.00 197 PHE A CA 1
ATOM 1555 C C . PHE A 1 197 ? 10.771 -2.057 -11.636 1.00 97.00 197 PHE A C 1
ATOM 1557 O O . PHE A 1 197 ? 11.171 -1.883 -10.481 1.00 97.00 197 PHE A O 1
ATOM 1564 N N . ARG A 1 198 ? 11.483 -1.694 -12.696 1.00 95.69 198 ARG A N 1
ATOM 1565 C CA . ARG A 1 198 ? 12.807 -1.087 -12.602 1.00 95.69 198 ARG A CA 1
ATOM 1566 C C . ARG A 1 198 ? 12.832 0.221 -13.365 1.00 95.69 198 ARG A C 1
ATOM 1568 O O . ARG A 1 198 ? 12.693 0.223 -14.582 1.00 95.69 198 ARG A O 1
ATOM 1575 N N . GLN A 1 199 ? 13.118 1.308 -12.664 1.00 96.25 199 GLN A N 1
ATOM 1576 C CA . GLN A 1 199 ? 13.392 2.582 -13.308 1.00 96.25 199 GLN A CA 1
ATOM 1577 C C . GLN A 1 199 ? 14.750 2.520 -14.023 1.00 96.25 199 GLN A C 1
ATOM 1579 O O . GLN A 1 199 ? 15.761 2.092 -13.451 1.00 96.25 199 GLN A O 1
ATOM 1584 N N . ALA A 1 200 ? 14.769 2.907 -15.291 1.00 95.38 200 ALA A N 1
ATOM 1585 C CA . ALA A 1 200 ? 15.955 2.958 -16.130 1.00 95.38 200 ALA A CA 1
ATOM 1586 C C . ALA A 1 200 ? 15.796 4.053 -17.188 1.00 95.38 200 ALA A C 1
ATOM 1588 O O . ALA A 1 200 ? 14.689 4.363 -17.604 1.00 95.38 200 ALA A O 1
ATOM 1589 N N . THR A 1 201 ? 16.903 4.617 -17.656 1.00 95.88 201 THR A N 1
ATOM 1590 C CA . THR A 1 201 ? 16.872 5.527 -18.803 1.00 95.88 201 THR A CA 1
ATOM 1591 C C . THR A 1 201 ? 17.026 4.711 -20.085 1.00 95.88 201 THR A C 1
ATOM 1593 O O . THR A 1 201 ? 17.979 3.934 -20.221 1.00 95.88 201 THR A O 1
ATOM 1596 N N . LEU A 1 202 ? 16.076 4.863 -21.007 1.00 96.38 202 LEU A N 1
ATOM 1597 C CA . LEU A 1 202 ? 16.051 4.187 -22.304 1.00 96.38 202 LEU A CA 1
ATOM 1598 C C . LEU A 1 202 ? 16.235 5.198 -23.433 1.00 96.38 202 LEU A C 1
ATOM 1600 O O . LEU A 1 202 ? 15.794 6.342 -23.342 1.00 96.38 202 LEU A O 1
ATOM 1604 N N . CYS A 1 203 ? 16.915 4.767 -24.486 1.00 96.50 203 CYS A N 1
ATOM 1605 C CA . CYS A 1 203 ? 17.122 5.531 -25.701 1.00 96.50 203 CYS A CA 1
ATOM 1606 C C . CYS A 1 203 ? 15.864 5.492 -26.570 1.00 96.50 203 CYS A C 1
ATOM 1608 O O . CYS A 1 203 ? 15.385 4.414 -26.914 1.00 96.50 203 CYS A O 1
ATOM 1610 N N . GLN A 1 204 ? 15.394 6.675 -26.953 1.00 95.69 204 GLN A N 1
ATOM 1611 C CA . GLN A 1 204 ? 14.284 6.907 -27.877 1.00 95.69 204 GLN A CA 1
ATOM 1612 C C . GLN A 1 204 ? 14.784 7.474 -29.222 1.00 95.69 204 GLN A C 1
ATOM 1614 O O . GLN A 1 204 ? 14.044 8.140 -29.939 1.00 95.69 204 GLN A O 1
ATOM 1619 N N . CYS A 1 205 ? 16.069 7.300 -29.553 1.00 95.31 205 CYS A N 1
ATOM 1620 C CA . CYS A 1 205 ? 16.571 7.615 -30.891 1.00 95.31 205 CYS A CA 1
ATOM 1621 C C . CYS A 1 205 ? 16.056 6.561 -31.881 1.00 95.31 205 CYS A C 1
ATOM 1623 O O . CYS A 1 205 ? 16.140 5.367 -31.592 1.00 95.31 205 CYS A O 1
ATOM 1625 N N . GLU A 1 206 ? 15.591 6.982 -33.057 1.00 94.94 206 GLU A N 1
ATOM 1626 C CA . GLU A 1 206 ? 15.227 6.068 -34.149 1.00 94.94 206 GLU A CA 1
ATOM 1627 C C . GLU A 1 206 ? 16.461 5.275 -34.601 1.00 94.94 206 GLU A C 1
ATOM 1629 O O . GLU A 1 206 ? 16.485 4.040 -34.550 1.00 94.94 206 GLU A O 1
ATOM 1634 N N . ASP A 1 207 ? 17.540 6.002 -34.900 1.00 92.19 207 ASP A N 1
ATOM 1635 C CA . ASP A 1 207 ? 18.827 5.428 -35.263 1.00 92.19 207 ASP A CA 1
ATOM 1636 C C . ASP A 1 207 ? 19.678 5.083 -34.025 1.00 92.19 207 ASP A C 1
ATOM 1638 O O . ASP A 1 207 ? 19.988 5.926 -33.177 1.00 92.19 207 ASP A O 1
ATOM 1642 N N . THR A 1 208 ? 20.079 3.812 -33.938 1.00 91.25 208 THR A N 1
ATOM 1643 C CA . THR A 1 208 ? 20.987 3.284 -32.903 1.00 91.25 208 THR A CA 1
ATOM 1644 C C . THR A 1 208 ? 22.399 3.024 -33.397 1.00 91.25 208 THR A C 1
ATOM 1646 O O . THR A 1 208 ? 23.233 2.590 -32.599 1.00 91.25 208 THR A O 1
ATOM 1649 N N . ILE A 1 209 ? 22.697 3.284 -34.670 1.00 92.62 209 ILE A N 1
ATOM 1650 C CA . ILE A 1 209 ? 24.006 3.012 -35.266 1.00 92.62 209 ILE A CA 1
ATOM 1651 C C . ILE A 1 209 ? 25.102 3.745 -34.484 1.00 92.62 209 ILE A C 1
ATOM 1653 O O . ILE A 1 209 ? 26.128 3.150 -34.149 1.00 92.62 209 ILE A O 1
ATOM 1657 N N . THR A 1 210 ? 24.867 5.002 -34.098 1.00 93.06 210 THR A N 1
ATOM 1658 C CA . THR A 1 210 ? 25.791 5.731 -33.217 1.00 93.06 210 THR A CA 1
ATOM 1659 C C . THR A 1 210 ? 25.675 5.239 -31.772 1.00 93.06 210 THR A C 1
ATOM 1661 O O . THR A 1 210 ? 24.580 5.035 -31.267 1.00 93.06 210 THR A O 1
ATOM 1664 N N . GLU A 1 211 ? 26.795 5.053 -31.064 1.00 93.81 211 GLU A N 1
ATOM 1665 C CA . GLU A 1 211 ? 26.773 4.638 -29.645 1.00 93.81 211 GLU A CA 1
ATOM 1666 C C . GLU A 1 211 ? 26.285 5.755 -28.698 1.00 93.81 211 GLU A C 1
ATOM 1668 O O . GLU A 1 211 ? 26.024 5.490 -27.524 1.00 93.81 211 GLU A O 1
ATOM 1673 N N . ILE A 1 212 ? 26.202 7.000 -29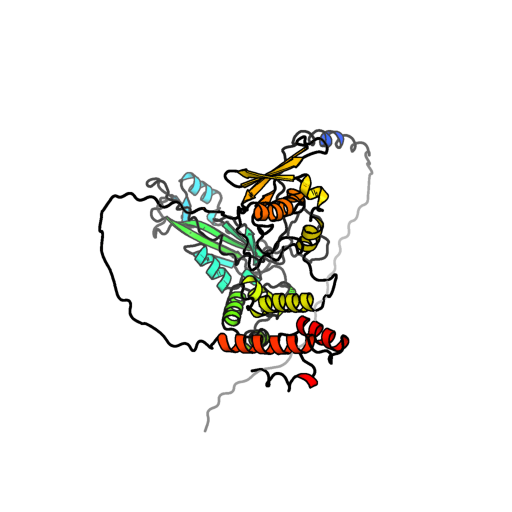.180 1.00 95.94 212 ILE A N 1
ATOM 1674 C CA . ILE A 1 212 ? 25.857 8.182 -28.386 1.00 95.94 212 ILE A CA 1
ATOM 1675 C C . ILE A 1 212 ? 24.342 8.400 -28.435 1.00 95.94 212 ILE A C 1
ATOM 1677 O O . ILE A 1 212 ? 23.752 8.606 -29.491 1.00 95.94 212 ILE A O 1
ATOM 1681 N N . CYS A 1 213 ? 23.723 8.417 -27.263 1.00 96.00 213 CYS A N 1
ATOM 1682 C CA . CYS A 1 213 ? 22.310 8.683 -27.070 1.00 96.00 213 CYS A CA 1
ATOM 1683 C C . CYS A 1 213 ? 22.077 10.179 -26.859 1.00 96.00 213 CYS A C 1
ATOM 1685 O O . CYS A 1 213 ? 22.589 10.758 -25.899 1.00 96.00 213 CYS A O 1
ATOM 1687 N N . ARG A 1 214 ? 21.244 10.788 -27.707 1.00 94.25 214 ARG A N 1
ATOM 1688 C CA . ARG A 1 214 ? 20.772 12.174 -27.531 1.00 94.25 214 ARG A CA 1
ATOM 1689 C C . ARG A 1 214 ? 19.371 12.259 -26.927 1.00 94.25 214 ARG A C 1
ATOM 1691 O O . ARG A 1 214 ? 19.028 13.283 -26.355 1.00 94.25 214 ARG A O 1
ATOM 1698 N N . ASN A 1 215 ? 18.592 11.180 -27.014 1.00 95.44 215 ASN A N 1
ATOM 1699 C CA . ASN A 1 215 ? 17.193 11.143 -26.595 1.00 95.44 215 ASN A CA 1
ATOM 1700 C C . ASN A 1 215 ? 16.960 10.085 -25.502 1.00 95.44 215 ASN A C 1
ATOM 1702 O O . ASN A 1 215 ? 16.246 9.103 -25.697 1.00 95.44 215 ASN A O 1
ATOM 1706 N N . GLY A 1 216 ? 17.657 10.221 -24.371 1.00 94.56 216 GLY A N 1
ATOM 1707 C CA . GLY A 1 216 ? 17.487 9.317 -23.233 1.00 94.56 216 GLY A CA 1
ATOM 1708 C C . GLY A 1 216 ? 16.317 9.762 -22.359 1.00 94.56 216 GLY A C 1
ATOM 1709 O O . GLY A 1 216 ? 16.398 10.831 -21.758 1.00 94.56 216 GLY A O 1
ATOM 1710 N N . LYS A 1 217 ? 15.269 8.943 -22.231 1.00 96.00 217 LYS A N 1
ATOM 1711 C CA . LYS A 1 217 ? 14.104 9.229 -21.377 1.00 96.00 217 LYS A CA 1
ATOM 1712 C C . LYS A 1 217 ? 14.069 8.269 -20.180 1.00 96.00 217 LYS A C 1
ATOM 1714 O O . LYS A 1 217 ? 14.300 7.071 -20.370 1.00 96.00 217 LYS A O 1
ATOM 1719 N N . PRO A 1 218 ? 13.834 8.749 -18.944 1.00 96.00 218 PRO A N 1
ATOM 1720 C CA . PRO A 1 218 ? 13.563 7.860 -17.822 1.00 96.00 218 PRO A CA 1
ATOM 1721 C C . PRO A 1 218 ? 12.252 7.109 -18.076 1.00 96.00 218 PRO A C 1
ATOM 1723 O O . PRO A 1 218 ? 11.241 7.715 -18.409 1.00 96.00 218 PRO A O 1
ATOM 1726 N N . MET A 1 219 ? 12.297 5.792 -17.924 1.00 97.12 219 MET A N 1
ATOM 1727 C CA . MET A 1 219 ? 11.179 4.870 -18.091 1.00 97.12 219 MET A CA 1
ATOM 1728 C C . MET A 1 219 ? 11.182 3.872 -16.929 1.00 97.12 219 MET A C 1
ATOM 1730 O O . MET A 1 219 ? 12.184 3.692 -16.225 1.00 97.12 219 MET A O 1
ATOM 1734 N N . VAL A 1 220 ? 10.068 3.185 -16.731 1.00 96.88 220 VAL A N 1
ATOM 1735 C CA . VAL A 1 220 ? 9.929 2.045 -15.832 1.00 96.88 220 VAL A CA 1
ATOM 1736 C C . VAL A 1 220 ? 9.724 0.797 -16.675 1.00 96.88 220 VAL A C 1
ATOM 1738 O O . VAL A 1 220 ? 8.717 0.648 -17.357 1.00 96.88 220 VAL A O 1
ATOM 1741 N N . LEU A 1 221 ? 10.703 -0.098 -16.591 1.00 95.94 221 LEU A N 1
ATOM 1742 C CA . LEU A 1 221 ? 10.673 -1.419 -17.199 1.00 95.94 221 LEU A CA 1
ATOM 1743 C C . LEU A 1 221 ? 9.870 -2.355 -16.300 1.00 95.94 221 LEU A C 1
ATOM 1745 O O . LEU A 1 221 ? 10.244 -2.549 -15.136 1.00 95.94 221 LEU A O 1
ATOM 1749 N N . ILE A 1 222 ? 8.814 -2.952 -16.836 1.00 96.56 222 ILE A N 1
ATOM 1750 C CA . ILE A 1 222 ? 8.000 -3.977 -16.189 1.00 96.56 222 ILE A CA 1
ATOM 1751 C C . ILE A 1 222 ? 8.311 -5.305 -16.857 1.00 96.56 222 ILE A C 1
ATOM 1753 O O . ILE A 1 222 ? 8.006 -5.497 -18.029 1.00 96.56 222 ILE A O 1
ATOM 1757 N N . TYR A 1 223 ? 8.895 -6.241 -16.116 1.00 95.88 223 TYR A N 1
ATOM 1758 C CA . TYR A 1 223 ? 9.168 -7.567 -16.662 1.00 95.88 223 TYR A CA 1
ATOM 1759 C C . TYR A 1 223 ? 9.073 -8.673 -15.620 1.00 95.88 223 TYR A C 1
ATOM 1761 O O . TYR A 1 223 ? 9.323 -8.462 -14.429 1.00 95.88 223 TYR A O 1
ATOM 1769 N N . GLY A 1 224 ? 8.724 -9.879 -16.060 1.00 95.69 224 GLY A N 1
ATOM 1770 C CA . GLY A 1 224 ? 8.584 -11.018 -15.162 1.00 95.69 224 GLY A CA 1
ATOM 1771 C C . GLY A 1 224 ? 7.741 -12.158 -15.714 1.00 95.69 224 GLY A C 1
ATOM 1772 O O . GLY A 1 224 ? 7.323 -12.135 -16.865 1.00 95.69 224 GLY A O 1
ATOM 1773 N N . CYS A 1 225 ? 7.491 -13.152 -14.865 1.00 97.19 225 CYS A N 1
ATOM 1774 C CA . CYS A 1 225 ? 6.612 -14.281 -15.164 1.00 97.19 225 CYS A CA 1
ATOM 1775 C C . CYS A 1 225 ? 5.391 -14.224 -14.250 1.00 97.19 225 CYS A C 1
ATOM 1777 O O . CYS A 1 225 ? 5.542 -14.178 -13.023 1.00 97.19 225 CYS A O 1
ATOM 1779 N N . LEU A 1 226 ? 4.207 -14.238 -14.865 1.00 96.69 226 LEU A N 1
ATOM 1780 C CA . LEU A 1 226 ? 2.917 -14.247 -14.179 1.00 96.69 226 LEU A CA 1
ATOM 1781 C C . LEU A 1 226 ? 2.497 -15.661 -13.758 1.00 96.69 226 LEU A C 1
ATOM 1783 O O . LEU A 1 226 ? 1.747 -15.807 -12.799 1.00 96.69 226 LEU A O 1
ATOM 1787 N N . THR A 1 227 ? 2.988 -16.702 -14.440 1.00 96.50 227 THR A N 1
ATOM 1788 C CA . THR A 1 227 ? 2.627 -18.092 -14.133 1.00 96.50 227 THR A CA 1
ATOM 1789 C C . THR A 1 227 ? 3.247 -18.550 -12.815 1.00 96.50 227 THR A C 1
ATOM 1791 O O . THR A 1 227 ? 4.441 -18.360 -12.568 1.00 96.50 227 THR A O 1
ATOM 1794 N N . HIS A 1 228 ? 2.427 -19.191 -11.983 1.00 95.00 228 HIS A N 1
ATOM 1795 C CA . HIS A 1 228 ? 2.832 -19.810 -10.727 1.00 95.00 228 HIS A CA 1
ATOM 1796 C C . HIS A 1 228 ? 3.206 -21.282 -10.947 1.00 95.00 228 HIS A C 1
ATOM 1798 O O . HIS A 1 228 ? 2.542 -21.994 -11.689 1.00 95.00 228 HIS A O 1
ATOM 1804 N N . SER A 1 229 ? 4.239 -21.771 -10.256 1.00 94.88 229 SER A N 1
ATOM 1805 C CA . SER A 1 229 ? 4.649 -23.188 -10.299 1.00 94.88 229 SER A CA 1
ATOM 1806 C C . SER A 1 229 ? 3.797 -24.110 -9.414 1.00 94.88 229 SER A C 1
ATOM 1808 O O . SER A 1 229 ? 4.190 -25.237 -9.125 1.00 94.88 229 SER A O 1
ATOM 1810 N N . HIS A 1 230 ? 2.669 -23.615 -8.913 1.00 93.12 230 HIS A N 1
ATOM 1811 C CA . HIS A 1 230 ? 1.773 -24.326 -8.013 1.00 93.12 230 HIS A CA 1
ATOM 1812 C C . HIS A 1 230 ? 0.340 -23.822 -8.218 1.00 93.12 230 HIS A C 1
ATOM 1814 O O . HIS A 1 230 ? 0.158 -22.670 -8.630 1.00 93.12 230 HIS A O 1
ATOM 1820 N N . PRO A 1 231 ? -0.676 -24.631 -7.878 1.00 93.06 231 PRO A N 1
ATOM 1821 C CA . PRO A 1 231 ? -2.049 -24.152 -7.825 1.00 93.06 231 PRO A CA 1
ATOM 1822 C C . PRO A 1 231 ? -2.182 -23.047 -6.771 1.00 93.06 231 PRO A C 1
ATOM 1824 O O . PRO A 1 231 ? -1.573 -23.104 -5.695 1.00 93.06 231 PRO A O 1
ATOM 1827 N N . ILE A 1 232 ? -2.970 -22.024 -7.083 1.00 92.50 232 ILE A N 1
ATOM 1828 C CA . ILE A 1 232 ? -3.215 -20.901 -6.181 1.00 92.50 232 ILE A CA 1
ATOM 1829 C C . ILE A 1 232 ? -4.308 -21.308 -5.191 1.00 92.50 232 ILE A C 1
ATOM 1831 O O . ILE A 1 232 ? -5.443 -21.576 -5.572 1.00 92.50 232 ILE A O 1
ATOM 1835 N N . ASP A 1 233 ? -3.984 -21.347 -3.897 1.00 91.00 233 ASP A N 1
ATOM 1836 C CA . ASP A 1 233 ? -4.986 -21.633 -2.867 1.00 91.00 233 ASP A CA 1
ATOM 1837 C C . ASP A 1 233 ? -5.943 -20.443 -2.706 1.00 91.00 233 ASP A C 1
ATOM 1839 O O . ASP A 1 233 ? -5.534 -19.373 -2.238 1.00 91.00 233 ASP A O 1
ATOM 1843 N N . ARG A 1 234 ? -7.221 -20.652 -3.045 1.00 89.31 234 ARG A N 1
ATOM 1844 C CA . ARG A 1 234 ? -8.296 -19.650 -2.957 1.00 89.31 234 ARG A CA 1
ATOM 1845 C C . ARG A 1 234 ? -8.397 -18.994 -1.584 1.00 89.31 234 ARG A C 1
ATOM 1847 O O . ARG A 1 234 ? -8.649 -17.794 -1.493 1.00 89.31 234 ARG A O 1
ATOM 1854 N N . LYS A 1 235 ? -8.135 -19.741 -0.505 1.00 87.88 235 LYS A N 1
ATOM 1855 C CA . LYS A 1 235 ? -8.216 -19.227 0.876 1.00 87.88 235 LYS A CA 1
ATOM 1856 C C . LYS A 1 235 ? -7.168 -18.153 1.166 1.00 87.88 235 LYS A C 1
ATOM 1858 O O . LYS A 1 235 ? -7.351 -17.343 2.072 1.00 87.88 235 LYS A O 1
ATOM 1863 N N . ASN A 1 236 ? -6.077 -18.148 0.403 1.00 89.31 236 ASN A N 1
ATOM 1864 C CA . ASN A 1 236 ? -4.959 -17.225 0.564 1.00 89.31 236 ASN A CA 1
ATOM 1865 C C . ASN A 1 236 ? -4.945 -16.105 -0.491 1.00 89.31 236 ASN A C 1
ATOM 1867 O O . ASN A 1 236 ? -4.030 -15.279 -0.474 1.00 89.31 236 ASN A O 1
ATOM 1871 N N . ILE A 1 237 ? -5.934 -16.047 -1.392 1.00 92.62 237 ILE A N 1
ATOM 1872 C CA . ILE A 1 237 ? -6.062 -14.946 -2.354 1.00 92.62 237 ILE A CA 1
ATOM 1873 C C . ILE A 1 237 ? -6.472 -13.676 -1.601 1.00 92.62 237 ILE A C 1
ATOM 1875 O O . ILE A 1 237 ? -7.386 -13.670 -0.770 1.00 92.62 237 ILE A O 1
ATOM 1879 N N . ARG A 1 238 ? -5.768 -12.576 -1.868 1.00 93.56 238 ARG A N 1
ATOM 1880 C CA . ARG A 1 238 ? -6.081 -11.257 -1.303 1.00 93.56 238 ARG A CA 1
ATOM 1881 C C . ARG A 1 238 ? -7.156 -10.569 -2.148 1.00 93.56 238 ARG A C 1
ATOM 1883 O O . ARG A 1 238 ? -7.266 -10.826 -3.339 1.00 93.56 238 ARG A O 1
ATOM 1890 N N . LEU A 1 239 ? -7.932 -9.667 -1.541 1.00 95.62 239 LEU A N 1
ATOM 1891 C CA . LEU A 1 239 ? -8.789 -8.768 -2.322 1.00 95.62 239 LEU A CA 1
ATOM 1892 C C . LEU A 1 239 ? -7.917 -7.783 -3.102 1.00 95.62 239 LEU A C 1
ATOM 1894 O O . LEU A 1 239 ? -7.047 -7.152 -2.488 1.00 95.62 239 LEU A O 1
ATOM 1898 N N . SER A 1 240 ? -8.185 -7.641 -4.404 1.00 96.56 240 SER A N 1
ATOM 1899 C CA . SER A 1 240 ? -7.509 -6.661 -5.256 1.00 96.56 240 SER A CA 1
ATOM 1900 C C . SER A 1 240 ? -7.780 -5.245 -4.773 1.00 96.56 240 SER A C 1
ATOM 1902 O O . SER A 1 240 ? -8.819 -4.950 -4.171 1.00 96.56 240 SER A O 1
ATOM 1904 N N . LYS A 1 241 ? -6.862 -4.333 -5.077 1.00 96.06 241 LYS A N 1
ATOM 1905 C CA . LYS A 1 241 ? -7.042 -2.900 -4.849 1.00 96.06 241 LYS A CA 1
ATOM 1906 C C . LYS A 1 241 ? -8.267 -2.369 -5.591 1.00 96.06 241 LYS A C 1
ATOM 1908 O O . LYS A 1 241 ? -8.997 -1.564 -5.024 1.00 96.06 241 LYS A O 1
ATOM 1913 N N . VAL A 1 242 ? -8.531 -2.859 -6.803 1.00 96.12 242 VAL A N 1
ATOM 1914 C CA . VAL A 1 242 ? -9.723 -2.502 -7.589 1.00 96.12 242 VAL A CA 1
ATOM 1915 C C . VAL A 1 242 ? -10.997 -2.884 -6.837 1.00 96.12 242 VAL A C 1
ATOM 1917 O O . VAL A 1 242 ? -11.828 -2.017 -6.568 1.00 96.12 242 VAL A O 1
ATOM 1920 N N . THR A 1 243 ? -11.100 -4.138 -6.385 1.00 95.88 243 THR A N 1
ATOM 1921 C CA . THR A 1 243 ? -12.250 -4.618 -5.606 1.00 95.88 243 THR A CA 1
ATOM 1922 C C . THR A 1 243 ? -12.394 -3.854 -4.285 1.00 95.88 243 THR A C 1
ATOM 1924 O O . THR A 1 243 ? -13.498 -3.448 -3.924 1.00 95.88 243 THR A O 1
ATOM 1927 N N . LYS A 1 244 ? -11.291 -3.582 -3.571 1.00 96.56 244 LYS A N 1
ATOM 1928 C CA . LYS A 1 244 ? -11.312 -2.776 -2.336 1.00 96.56 244 LYS A CA 1
ATOM 1929 C C . LYS A 1 244 ? -11.817 -1.355 -2.580 1.00 96.56 244 LYS A C 1
ATOM 1931 O O . LYS A 1 244 ? -12.626 -0.868 -1.799 1.00 96.56 244 LYS A O 1
ATOM 1936 N N . ASN A 1 245 ? -11.357 -0.702 -3.645 1.00 96.19 245 ASN A N 1
ATOM 1937 C CA . ASN A 1 245 ? -11.772 0.654 -3.999 1.00 96.19 245 ASN A CA 1
ATOM 1938 C C . ASN A 1 245 ? -13.246 0.701 -4.409 1.00 96.19 245 ASN A C 1
ATOM 1940 O O . ASN A 1 245 ? -13.955 1.627 -4.026 1.00 96.19 245 ASN A O 1
ATOM 1944 N N . GLN A 1 246 ? -13.722 -0.296 -5.156 1.00 96.75 246 GLN A N 1
ATOM 1945 C CA . GLN A 1 246 ? -15.134 -0.412 -5.513 1.00 96.75 246 GLN A CA 1
ATOM 1946 C C . GLN A 1 246 ? -16.004 -0.609 -4.267 1.00 96.75 246 GLN A C 1
ATOM 1948 O O . GLN A 1 246 ? -16.950 0.145 -4.059 1.00 96.75 246 GLN A O 1
ATOM 1953 N N . ALA A 1 247 ? -15.642 -1.554 -3.397 1.00 96.75 247 ALA A N 1
ATOM 1954 C CA . ALA A 1 247 ? -16.323 -1.770 -2.124 1.00 96.75 247 ALA A CA 1
ATOM 1955 C C . ALA A 1 247 ? -16.316 -0.508 -1.248 1.00 96.75 247 ALA A C 1
ATOM 1957 O O . ALA A 1 247 ? -17.328 -0.170 -0.642 1.00 96.75 247 ALA A O 1
ATOM 1958 N N . LEU A 1 248 ? -15.197 0.220 -1.215 1.00 96.25 248 LEU A N 1
ATOM 1959 C CA . LEU A 1 248 ? -15.092 1.483 -0.495 1.00 96.25 248 LEU A CA 1
ATOM 1960 C C . LEU A 1 248 ? -16.065 2.536 -1.039 1.00 96.25 248 LEU A C 1
ATOM 1962 O O . LEU A 1 248 ? -16.756 3.162 -0.245 1.00 96.25 248 LEU A O 1
ATOM 1966 N N . LYS A 1 249 ? -16.161 2.708 -2.362 1.00 96.31 249 LYS A N 1
ATOM 1967 C CA . LYS A 1 249 ? -17.119 3.642 -2.979 1.00 96.31 249 LYS A CA 1
ATOM 1968 C C . LYS A 1 249 ? -18.566 3.297 -2.614 1.00 96.31 249 LYS A C 1
ATOM 1970 O O . LYS A 1 249 ? -19.335 4.189 -2.276 1.00 96.31 249 LYS A O 1
ATOM 1975 N N . LEU A 1 250 ? -18.918 2.009 -2.620 1.00 96.31 250 LEU A N 1
ATOM 1976 C CA . LEU A 1 250 ? -20.253 1.548 -2.224 1.00 96.31 250 LEU A CA 1
ATOM 1977 C C . LEU A 1 250 ? -20.531 1.833 -0.738 1.00 96.31 250 LEU A C 1
ATOM 1979 O O . LEU A 1 250 ? -21.582 2.371 -0.397 1.00 96.31 250 LEU A O 1
ATOM 1983 N N . LEU A 1 251 ? -19.558 1.580 0.142 1.00 94.69 251 LEU A N 1
ATOM 1984 C CA . LEU A 1 251 ? -19.656 1.936 1.562 1.00 94.69 251 LEU A CA 1
ATOM 1985 C C . LEU A 1 251 ? -19.787 3.454 1.774 1.00 94.69 251 LEU A C 1
ATOM 1987 O O . LEU A 1 251 ? -20.541 3.891 2.636 1.00 94.69 251 LEU A O 1
ATOM 1991 N N . GLN A 1 252 ? -19.072 4.267 0.990 1.00 92.44 252 GLN A N 1
ATOM 1992 C CA . GLN A 1 252 ? -19.169 5.733 1.032 1.00 92.44 252 GLN A CA 1
ATOM 1993 C C . GLN A 1 252 ? -20.530 6.248 0.557 1.00 92.44 252 GLN A C 1
ATOM 1995 O O . GLN A 1 252 ? -20.966 7.295 1.021 1.00 92.44 252 GLN A O 1
ATOM 2000 N N . SER A 1 253 ? -21.213 5.506 -0.319 1.00 93.25 253 SER A N 1
ATOM 2001 C CA . SER A 1 253 ? -22.586 5.812 -0.738 1.00 93.25 253 SER A CA 1
ATOM 2002 C C . SER A 1 253 ? -23.659 5.424 0.288 1.00 93.25 253 SER A C 1
ATOM 2004 O O . SER A 1 253 ? -24.838 5.641 0.037 1.00 93.25 253 SER A O 1
ATOM 2006 N N . GLY A 1 254 ? -23.268 4.861 1.439 1.00 92.62 254 GLY A N 1
ATOM 2007 C CA . GLY A 1 254 ? -24.191 4.478 2.511 1.00 92.62 254 GLY A CA 1
ATOM 2008 C C . GLY A 1 254 ? -24.871 3.122 2.312 1.00 92.62 254 GLY A C 1
ATOM 2009 O O . GLY A 1 254 ? -25.806 2.809 3.038 1.00 92.62 254 GLY A O 1
ATOM 2010 N N . LEU A 1 255 ? -24.417 2.308 1.352 1.00 92.69 255 LEU A N 1
ATOM 2011 C CA . LEU A 1 255 ? -24.950 0.959 1.170 1.00 92.69 255 LEU A CA 1
ATOM 2012 C C . LEU A 1 255 ? -24.524 0.037 2.317 1.00 92.69 255 LEU A C 1
ATOM 2014 O O . LEU A 1 255 ? -23.366 0.040 2.750 1.00 92.69 255 LEU A O 1
ATOM 2018 N N . GLU A 1 256 ? -25.463 -0.793 2.766 1.00 92.88 256 GLU A N 1
ATOM 2019 C CA . GLU A 1 256 ? -25.218 -1.774 3.812 1.00 92.88 256 GLU A CA 1
ATOM 2020 C C . GLU A 1 256 ? -24.379 -2.957 3.327 1.00 92.88 256 GLU A C 1
ATOM 2022 O O . GLU A 1 256 ? -24.325 -3.301 2.145 1.00 92.88 256 GLU A O 1
ATOM 2027 N N . HIS A 1 257 ? -23.711 -3.618 4.272 1.00 93.94 257 HIS A N 1
ATOM 2028 C CA . HIS A 1 257 ? -22.776 -4.703 3.962 1.00 93.94 257 HIS A CA 1
ATOM 2029 C C . HIS A 1 257 ? -23.451 -5.862 3.211 1.00 93.94 257 HIS A C 1
ATOM 2031 O O . HIS A 1 257 ? -22.841 -6.430 2.307 1.00 93.94 257 HIS A O 1
ATOM 2037 N N . GLY A 1 258 ? -24.691 -6.204 3.588 1.00 93.25 258 GLY A N 1
ATOM 2038 C CA . GLY A 1 258 ? -25.474 -7.266 2.950 1.00 93.25 258 GLY A CA 1
ATOM 2039 C C . GLY A 1 258 ? -25.784 -6.950 1.489 1.00 93.25 258 GLY A C 1
ATOM 2040 O O . GLY A 1 258 ? -25.431 -7.735 0.613 1.00 93.25 258 GLY A O 1
ATOM 2041 N N . ASP A 1 259 ? -26.320 -5.754 1.226 1.00 95.06 259 ASP A N 1
ATOM 2042 C CA . ASP A 1 259 ? -26.630 -5.279 -0.127 1.00 95.06 259 ASP A CA 1
ATOM 2043 C C . ASP A 1 259 ? -25.398 -5.243 -1.034 1.00 95.06 259 ASP A C 1
ATOM 2045 O O . ASP A 1 259 ? -25.472 -5.611 -2.206 1.00 95.06 259 ASP A O 1
ATOM 2049 N N . ILE A 1 260 ? -24.252 -4.803 -0.503 1.00 95.00 260 ILE A N 1
ATOM 2050 C CA . ILE A 1 260 ? -22.999 -4.745 -1.264 1.00 95.00 260 ILE A CA 1
ATOM 2051 C C . ILE A 1 260 ? -22.584 -6.146 -1.722 1.00 95.00 260 ILE A C 1
ATOM 2053 O O . ILE A 1 260 ? -22.214 -6.330 -2.883 1.00 95.00 260 ILE A O 1
ATOM 2057 N N . ILE A 1 261 ? -22.637 -7.128 -0.821 1.00 95.38 261 ILE A N 1
ATOM 2058 C CA . ILE A 1 261 ? -22.239 -8.504 -1.131 1.00 95.38 261 ILE A CA 1
ATOM 2059 C C . ILE A 1 261 ? -23.226 -9.127 -2.111 1.00 95.38 261 ILE A C 1
ATOM 2061 O O . ILE A 1 261 ? -22.793 -9.645 -3.129 1.00 95.38 261 ILE A O 1
ATOM 2065 N N . GLU A 1 262 ? -24.527 -9.036 -1.850 1.00 94.62 262 GLU A N 1
ATOM 2066 C CA . GLU A 1 262 ? -25.552 -9.688 -2.668 1.00 94.62 262 GLU A CA 1
ATOM 2067 C C . GLU A 1 262 ? -25.664 -9.091 -4.077 1.00 94.62 262 GLU A C 1
ATOM 2069 O O . GLU A 1 262 ? -25.820 -9.833 -5.039 1.00 94.62 262 GLU A O 1
ATOM 2074 N N . LYS A 1 263 ? -25.554 -7.765 -4.233 1.00 93.31 263 LYS A N 1
ATOM 2075 C CA . LYS A 1 263 ? -25.808 -7.101 -5.526 1.00 93.31 263 LYS A CA 1
ATOM 2076 C C . LYS A 1 263 ? -24.559 -6.898 -6.380 1.00 93.31 263 LYS A C 1
ATOM 2078 O O . LYS A 1 263 ? -24.661 -6.890 -7.602 1.00 93.31 263 LYS A O 1
ATOM 2083 N N . TYR A 1 264 ? -23.391 -6.698 -5.764 1.00 91.12 264 TYR A N 1
ATOM 2084 C CA . TYR A 1 264 ? -22.170 -6.294 -6.486 1.00 91.12 264 TYR A CA 1
ATOM 2085 C C . TYR A 1 264 ? -21.044 -7.322 -6.418 1.00 91.12 264 TYR A C 1
ATOM 2087 O O . TYR A 1 264 ? -20.152 -7.318 -7.269 1.00 91.12 264 TYR A O 1
ATOM 2095 N N . PHE A 1 265 ? -21.068 -8.187 -5.406 1.00 91.00 265 PHE A N 1
ATOM 2096 C CA . PHE A 1 265 ? -20.064 -9.227 -5.202 1.00 91.00 265 PHE A CA 1
ATOM 2097 C C . PHE A 1 265 ? -20.705 -10.595 -4.992 1.00 91.00 265 PHE A C 1
ATOM 2099 O O . PHE A 1 265 ? -20.122 -11.435 -4.298 1.00 91.00 265 PHE A O 1
ATOM 2106 N N . ALA A 1 266 ? -21.881 -10.807 -5.598 1.00 87.06 266 ALA A N 1
ATOM 2107 C CA . ALA A 1 266 ? -22.512 -12.111 -5.633 1.00 87.06 266 ALA A CA 1
ATOM 2108 C C . ALA A 1 266 ? -21.472 -13.125 -6.124 1.00 87.06 266 ALA A C 1
ATOM 2110 O O . ALA A 1 266 ? -20.675 -12.794 -7.015 1.00 87.06 266 ALA A O 1
ATOM 2111 N N . PRO A 1 267 ? -21.418 -14.326 -5.531 1.00 82.06 267 PRO A N 1
ATOM 2112 C CA . PRO A 1 267 ? -20.591 -15.386 -6.066 1.00 82.06 267 PRO A CA 1
ATOM 2113 C C . PRO A 1 267 ? -21.103 -15.716 -7.470 1.00 82.06 267 PRO A C 1
ATOM 2115 O O . PRO A 1 267 ? -22.067 -16.454 -7.630 1.00 82.06 267 PRO A O 1
ATOM 2118 N N . ASN A 1 268 ? -20.476 -15.119 -8.479 1.00 77.75 268 ASN A N 1
ATOM 2119 C CA . ASN A 1 268 ? -20.614 -15.558 -9.852 1.00 77.75 268 ASN A CA 1
ATOM 2120 C C . ASN A 1 268 ? -19.651 -16.729 -10.025 1.00 77.75 268 ASN A C 1
ATOM 2122 O O . ASN A 1 268 ? -18.455 -16.589 -9.749 1.00 77.75 268 ASN A O 1
ATOM 2126 N N . ASP A 1 269 ? -20.163 -17.861 -10.500 1.00 74.25 269 ASP A N 1
ATOM 2127 C CA . ASP A 1 269 ? -19.358 -19.052 -10.794 1.00 74.25 269 ASP A CA 1
ATOM 2128 C C . ASP A 1 269 ? -18.359 -18.830 -11.954 1.00 74.25 269 ASP A C 1
ATOM 2130 O O . ASP A 1 269 ? -17.503 -19.676 -12.207 1.00 74.25 269 ASP A O 1
ATOM 2134 N N . ASP A 1 270 ? -18.425 -17.673 -12.622 1.00 75.19 270 ASP A N 1
ATOM 2135 C CA . ASP A 1 270 ? -17.684 -17.363 -13.848 1.00 75.19 270 ASP A CA 1
ATOM 2136 C C . ASP A 1 270 ? -16.173 -17.141 -13.653 1.00 75.19 270 ASP A C 1
ATOM 2138 O O . ASP A 1 270 ? -15.404 -17.335 -14.594 1.00 75.19 270 ASP A O 1
ATOM 2142 N N . ASP A 1 271 ? -15.718 -16.738 -12.459 1.00 85.25 271 ASP A N 1
ATOM 2143 C CA . ASP A 1 271 ? -14.286 -16.552 -12.175 1.00 85.25 271 ASP A CA 1
ATOM 2144 C C . ASP A 1 271 ? -13.852 -17.395 -10.961 1.00 85.25 271 ASP A C 1
ATOM 2146 O O . ASP A 1 271 ? -13.909 -16.926 -9.815 1.00 85.25 271 ASP A O 1
ATOM 2150 N N . PRO A 1 272 ? -13.383 -18.639 -11.187 1.00 84.19 272 PRO A N 1
ATOM 2151 C CA . PRO A 1 272 ? -12.908 -19.521 -10.125 1.00 84.19 272 PRO A CA 1
ATOM 2152 C C . PRO A 1 272 ? -11.710 -18.955 -9.356 1.00 84.19 272 PRO A C 1
ATOM 2154 O O . PRO A 1 272 ? -11.438 -19.399 -8.236 1.00 84.19 272 PRO A O 1
ATOM 2157 N N . ASP A 1 273 ? -10.990 -17.992 -9.924 1.00 85.62 273 ASP A N 1
ATOM 2158 C CA . ASP A 1 273 ? -9.855 -17.353 -9.277 1.00 85.62 273 ASP A CA 1
ATOM 2159 C C . ASP A 1 273 ? -10.291 -16.129 -8.466 1.00 85.62 273 ASP A C 1
ATOM 2161 O O . ASP A 1 273 ? -9.453 -15.505 -7.793 1.00 85.62 273 ASP A O 1
ATOM 2165 N N . ARG A 1 274 ? -11.598 -15.792 -8.446 1.00 88.50 274 ARG A N 1
ATOM 2166 C CA . ARG A 1 274 ? -12.116 -14.651 -7.696 1.00 88.50 274 ARG A CA 1
ATOM 2167 C C . ARG A 1 274 ? -12.171 -14.917 -6.179 1.00 88.50 274 ARG A C 1
ATOM 2169 O O . ARG A 1 274 ? -12.849 -15.836 -5.735 1.00 88.50 274 ARG A O 1
ATOM 2176 N N . LYS A 1 275 ? -11.517 -14.103 -5.331 1.00 91.69 275 LYS A N 1
ATOM 2177 C CA . LYS A 1 275 ? -11.726 -14.170 -3.876 1.00 91.69 275 LYS A CA 1
ATOM 2178 C C . LYS A 1 275 ? -13.115 -13.599 -3.561 1.00 91.69 275 LYS A C 1
ATOM 2180 O O . LYS A 1 275 ? -13.328 -12.420 -3.857 1.00 91.69 275 LYS A O 1
ATOM 2185 N N . PRO A 1 276 ? -14.025 -14.360 -2.931 1.00 92.62 276 PRO A N 1
ATOM 2186 C CA . PRO A 1 276 ? -15.320 -13.827 -2.535 1.00 92.62 276 PRO A CA 1
ATOM 2187 C C . PRO A 1 276 ? -15.141 -12.711 -1.500 1.00 92.62 276 PRO A C 1
ATOM 2189 O O . PRO A 1 276 ? -14.323 -12.822 -0.577 1.00 92.62 276 PRO A O 1
ATOM 2192 N N . VAL A 1 277 ? -15.900 -11.627 -1.662 1.00 94.50 277 VAL A N 1
ATOM 2193 C CA . VAL A 1 277 ? -15.961 -10.543 -0.676 1.00 94.50 277 VAL A CA 1
ATOM 2194 C C . VAL A 1 277 ? -16.882 -10.990 0.452 1.00 94.50 277 VAL A C 1
ATOM 2196 O O . VAL A 1 277 ? -18.058 -11.254 0.234 1.00 94.50 277 VAL A O 1
ATOM 2199 N N . ILE A 1 278 ? -16.346 -11.073 1.668 1.00 94.50 278 ILE A N 1
ATOM 2200 C CA . ILE A 1 278 ? -17.113 -11.456 2.862 1.00 94.50 278 ILE A CA 1
ATOM 2201 C C . ILE A 1 278 ? -17.370 -10.240 3.768 1.00 94.50 278 ILE A C 1
ATOM 2203 O O . ILE A 1 278 ? -16.615 -9.263 3.701 1.00 94.50 278 ILE A O 1
ATOM 2207 N N . PRO A 1 279 ? -18.351 -10.288 4.694 1.00 94.62 279 PRO A N 1
ATOM 2208 C CA . PRO A 1 279 ? -18.662 -9.154 5.574 1.00 94.62 279 PRO A CA 1
ATOM 2209 C C . PRO A 1 279 ? -17.454 -8.637 6.369 1.00 94.62 279 PRO A C 1
ATOM 2211 O O . PRO A 1 279 ? -17.272 -7.431 6.539 1.00 94.62 279 PRO A O 1
ATOM 2214 N N . ALA A 1 280 ? -16.564 -9.540 6.793 1.00 94.12 280 ALA A N 1
ATOM 2215 C CA . ALA A 1 280 ? -15.337 -9.185 7.505 1.00 94.12 280 ALA A CA 1
ATOM 2216 C C . ALA A 1 280 ? -14.363 -8.339 6.662 1.00 94.12 280 ALA A C 1
ATOM 2218 O O . ALA A 1 280 ? -13.594 -7.545 7.208 1.00 94.12 280 ALA A O 1
ATOM 2219 N N . ASP A 1 281 ? -14.365 -8.498 5.337 1.00 94.88 281 ASP A N 1
ATOM 2220 C CA . ASP A 1 281 ? -13.550 -7.681 4.440 1.00 94.88 281 ASP A CA 1
ATOM 2221 C C . ASP A 1 281 ? -14.109 -6.261 4.330 1.00 94.88 281 ASP A C 1
ATOM 2223 O O . ASP A 1 281 ? -13.361 -5.301 4.515 1.00 94.88 281 ASP A O 1
ATOM 2227 N N . LEU A 1 282 ? -15.421 -6.124 4.123 1.00 95.75 282 LEU A N 1
ATOM 2228 C CA . LEU A 1 282 ? -16.103 -4.829 4.084 1.00 95.75 282 LEU A CA 1
ATOM 2229 C C . LEU A 1 282 ? -15.955 -4.062 5.403 1.00 95.75 282 LEU A C 1
ATOM 2231 O O . LEU A 1 282 ? -15.620 -2.878 5.387 1.00 95.75 282 LEU A O 1
ATOM 2235 N N . TYR A 1 283 ? -16.079 -4.746 6.544 1.00 93.19 283 TYR A N 1
ATOM 2236 C CA . TYR A 1 283 ? -15.826 -4.148 7.856 1.00 93.19 283 TYR A CA 1
ATOM 2237 C C . TYR A 1 283 ? -14.400 -3.587 7.967 1.00 93.19 283 TYR A C 1
ATOM 2239 O O . TYR A 1 283 ? -14.197 -2.467 8.444 1.00 93.19 283 TYR A O 1
ATOM 2247 N N . ARG A 1 284 ? -13.393 -4.347 7.508 1.00 93.31 284 ARG A N 1
ATOM 2248 C CA . ARG A 1 284 ? -11.992 -3.893 7.497 1.00 93.31 284 ARG A CA 1
ATOM 2249 C C . ARG A 1 284 ? -11.804 -2.683 6.587 1.00 93.31 284 ARG A C 1
ATOM 2251 O O . ARG A 1 284 ? -11.180 -1.719 7.019 1.00 93.31 284 ARG A O 1
ATOM 2258 N N . ILE A 1 285 ? -12.380 -2.699 5.384 1.00 95.12 285 ILE A N 1
ATOM 2259 C CA . ILE A 1 285 ? -12.326 -1.574 4.436 1.00 95.12 285 ILE A CA 1
ATOM 2260 C C . ILE A 1 285 ? -12.966 -0.324 5.053 1.00 95.12 285 ILE A C 1
ATOM 2262 O O . ILE A 1 285 ? -12.315 0.719 5.118 1.00 95.12 285 ILE A O 1
ATOM 2266 N N . ARG A 1 286 ? -14.187 -0.439 5.594 1.00 93.38 286 ARG A N 1
ATOM 2267 C CA . ARG A 1 286 ? -14.907 0.650 6.279 1.00 93.38 286 ARG A CA 1
ATOM 2268 C C . ARG A 1 286 ? -14.078 1.231 7.424 1.00 93.38 286 ARG A C 1
ATOM 2270 O O . ARG A 1 286 ? -13.954 2.448 7.554 1.00 93.38 286 ARG A O 1
ATOM 2277 N N . ARG A 1 287 ? -13.473 0.361 8.241 1.00 89.31 287 ARG A N 1
ATOM 2278 C CA . ARG A 1 287 ? -12.633 0.751 9.382 1.00 89.31 287 ARG A CA 1
ATOM 2279 C C . ARG A 1 287 ? -11.366 1.483 8.945 1.00 89.31 287 ARG A C 1
ATOM 2281 O O . ARG A 1 287 ? -11.061 2.517 9.534 1.00 89.31 287 ARG A O 1
ATOM 2288 N N . THR A 1 288 ? -10.639 0.961 7.960 1.00 90.88 288 THR A N 1
ATOM 2289 C CA . THR A 1 288 ? -9.399 1.570 7.448 1.00 90.88 288 THR A CA 1
ATOM 2290 C C . THR A 1 288 ? -9.669 2.899 6.741 1.00 90.88 288 THR A C 1
ATOM 2292 O O . THR A 1 288 ? -8.845 3.801 6.810 1.00 90.88 288 THR A O 1
ATOM 2295 N N . ALA A 1 289 ? -10.836 3.058 6.118 1.00 91.12 289 ALA A N 1
ATOM 2296 C CA . ALA A 1 289 ? -11.254 4.313 5.500 1.00 91.12 289 ALA A CA 1
ATOM 2297 C C . ALA A 1 289 ? -11.813 5.354 6.486 1.00 91.12 289 ALA A C 1
ATOM 2299 O O . ALA A 1 289 ? -12.237 6.424 6.063 1.00 91.12 289 ALA A O 1
ATOM 2300 N N . GLY A 1 290 ? -11.868 5.051 7.788 1.00 88.31 290 GLY A N 1
ATOM 2301 C CA . GLY A 1 290 ? -12.416 5.976 8.782 1.00 88.31 290 GLY A CA 1
ATOM 2302 C C . GLY A 1 290 ? -13.930 6.187 8.679 1.00 88.31 290 GLY A C 1
ATOM 2303 O O . GLY A 1 290 ? -14.465 7.040 9.375 1.00 88.31 290 GLY A O 1
ATOM 2304 N N . LEU A 1 291 ? -14.646 5.373 7.898 1.00 85.06 291 LEU A N 1
ATOM 2305 C CA . LEU A 1 291 ? -16.102 5.441 7.712 1.00 85.06 291 LEU A CA 1
ATOM 2306 C C . LEU A 1 291 ? -16.878 4.841 8.894 1.00 85.06 291 LEU A C 1
ATOM 2308 O O . LEU A 1 291 ? -17.957 4.261 8.728 1.00 85.06 291 LEU A O 1
ATOM 2312 N N . ARG A 1 292 ? -16.330 4.923 10.112 1.00 74.44 292 ARG A N 1
ATOM 2313 C CA . ARG A 1 292 ? -17.127 4.629 11.302 1.00 74.44 292 ARG A CA 1
ATOM 2314 C C . ARG A 1 292 ? -18.184 5.719 11.366 1.00 74.44 292 ARG A C 1
ATOM 2316 O O . ARG A 1 292 ? -17.853 6.862 11.659 1.00 74.44 292 ARG A O 1
ATOM 2323 N N . GLY A 1 293 ? -19.430 5.355 11.070 1.00 59.78 293 GLY A N 1
ATOM 2324 C CA . GLY A 1 293 ? -20.557 6.242 11.312 1.00 59.78 293 GLY A CA 1
ATOM 2325 C C . GLY A 1 293 ? -20.489 6.746 12.752 1.00 59.78 293 GLY A C 1
ATOM 2326 O O . GLY A 1 293 ? -20.063 6.007 13.653 1.00 59.78 293 GLY A O 1
ATOM 2327 N N . LEU A 1 294 ? -20.894 8.000 12.951 1.00 50.69 294 LEU A N 1
ATOM 2328 C CA . LEU A 1 294 ? -21.103 8.604 14.270 1.00 50.69 294 LEU A CA 1
ATOM 2329 C C . LEU A 1 294 ? -21.875 7.661 15.206 1.00 50.69 294 LEU A C 1
ATOM 2331 O O . LEU A 1 294 ? -21.576 7.610 16.388 1.00 50.69 294 LEU A O 1
ATOM 2335 N N . GLU A 1 295 ? -22.722 6.790 14.659 1.00 53.44 295 GLU A N 1
ATOM 2336 C CA . GLU A 1 295 ? -23.440 5.708 15.340 1.00 53.44 295 GLU A CA 1
ATOM 2337 C C . GLU A 1 295 ? -22.583 4.849 16.284 1.00 53.44 295 GLU A C 1
ATOM 2339 O O . GLU A 1 295 ? -23.027 4.512 17.378 1.00 53.44 295 GLU A O 1
ATOM 2344 N N . ASN A 1 296 ? -21.342 4.502 15.921 1.00 53.03 296 ASN A N 1
ATOM 2345 C CA . ASN A 1 296 ? -20.473 3.703 16.798 1.00 53.03 296 ASN A CA 1
ATOM 2346 C C . ASN A 1 296 ? -19.773 4.550 17.867 1.00 53.03 296 ASN A C 1
ATOM 2348 O O . ASN A 1 296 ? -19.445 4.051 18.944 1.00 53.03 296 ASN A O 1
ATOM 2352 N N . VAL A 1 297 ? -19.521 5.825 17.571 1.00 52.84 297 VAL A N 1
ATOM 2353 C CA . VAL A 1 297 ? -18.986 6.779 18.546 1.00 52.84 297 VAL A CA 1
ATOM 2354 C C . VAL A 1 297 ? -20.073 7.062 19.585 1.00 52.84 297 VAL A C 1
ATOM 2356 O O . VAL A 1 297 ? -19.836 6.887 20.782 1.00 52.84 297 VAL A O 1
ATOM 2359 N N . ASP A 1 298 ? -21.291 7.335 19.128 1.00 53.09 298 ASP A N 1
ATOM 2360 C CA . ASP A 1 298 ? -22.474 7.559 19.947 1.00 53.09 298 ASP A CA 1
ATOM 2361 C C . ASP A 1 298 ? -22.846 6.322 20.753 1.00 53.09 298 ASP A C 1
ATOM 2363 O O . ASP A 1 298 ? -23.023 6.452 21.954 1.00 53.09 298 ASP A O 1
ATOM 2367 N N . GLN A 1 299 ? -22.846 5.106 20.198 1.00 53.38 299 GLN A N 1
ATOM 2368 C CA . GLN A 1 299 ? -23.086 3.888 20.988 1.00 53.38 299 GLN A CA 1
ATOM 2369 C C . GLN A 1 299 ? -22.053 3.687 22.105 1.00 53.38 299 GLN A C 1
ATOM 2371 O O . GLN A 1 299 ? -22.409 3.245 23.198 1.00 53.38 299 GLN A O 1
ATOM 2376 N N . VAL A 1 300 ? -20.782 4.042 21.892 1.00 54.94 300 VAL A N 1
ATOM 2377 C CA . VAL A 1 300 ? -19.762 3.994 22.953 1.00 54.94 300 VAL A CA 1
ATOM 2378 C C . VAL A 1 300 ? -20.029 5.057 24.027 1.00 54.94 300 VAL A C 1
ATOM 2380 O O . VAL A 1 300 ? -19.908 4.754 25.219 1.00 54.94 300 VAL A O 1
ATOM 2383 N N . PHE A 1 301 ? -20.432 6.272 23.643 1.00 56.66 301 PHE A N 1
ATOM 2384 C CA . PHE A 1 301 ? -20.805 7.339 24.582 1.00 56.66 301 PHE A CA 1
ATOM 2385 C C . PHE A 1 301 ? -22.102 7.030 25.343 1.00 56.66 301 PHE A C 1
ATOM 2387 O O . PHE A 1 301 ? -22.159 7.207 26.559 1.00 56.66 301 PHE A O 1
ATOM 2394 N N . ILE A 1 302 ? -23.101 6.485 24.660 1.00 58.56 302 ILE A N 1
ATOM 2395 C CA . ILE A 1 302 ? -24.403 6.043 25.168 1.00 58.56 302 ILE A CA 1
ATOM 2396 C C . ILE A 1 302 ? -24.219 4.892 26.153 1.00 58.56 302 ILE A C 1
ATOM 2398 O O . ILE A 1 302 ? -24.686 4.986 27.290 1.00 58.56 302 ILE A O 1
ATOM 2402 N N . ARG A 1 303 ? -23.445 3.859 25.791 1.00 60.16 303 ARG A N 1
ATOM 2403 C CA . ARG A 1 303 ? -23.096 2.759 26.706 1.00 60.16 303 ARG A CA 1
ATOM 2404 C C . ARG A 1 303 ? -22.384 3.280 27.952 1.00 60.16 303 ARG A C 1
ATOM 2406 O O . ARG A 1 303 ? -22.668 2.806 29.044 1.00 60.16 303 ARG A O 1
ATOM 2413 N N . LYS A 1 304 ? -21.481 4.258 27.832 1.00 54.34 304 LYS A N 1
ATOM 2414 C CA . LYS A 1 304 ? -20.793 4.844 28.997 1.00 54.34 304 LYS A CA 1
ATOM 2415 C C . LYS A 1 304 ? -21.707 5.716 29.863 1.00 54.34 304 LYS A C 1
ATOM 2417 O O . LYS A 1 304 ? -21.611 5.635 31.085 1.00 54.34 304 LYS A O 1
ATOM 2422 N N . LYS A 1 305 ? -22.601 6.509 29.264 1.00 61.97 305 LYS A N 1
ATOM 2423 C CA . LYS A 1 305 ? -23.557 7.370 29.981 1.00 61.97 305 LYS A CA 1
ATOM 2424 C C . LYS A 1 305 ? -24.592 6.546 30.756 1.00 61.97 305 LYS A C 1
ATOM 2426 O O . LYS A 1 305 ? -24.842 6.849 31.920 1.00 61.97 305 LYS A O 1
ATOM 2431 N N . LEU A 1 306 ? -25.124 5.479 30.152 1.00 58.03 306 LEU A N 1
ATOM 2432 C CA . LEU A 1 306 ? -26.046 4.543 30.812 1.00 58.03 306 LEU A CA 1
ATOM 2433 C C . LEU A 1 306 ? -25.353 3.790 31.959 1.00 58.03 306 LEU A C 1
ATOM 2435 O O . LEU A 1 306 ? -25.844 3.795 33.084 1.00 58.03 306 LEU A O 1
ATOM 2439 N N . LYS A 1 307 ? -24.140 3.269 31.726 1.00 58.12 307 LYS A N 1
ATOM 2440 C CA . LYS A 1 307 ? -23.352 2.568 32.759 1.00 58.12 307 LYS A CA 1
ATOM 2441 C C . LYS A 1 307 ? -22.946 3.462 33.937 1.00 58.12 307 LYS A C 1
ATOM 2443 O O . LYS A 1 307 ? -22.875 2.986 35.066 1.00 58.12 307 LYS A O 1
ATOM 2448 N N . GLY A 1 308 ? -22.693 4.751 33.692 1.00 55.59 308 GLY A N 1
ATOM 2449 C CA . GLY A 1 308 ? -22.409 5.730 34.744 1.00 55.59 308 GLY A CA 1
ATOM 2450 C C . GLY A 1 308 ? -23.624 6.054 35.622 1.00 55.59 308 GLY A C 1
ATOM 2451 O O . GLY A 1 308 ? -23.464 6.243 36.827 1.00 55.59 308 GLY A O 1
ATOM 2452 N N . LYS A 1 309 ? -24.834 6.080 35.044 1.00 61.22 309 LYS A N 1
ATOM 2453 C CA . LYS A 1 309 ? -26.085 6.339 35.778 1.00 61.22 309 LYS A CA 1
ATOM 2454 C C . LYS A 1 309 ? -26.501 5.167 36.678 1.00 61.22 309 LYS A C 1
ATOM 2456 O O . LYS A 1 309 ? -26.965 5.412 37.785 1.00 61.22 309 LYS A O 1
ATOM 2461 N N . GLU A 1 310 ? -26.274 3.922 36.262 1.00 57.69 310 GLU A N 1
ATOM 2462 C CA . GLU A 1 310 ? -26.698 2.727 37.019 1.00 57.69 310 GLU A CA 1
ATOM 2463 C C . GLU A 1 310 ? -25.770 2.302 38.167 1.00 57.69 310 GLU A C 1
ATOM 2465 O O . GLU A 1 310 ? -26.011 1.289 38.815 1.00 57.69 310 GLU A O 1
ATOM 2470 N N . ARG A 1 311 ? -24.689 3.042 38.450 1.00 53.59 311 ARG A N 1
ATOM 2471 C CA . ARG A 1 311 ? -23.704 2.665 39.487 1.00 53.59 311 ARG A CA 1
ATOM 2472 C C . ARG A 1 311 ? -23.185 1.221 39.343 1.00 53.59 311 ARG A C 1
ATOM 2474 O O . ARG A 1 311 ? -22.757 0.639 40.340 1.00 53.59 311 ARG A O 1
ATOM 2481 N N . MET A 1 312 ? -23.154 0.660 38.129 1.00 49.69 312 MET A N 1
ATOM 2482 C CA . MET A 1 312 ? -22.505 -0.626 37.859 1.00 49.69 312 MET A CA 1
ATOM 2483 C C . MET A 1 312 ? -20.998 -0.493 38.128 1.00 49.69 312 MET A C 1
ATOM 2485 O O . MET A 1 312 ? -20.219 -0.058 37.275 1.00 49.69 312 MET A O 1
ATOM 2489 N N . ARG A 1 313 ? -20.581 -0.804 39.360 1.00 41.91 313 ARG A N 1
ATOM 2490 C CA . ARG A 1 313 ? -19.178 -0.767 39.784 1.00 41.91 313 ARG A CA 1
ATOM 2491 C C . ARG A 1 313 ? -18.421 -1.920 39.113 1.00 41.91 313 ARG A C 1
ATOM 2493 O O . ARG A 1 313 ? -18.926 -3.031 39.023 1.00 41.91 313 ARG A O 1
ATOM 2500 N N . ASN A 1 314 ? -17.187 -1.633 38.691 1.00 43.62 314 ASN A N 1
ATOM 2501 C CA . ASN A 1 314 ? -16.135 -2.586 38.295 1.00 43.62 314 ASN A CA 1
ATOM 2502 C C . ASN A 1 314 ? -16.065 -3.128 36.847 1.00 43.62 314 ASN A C 1
ATOM 2504 O O . ASN A 1 314 ? -15.299 -4.057 36.619 1.00 43.62 314 ASN A O 1
ATOM 2508 N N . MET A 1 315 ? -16.710 -2.527 35.832 1.00 48.59 315 MET A N 1
ATOM 2509 C CA . MET A 1 315 ? -16.487 -2.951 34.422 1.00 48.59 315 MET A CA 1
ATOM 2510 C C . MET A 1 315 ? -16.365 -1.831 33.360 1.00 48.59 315 MET A C 1
ATOM 2512 O O . MET A 1 315 ? -16.697 -2.046 32.195 1.00 48.59 315 MET A O 1
ATOM 2516 N N . GLY A 1 316 ? -15.898 -0.619 33.700 1.00 47.97 316 GLY A N 1
ATOM 2517 C CA . GLY A 1 316 ? -16.037 0.519 32.764 1.00 47.97 316 GLY A CA 1
ATOM 2518 C C . GLY A 1 316 ? -14.907 1.535 32.625 1.00 47.97 316 GLY A C 1
ATOM 2519 O O . GLY A 1 316 ? -14.988 2.375 31.726 1.00 47.97 316 GLY A O 1
ATOM 2520 N N . TYR A 1 317 ? -13.867 1.496 33.450 1.00 54.00 317 TYR A N 1
ATOM 2521 C CA . TYR A 1 317 ? -12.742 2.412 33.281 1.00 54.00 317 TYR A CA 1
ATOM 2522 C C . TYR A 1 317 ? -11.689 1.773 32.383 1.00 54.00 317 TYR A C 1
ATOM 2524 O O . TYR A 1 317 ? -11.378 0.590 32.521 1.00 54.00 317 TYR A O 1
ATOM 2532 N N . SER A 1 318 ? -11.149 2.541 31.427 1.00 64.81 318 SER A N 1
ATOM 2533 C CA . SER A 1 318 ? -9.905 2.113 30.789 1.00 64.81 318 SER A CA 1
ATOM 2534 C C . SER A 1 318 ? -8.887 1.881 31.904 1.00 64.81 318 SER A C 1
ATOM 2536 O O . SER A 1 318 ? -8.909 2.595 32.905 1.00 64.81 318 SER A O 1
ATOM 2538 N N . LYS A 1 319 ? -7.992 0.902 31.752 1.00 69.75 319 LYS A N 1
ATOM 2539 C CA . LYS A 1 319 ? -6.915 0.662 32.726 1.00 69.75 319 LYS A CA 1
ATOM 2540 C C . LYS A 1 319 ? -6.214 1.972 33.126 1.00 69.75 319 LYS A C 1
ATOM 2542 O O . LYS A 1 319 ? -6.023 2.236 34.300 1.00 69.75 319 LYS A O 1
ATOM 2547 N N . ILE A 1 320 ? -5.998 2.849 32.142 1.00 68.69 320 ILE A N 1
ATOM 2548 C CA . ILE A 1 320 ? -5.469 4.207 32.315 1.00 68.69 320 ILE A CA 1
ATOM 2549 C C . ILE A 1 320 ? -6.284 5.036 33.319 1.00 68.69 320 ILE A C 1
ATOM 2551 O O . ILE A 1 320 ? -5.707 5.704 34.163 1.00 68.69 320 ILE A O 1
ATOM 2555 N N . GLN A 1 321 ? -7.614 5.016 33.249 1.00 73.69 321 GLN A N 1
ATOM 2556 C CA . GLN A 1 321 ? -8.472 5.771 34.159 1.00 73.69 321 GLN A CA 1
ATOM 2557 C C . GLN A 1 321 ? -8.495 5.173 35.571 1.00 73.69 321 GLN A C 1
ATOM 2559 O O . GLN A 1 321 ? -8.473 5.928 36.541 1.00 73.69 321 GLN A O 1
ATOM 2564 N N . THR A 1 322 ? -8.522 3.843 35.694 1.00 76.00 322 THR A N 1
ATOM 2565 C CA . THR A 1 322 ? -8.423 3.170 36.998 1.00 76.00 322 THR A CA 1
ATOM 2566 C C . THR A 1 322 ? -7.102 3.513 37.670 1.00 76.00 322 THR A C 1
ATOM 2568 O O . THR A 1 322 ? -7.085 3.960 38.815 1.00 76.00 322 THR A O 1
ATOM 2571 N N . ASP A 1 323 ? -6.004 3.374 36.932 1.00 78.19 323 ASP A N 1
ATOM 2572 C CA . ASP A 1 323 ? -4.676 3.614 37.468 1.00 78.19 323 ASP A CA 1
ATOM 2573 C C . ASP A 1 323 ? -4.444 5.114 37.741 1.00 78.19 323 ASP A C 1
ATOM 2575 O O . ASP A 1 323 ? -3.862 5.474 38.763 1.00 78.19 323 ASP A O 1
ATOM 2579 N N . TYR A 1 324 ? -4.972 6.009 36.896 1.00 79.38 324 TYR A N 1
ATOM 2580 C CA . TYR A 1 324 ? -4.928 7.452 37.143 1.00 79.38 324 TYR A CA 1
ATOM 2581 C C . TYR A 1 324 ? -5.671 7.827 38.426 1.00 79.38 324 TYR A C 1
ATOM 2583 O O . TYR A 1 324 ? -5.146 8.595 39.227 1.00 79.38 324 TYR A O 1
ATOM 2591 N N . SER A 1 325 ? -6.864 7.274 38.657 1.00 79.25 325 SER A N 1
ATOM 2592 C CA . SER A 1 325 ? -7.603 7.482 39.907 1.00 79.25 325 SER A CA 1
ATOM 2593 C C . SER A 1 325 ? -6.886 6.890 41.124 1.00 79.25 325 SER A C 1
ATOM 2595 O O . SER A 1 325 ? -6.944 7.491 42.194 1.00 79.25 325 SER A O 1
ATOM 2597 N N . ALA A 1 326 ? -6.178 5.767 40.969 1.00 84.12 326 ALA A N 1
ATOM 2598 C CA . ALA A 1 326 ? -5.363 5.174 42.033 1.00 84.12 326 ALA A CA 1
ATOM 2599 C C . ALA A 1 326 ? -4.141 6.037 42.404 1.00 84.12 326 ALA A C 1
ATOM 2601 O O . ALA A 1 326 ? -3.694 6.013 43.545 1.00 84.12 326 ALA A O 1
ATOM 2602 N N . CYS A 1 327 ? -3.640 6.844 41.466 1.00 85.94 327 CYS A N 1
ATOM 2603 C CA . CYS A 1 327 ? -2.572 7.825 41.679 1.00 85.94 327 CYS A CA 1
ATOM 2604 C C . CYS A 1 327 ? -3.047 9.145 42.319 1.00 85.94 327 CYS A C 1
ATOM 2606 O O . CYS A 1 327 ? -2.317 10.137 42.318 1.00 85.94 327 CYS A O 1
ATOM 2608 N N . HIS A 1 328 ? -4.276 9.216 42.833 1.00 88.69 328 HIS A N 1
ATOM 2609 C CA . HIS A 1 328 ? -4.744 10.436 43.479 1.00 88.69 328 HIS A CA 1
ATOM 2610 C C . HIS A 1 328 ? -4.100 10.593 44.872 1.00 88.69 328 HIS A C 1
ATOM 2612 O O . HIS A 1 328 ? -4.323 9.744 45.738 1.00 88.69 328 HIS A O 1
ATOM 2618 N N . PRO A 1 329 ? -3.342 11.672 45.138 1.00 90.62 329 PRO A N 1
ATOM 2619 C CA . PRO A 1 329 ? -2.738 11.892 46.449 1.00 90.62 329 PRO A CA 1
ATOM 2620 C C . PRO A 1 329 ? -3.809 12.140 47.525 1.00 90.62 329 PRO A C 1
ATOM 2622 O O . PRO A 1 329 ? -4.844 12.765 47.274 1.00 90.62 329 PRO A O 1
ATOM 2625 N N . GLY A 1 330 ? -3.564 11.646 48.741 1.00 90.31 330 GLY A N 1
ATOM 2626 C CA . GLY A 1 330 ? -4.376 11.976 49.917 1.00 90.31 330 GLY A CA 1
ATOM 2627 C C . GLY A 1 330 ? -4.173 13.429 50.368 1.00 90.31 330 GLY A C 1
ATOM 2628 O O . GLY A 1 330 ? -3.216 14.083 49.959 1.00 90.31 330 GLY A O 1
ATOM 2629 N N . LYS A 1 331 ? -5.049 13.944 51.243 1.00 89.75 331 LYS A N 1
ATOM 2630 C CA . LYS A 1 331 ? -4.972 15.336 51.738 1.00 89.75 331 LYS A CA 1
ATOM 2631 C C . LYS A 1 331 ? -3.652 15.653 52.451 1.00 89.75 331 LYS A C 1
ATOM 2633 O O . LYS A 1 331 ? -3.091 16.717 52.227 1.00 89.75 331 LYS A O 1
ATOM 2638 N N . GLU A 1 332 ? -3.153 14.731 53.270 1.00 92.06 332 GLU A N 1
ATOM 2639 C CA . GLU A 1 332 ? -1.868 14.880 53.971 1.00 92.06 332 GLU A CA 1
ATOM 2640 C C . GLU A 1 332 ? -0.687 14.861 52.998 1.00 92.06 332 GLU A C 1
ATOM 2642 O O . GLU A 1 332 ? 0.245 15.649 53.112 1.00 92.06 332 GLU A O 1
ATOM 2647 N N . GLU A 1 333 ? -0.746 13.993 51.986 1.00 93.25 333 GLU A N 1
ATOM 2648 C CA . GLU A 1 333 ? 0.290 13.915 50.957 1.00 93.25 333 GLU A CA 1
ATOM 2649 C C . GLU A 1 333 ? 0.311 15.189 50.102 1.00 93.25 333 GLU A C 1
ATOM 2651 O O . GLU A 1 333 ? 1.385 15.670 49.767 1.00 93.25 333 GLU A O 1
ATOM 2656 N N . MET A 1 334 ? -0.849 15.794 49.824 1.00 92.38 334 MET A N 1
ATOM 2657 C CA . MET A 1 334 ? -0.957 17.063 49.092 1.00 92.38 334 MET A CA 1
ATOM 2658 C C . MET A 1 334 ? -0.235 18.230 49.776 1.00 92.38 334 MET A C 1
ATOM 2660 O O . MET A 1 334 ? 0.330 19.069 49.081 1.00 92.38 334 MET A O 1
ATOM 2664 N N . GLN A 1 335 ? -0.212 18.280 51.112 1.00 94.00 335 GLN A N 1
ATOM 2665 C CA . GLN A 1 335 ? 0.469 19.346 51.865 1.00 94.00 335 GLN A CA 1
ATOM 2666 C C . GLN A 1 335 ? 1.993 19.312 51.703 1.00 94.00 335 GLN A C 1
ATOM 2668 O O . GLN A 1 335 ? 2.663 20.312 51.946 1.00 94.00 335 GLN A O 1
ATOM 2673 N N . LYS A 1 336 ? 2.543 18.180 51.252 1.00 96.00 336 LYS A N 1
ATOM 2674 C CA . LYS A 1 336 ? 3.975 18.023 50.993 1.00 96.00 336 LYS A CA 1
ATOM 2675 C C . LYS A 1 336 ? 4.399 18.605 49.650 1.00 96.00 336 LYS A C 1
ATOM 2677 O O . LYS A 1 336 ? 5.587 18.577 49.358 1.00 96.00 336 LYS A O 1
ATOM 2682 N N . TYR A 1 337 ? 3.485 19.086 48.808 1.00 96.38 337 TYR A N 1
ATOM 2683 C CA . TYR A 1 337 ? 3.840 19.602 47.487 1.00 96.38 337 TYR A CA 1
ATOM 2684 C C . TYR A 1 337 ? 3.652 21.113 47.386 1.00 96.38 337 TYR A C 1
ATOM 2686 O O . TYR A 1 337 ? 2.635 21.664 47.800 1.00 96.38 337 TYR A O 1
ATOM 2694 N N . LEU A 1 338 ? 4.619 21.764 46.745 1.00 95.19 338 LEU A N 1
ATOM 2695 C CA . LEU A 1 338 ? 4.559 23.146 46.290 1.00 95.19 338 LEU A CA 1
ATOM 2696 C C . LEU A 1 338 ? 4.591 23.161 44.759 1.00 95.19 338 LEU A C 1
ATOM 2698 O O . LEU A 1 338 ? 5.355 22.415 44.145 1.00 95.19 338 LEU A O 1
ATOM 2702 N N . VAL A 1 339 ? 3.765 24.003 44.139 1.00 95.06 339 VAL A N 1
ATOM 2703 C CA . VAL A 1 339 ? 3.709 24.149 42.679 1.00 95.06 339 VAL A CA 1
ATOM 2704 C C . VAL A 1 339 ? 4.155 25.551 42.298 1.00 95.06 339 VAL A C 1
ATOM 2706 O O . VAL A 1 339 ? 3.526 26.532 42.686 1.00 95.06 339 VAL A O 1
ATOM 2709 N N . GLU A 1 340 ? 5.212 25.637 41.500 1.00 95.31 340 GLU A N 1
ATOM 2710 C CA . GLU A 1 340 ? 5.732 26.887 40.952 1.00 95.31 340 GLU A CA 1
ATOM 2711 C C . GLU A 1 340 ? 5.457 26.954 39.448 1.00 95.31 340 GLU A C 1
ATOM 2713 O O . GLU A 1 340 ? 5.785 26.035 38.696 1.00 95.31 340 GLU A O 1
ATOM 2718 N N . GLN A 1 341 ? 4.886 28.060 38.975 1.00 94.69 341 GLN A N 1
ATOM 2719 C CA . GLN A 1 341 ? 4.753 28.308 37.541 1.00 94.69 341 GLN A CA 1
ATOM 2720 C C . GLN A 1 341 ? 6.078 28.844 36.980 1.00 94.69 341 GLN A C 1
ATOM 2722 O O . GLN A 1 341 ? 6.659 29.780 37.530 1.00 94.69 341 GLN A O 1
ATOM 2727 N N . LYS A 1 342 ? 6.560 28.265 35.875 1.00 95.56 342 LYS A N 1
ATOM 2728 C CA . LYS A 1 342 ? 7.795 28.678 35.185 1.00 95.56 342 LYS A CA 1
ATOM 2729 C C . LYS A 1 342 ? 7.520 28.924 33.695 1.00 95.56 342 LYS A C 1
ATOM 2731 O O . LYS A 1 342 ? 6.528 28.419 33.161 1.00 95.56 342 LYS A O 1
ATOM 2736 N N . PRO A 1 343 ? 8.399 29.642 32.971 1.00 95.19 343 PRO A N 1
ATOM 2737 C CA . PRO A 1 343 ? 8.306 29.730 31.518 1.00 95.19 343 PRO A CA 1
ATOM 2738 C C . PRO A 1 343 ? 8.294 28.330 30.883 1.00 95.19 343 PRO A C 1
ATOM 2740 O O . PRO A 1 343 ? 9.222 27.535 31.056 1.00 95.19 343 PRO A O 1
ATOM 2743 N N . GLY A 1 344 ? 7.209 28.016 30.172 1.00 91.69 344 GLY A N 1
ATOM 2744 C CA . GLY A 1 344 ? 7.038 26.738 29.482 1.00 91.69 344 GLY A CA 1
ATOM 2745 C C . GLY A 1 344 ? 6.621 25.553 30.361 1.00 91.69 344 GLY A C 1
ATOM 2746 O O . GLY A 1 344 ? 6.784 24.420 29.914 1.00 91.69 344 GLY A O 1
ATOM 2747 N N . GLY A 1 345 ? 6.103 25.758 31.581 1.00 94.44 345 GLY A N 1
ATOM 2748 C CA . GLY A 1 345 ? 5.562 24.654 32.384 1.00 94.44 345 GLY A CA 1
ATOM 2749 C C . GLY A 1 345 ? 5.359 24.953 33.870 1.00 94.44 345 GLY A C 1
ATOM 2750 O O . GLY A 1 345 ? 5.201 26.101 34.280 1.00 94.44 345 GLY A O 1
ATOM 2751 N N . PHE A 1 346 ? 5.374 23.892 34.674 1.00 95.50 346 PHE A N 1
ATOM 2752 C CA . PHE A 1 346 ? 5.300 23.960 36.134 1.00 95.50 346 PHE A CA 1
ATOM 2753 C C . PHE A 1 346 ? 6.398 23.111 36.766 1.00 95.50 346 PHE A C 1
ATOM 2755 O O . PHE A 1 346 ? 6.696 22.025 36.270 1.00 95.50 346 PHE A O 1
ATOM 2762 N N . ASP A 1 347 ? 6.940 23.576 37.883 1.00 96.31 347 ASP A N 1
ATOM 2763 C CA . ASP A 1 347 ? 7.781 22.776 38.765 1.00 96.31 347 ASP A CA 1
ATOM 2764 C C . A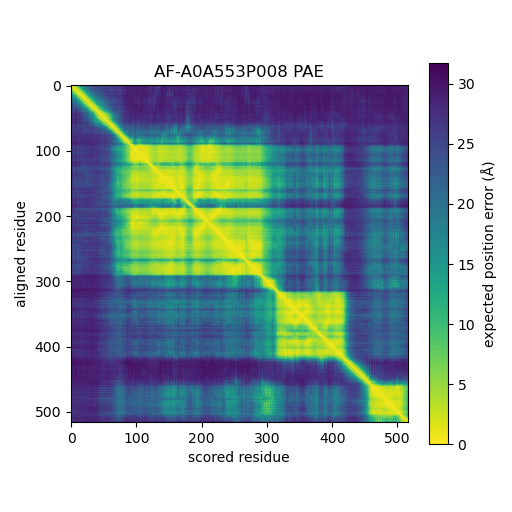SP A 1 347 ? 6.954 22.337 39.975 1.00 96.31 347 ASP A C 1
ATOM 2766 O O . ASP A 1 347 ? 6.254 23.135 40.597 1.00 96.31 347 ASP A O 1
ATOM 2770 N N . ILE A 1 348 ? 7.029 21.051 40.299 1.00 96.19 348 ILE A N 1
ATOM 2771 C CA . ILE A 1 348 ? 6.371 20.438 41.449 1.00 96.19 348 ILE A CA 1
ATOM 2772 C C . ILE A 1 348 ? 7.463 20.019 42.422 1.00 96.19 348 ILE A C 1
ATOM 2774 O O . ILE A 1 348 ? 8.255 19.124 42.127 1.00 96.19 348 ILE A O 1
ATOM 2778 N N . ILE A 1 349 ? 7.510 20.682 43.570 1.00 96.69 349 ILE A N 1
ATOM 2779 C CA . ILE A 1 349 ? 8.522 20.488 44.605 1.00 96.69 349 ILE A CA 1
ATOM 2780 C C . ILE A 1 349 ? 7.887 19.697 45.743 1.00 96.69 349 ILE A C 1
ATOM 2782 O O . ILE A 1 349 ? 6.879 20.124 46.299 1.00 96.69 349 ILE A O 1
ATOM 2786 N N . ARG A 1 350 ? 8.473 18.556 46.103 1.00 96.94 350 ARG A N 1
ATOM 2787 C CA . ARG A 1 350 ? 8.058 17.738 47.245 1.00 96.94 350 ARG A CA 1
ATOM 2788 C C . ARG A 1 350 ? 8.932 18.059 48.456 1.00 96.94 350 ARG A C 1
ATOM 2790 O O . ARG A 1 350 ? 10.155 17.949 48.385 1.00 96.94 350 ARG A O 1
ATOM 2797 N N . LYS A 1 351 ? 8.299 18.427 49.563 1.00 97.38 351 LYS A N 1
ATOM 2798 C CA . LYS A 1 351 ? 8.915 18.737 50.850 1.00 97.38 351 LYS A CA 1
ATOM 2799 C C . LYS A 1 351 ? 8.883 17.527 51.784 1.00 97.38 351 LYS A C 1
ATOM 2801 O O . LYS A 1 351 ? 7.902 16.782 51.823 1.00 97.38 351 LYS A O 1
ATOM 2806 N N . GLY A 1 352 ? 9.983 17.319 52.498 1.00 95.06 352 GLY A N 1
ATOM 2807 C CA . GLY A 1 352 ? 10.102 16.326 53.562 1.00 95.06 352 GLY A CA 1
ATOM 2808 C C . GLY A 1 352 ? 9.433 16.790 54.860 1.00 95.06 352 GLY A C 1
ATOM 2809 O O . GLY A 1 352 ? 8.933 17.914 54.920 1.00 95.06 352 GLY A O 1
ATOM 2810 N N . PRO A 1 353 ? 9.434 15.945 55.908 1.00 94.31 353 PRO A N 1
ATOM 2811 C CA . PRO A 1 353 ? 8.912 16.303 57.230 1.00 94.31 353 PRO A CA 1
ATOM 2812 C C . PRO A 1 353 ? 9.557 17.572 57.804 1.00 94.31 353 PRO A C 1
ATOM 2814 O O . PRO A 1 353 ? 8.866 18.390 58.400 1.00 94.31 353 PRO A O 1
ATOM 2817 N N . ASP A 1 354 ? 10.851 17.765 57.537 1.00 95.94 354 ASP A N 1
ATOM 2818 C CA . ASP A 1 354 ? 11.641 18.901 58.028 1.00 95.94 354 ASP A CA 1
ATOM 2819 C C . ASP A 1 354 ? 11.516 20.157 57.141 1.00 95.94 354 ASP A C 1
ATOM 2821 O O . ASP A 1 354 ? 12.204 21.150 57.351 1.00 95.94 354 ASP A O 1
ATOM 2825 N N . GLY A 1 355 ? 10.667 20.125 56.105 1.00 94.31 355 GLY A N 1
ATOM 2826 C CA . GLY A 1 355 ? 10.521 21.214 55.128 1.00 94.31 355 GLY A CA 1
ATOM 2827 C C . GLY A 1 355 ? 11.604 21.254 54.039 1.00 94.31 355 GLY A C 1
ATOM 2828 O O . GLY A 1 355 ? 11.500 22.041 53.089 1.00 94.31 355 GLY A O 1
ATOM 2829 N N . GLU A 1 356 ? 12.603 20.375 54.125 1.00 96.62 356 GLU A N 1
ATOM 2830 C CA . GLU A 1 356 ? 13.653 20.216 53.118 1.00 96.62 356 GLU A CA 1
ATOM 2831 C C . GLU A 1 356 ? 13.106 19.710 51.777 1.00 96.62 356 GLU A C 1
ATOM 2833 O O . GLU A 1 356 ? 12.104 18.994 51.707 1.00 96.62 356 GLU A O 1
ATOM 2838 N N . GLU A 1 357 ? 13.749 20.103 50.677 1.00 97.44 357 GLU A N 1
ATOM 2839 C CA . GLU A 1 357 ? 13.380 19.638 49.337 1.00 97.44 357 GLU A CA 1
ATOM 2840 C C . GLU A 1 357 ? 13.844 18.192 49.119 1.00 97.44 357 GLU A C 1
ATOM 2842 O O . GLU A 1 357 ? 15.033 17.911 49.020 1.00 97.44 357 GLU A O 1
ATOM 2847 N N . VAL A 1 358 ? 12.886 17.269 49.012 1.00 97.00 358 VAL A N 1
ATOM 2848 C CA . VAL A 1 358 ? 13.147 15.835 48.782 1.00 97.00 358 VAL A CA 1
ATOM 2849 C C . VAL A 1 358 ? 13.122 15.501 47.290 1.00 97.00 358 VAL A C 1
ATOM 2851 O O . VAL A 1 358 ? 13.742 14.536 46.849 1.00 97.00 358 VAL A O 1
ATOM 2854 N N . GLY A 1 359 ? 12.403 16.286 46.486 1.00 95.62 359 GLY A N 1
ATOM 2855 C CA . GLY A 1 359 ? 12.363 16.087 45.043 1.00 95.62 359 GLY A CA 1
ATOM 2856 C C . GLY A 1 359 ? 11.740 17.252 44.291 1.00 95.62 359 GLY A C 1
ATOM 2857 O O . GLY A 1 359 ? 10.883 17.962 44.816 1.00 95.62 359 GLY A O 1
ATOM 2858 N N . ARG A 1 360 ? 12.148 17.408 43.031 1.00 97.12 360 ARG A N 1
ATOM 2859 C CA . ARG A 1 360 ? 11.630 18.414 42.102 1.00 97.12 360 ARG A CA 1
ATOM 2860 C C . ARG A 1 360 ? 11.307 17.768 40.769 1.00 97.12 360 ARG A C 1
ATOM 2862 O O . ARG A 1 360 ? 12.144 17.092 40.174 1.00 97.12 360 ARG A O 1
ATOM 2869 N N . TYR A 1 361 ? 10.091 17.994 40.294 1.00 96.75 361 TYR A N 1
ATOM 2870 C CA . TYR A 1 361 ? 9.561 17.364 39.094 1.00 96.75 361 TYR A CA 1
ATOM 2871 C C . TYR A 1 361 ? 9.015 18.421 38.149 1.00 96.75 361 TYR A C 1
ATOM 2873 O O . TYR A 1 361 ? 8.141 19.203 38.519 1.00 96.75 361 TYR A O 1
ATOM 2881 N N . ARG A 1 362 ? 9.497 18.420 36.907 1.00 96.19 362 ARG A N 1
ATOM 2882 C CA . ARG A 1 362 ? 9.039 19.366 35.891 1.00 96.19 362 ARG A CA 1
ATOM 2883 C C . ARG A 1 362 ? 7.878 18.794 35.083 1.00 96.19 362 ARG A C 1
ATOM 2885 O O . ARG A 1 362 ? 7.942 17.670 34.579 1.00 96.19 362 ARG A O 1
ATOM 2892 N N . MET A 1 363 ? 6.832 19.597 34.946 1.00 95.00 363 MET A N 1
ATOM 2893 C CA . MET A 1 363 ? 5.655 19.371 34.112 1.00 95.00 363 MET A CA 1
ATOM 2894 C C . MET A 1 363 ? 5.735 20.290 32.895 1.00 95.00 363 MET A C 1
ATOM 2896 O O . MET A 1 363 ? 5.690 21.512 33.028 1.00 95.00 363 MET A O 1
ATOM 2900 N N . MET A 1 364 ? 5.839 19.714 31.703 1.00 94.25 364 MET A N 1
ATOM 2901 C CA . MET A 1 364 ? 5.895 20.462 30.442 1.00 94.25 364 MET A CA 1
ATOM 2902 C C . MET A 1 364 ? 4.573 20.312 29.687 1.00 94.25 364 MET A C 1
ATOM 2904 O O . MET A 1 364 ? 3.985 19.235 29.770 1.00 94.25 364 MET A O 1
ATOM 2908 N N . PRO A 1 365 ? 4.095 21.329 28.950 1.00 92.94 365 PRO A N 1
ATOM 2909 C CA . PRO A 1 365 ? 2.952 21.181 28.062 1.00 92.94 365 PRO A CA 1
ATOM 2910 C C . PRO A 1 365 ? 3.157 20.003 27.115 1.00 92.94 365 PRO A C 1
ATOM 2912 O O . PRO A 1 365 ? 4.230 19.833 26.528 1.00 92.94 365 PRO A O 1
ATOM 2915 N N . ASN A 1 366 ? 2.127 19.180 26.972 1.00 87.06 366 ASN A N 1
ATOM 2916 C CA . ASN A 1 366 ? 2.167 18.088 26.022 1.00 87.06 366 ASN A CA 1
ATOM 2917 C C . ASN A 1 366 ? 2.189 18.653 24.596 1.00 87.06 366 ASN A C 1
ATOM 2919 O O . ASN A 1 366 ? 1.490 19.614 24.278 1.00 87.06 366 ASN A O 1
ATOM 2923 N N . ARG A 1 367 ? 2.980 18.032 23.716 1.00 84.88 367 ARG A N 1
ATOM 2924 C CA . ARG A 1 367 ? 3.035 18.395 22.291 1.00 84.88 367 ARG A CA 1
ATOM 2925 C C . ARG A 1 367 ? 1.696 18.173 21.590 1.00 84.88 367 ARG A C 1
ATOM 2927 O O . ARG A 1 367 ? 1.426 18.809 20.577 1.00 84.88 367 ARG A O 1
ATOM 2934 N N . PHE A 1 368 ? 0.874 17.274 22.125 1.00 79.62 368 PHE A N 1
ATOM 2935 C CA . PHE A 1 368 ? -0.455 16.981 21.613 1.00 79.62 368 PHE A CA 1
ATOM 2936 C C . PHE A 1 368 ? -1.508 17.604 22.524 1.00 79.62 368 PHE A C 1
ATOM 2938 O O . PHE A 1 368 ? -1.619 17.244 23.695 1.00 79.62 368 PHE A O 1
ATOM 2945 N N . LEU A 1 369 ? -2.295 18.529 21.972 1.00 76.00 369 LEU A N 1
ATOM 2946 C CA . LEU A 1 369 ? -3.399 19.147 22.696 1.00 76.00 369 LEU A CA 1
ATOM 2947 C C . LEU A 1 369 ? -4.470 18.102 22.990 1.00 76.00 369 LEU A C 1
ATOM 2949 O O . LEU A 1 369 ? -4.966 17.421 22.088 1.00 76.00 369 LEU A O 1
ATOM 2953 N N . CYS A 1 370 ? -4.856 17.993 24.255 1.00 79.38 370 CYS A N 1
ATOM 2954 C CA . CYS A 1 370 ? -5.935 17.103 24.615 1.00 79.38 370 CYS A CA 1
ATOM 2955 C C . CYS A 1 370 ? -7.283 17.708 24.221 1.00 79.38 370 CYS A C 1
ATOM 2957 O O . CYS A 1 370 ? -7.633 18.820 24.623 1.00 79.38 370 CYS A O 1
ATOM 2959 N N . ASN A 1 371 ? -8.098 16.950 23.488 1.00 77.50 371 ASN A N 1
ATOM 2960 C CA . ASN A 1 371 ? -9.484 17.338 23.282 1.00 77.50 371 ASN A CA 1
ATOM 2961 C C . ASN A 1 371 ? -10.266 17.099 24.583 1.00 77.50 371 ASN A C 1
ATOM 2963 O O . ASN A 1 371 ? -10.680 15.979 24.871 1.00 77.50 371 ASN A O 1
ATOM 2967 N N . LYS A 1 372 ? -10.499 18.159 25.364 1.00 72.38 372 LYS A N 1
ATOM 2968 C CA . LYS A 1 372 ? -11.178 18.093 26.672 1.00 72.38 372 LYS A CA 1
ATOM 2969 C C . LYS A 1 372 ? -12.580 17.478 26.609 1.00 72.38 372 LYS A C 1
ATOM 2971 O O . LYS A 1 372 ? -13.002 16.850 27.581 1.00 72.38 372 LYS A O 1
ATOM 2976 N N . THR A 1 373 ? -13.285 17.618 25.482 1.00 66.12 373 THR A N 1
ATOM 2977 C CA . THR A 1 373 ? -14.619 17.018 25.283 1.00 66.12 373 THR A CA 1
ATOM 2978 C C . THR A 1 373 ? -14.549 15.500 25.112 1.00 66.12 373 THR A C 1
ATOM 2980 O O . THR A 1 373 ? -15.458 14.793 25.538 1.00 66.12 373 THR A O 1
ATOM 2983 N N . LEU A 1 374 ? -13.430 14.993 24.582 1.00 60.31 374 LEU A N 1
ATOM 2984 C CA . LEU A 1 374 ? -13.185 13.571 24.335 1.00 60.31 374 LEU A CA 1
ATOM 2985 C C . LEU A 1 374 ? -12.222 12.930 25.361 1.00 60.31 374 LEU A C 1
ATOM 2987 O O . LEU A 1 374 ? -12.119 11.706 25.395 1.00 60.31 374 LEU A O 1
ATOM 2991 N N . CYS A 1 375 ? -11.528 13.724 26.196 1.00 70.44 375 CYS A N 1
ATOM 2992 C CA . CYS A 1 375 ? -10.595 13.281 27.248 1.00 70.44 375 CYS A CA 1
ATOM 2993 C C . CYS A 1 375 ? -11.347 12.378 28.238 1.00 70.44 375 CYS A C 1
ATOM 2995 O O . CYS A 1 375 ? -12.125 12.851 29.069 1.00 70.44 375 CYS A O 1
ATOM 2997 N N . GLN A 1 376 ? -11.107 11.066 28.138 1.00 63.12 376 GLN A N 1
ATOM 2998 C CA . GLN A 1 376 ? -11.724 10.048 28.998 1.00 63.12 376 GLN A CA 1
ATOM 2999 C C . GLN A 1 376 ? -10.989 9.854 30.329 1.00 63.12 376 GLN A C 1
ATOM 3001 O O . GLN A 1 376 ? -11.461 9.073 31.146 1.00 63.12 376 GLN A O 1
ATOM 3006 N N . VAL A 1 377 ? -9.849 10.526 30.524 1.00 70.38 377 VAL A N 1
ATOM 3007 C CA . VAL A 1 377 ? -9.047 10.461 31.751 1.00 70.38 377 VAL A CA 1
ATOM 3008 C C . VAL A 1 377 ? -9.425 11.646 32.637 1.00 70.38 377 VAL A C 1
ATOM 3010 O O . VAL A 1 377 ? -8.848 12.727 32.536 1.00 70.38 377 VAL A O 1
ATOM 3013 N N . ARG A 1 378 ? -10.459 11.463 33.458 1.00 69.75 378 ARG A N 1
ATOM 3014 C CA . ARG A 1 378 ? -10.945 12.442 34.435 1.00 69.75 378 ARG A CA 1
ATOM 3015 C C . ARG A 1 378 ? -10.979 11.803 35.810 1.00 69.75 378 ARG A C 1
ATOM 3017 O O . ARG A 1 378 ? -11.658 10.802 36.017 1.00 69.75 378 ARG A O 1
ATOM 3024 N N . CYS A 1 379 ? -10.274 12.379 36.771 1.00 77.50 379 CYS A N 1
ATOM 3025 C CA . CYS A 1 379 ? -10.401 11.930 38.148 1.00 77.50 379 CYS A CA 1
ATOM 3026 C C . CYS A 1 379 ? -11.666 12.523 38.770 1.00 77.50 379 CYS A C 1
ATOM 3028 O O . CYS A 1 379 ? -11.851 13.735 38.727 1.00 77.50 379 CYS A O 1
ATOM 3030 N N . LEU A 1 380 ? -12.515 11.683 39.369 1.00 77.75 380 LEU A N 1
ATOM 3031 C CA . LEU A 1 380 ? -13.729 12.139 40.060 1.00 77.75 380 LEU A CA 1
ATOM 3032 C C . LEU A 1 380 ? -13.426 12.985 41.306 1.00 77.75 380 LEU A C 1
ATOM 3034 O O . LEU A 1 380 ? -14.291 13.723 41.764 1.00 77.75 380 LEU A O 1
ATOM 3038 N N . ASN A 1 381 ? -12.205 12.882 41.833 1.00 81.75 381 ASN A N 1
ATOM 3039 C CA . ASN A 1 381 ? -11.760 13.624 43.008 1.00 81.75 381 ASN A CA 1
ATOM 3040 C C . ASN A 1 381 ? -11.189 15.009 42.654 1.00 81.75 381 ASN A C 1
ATOM 3042 O O . ASN A 1 381 ? -11.076 15.862 43.533 1.00 81.75 381 ASN A O 1
ATOM 3046 N N . CYS A 1 382 ? -10.828 15.251 41.388 1.00 83.00 382 CYS A N 1
ATOM 3047 C CA . CYS A 1 382 ? -10.291 16.540 40.956 1.00 83.00 382 CYS A CA 1
ATOM 3048 C C . CYS A 1 382 ? -11.419 17.515 40.567 1.00 83.00 382 CYS A C 1
ATOM 3050 O O . CYS A 1 382 ? -12.461 17.083 40.068 1.00 83.00 382 CYS A O 1
ATOM 3052 N N . PRO A 1 383 ? -11.224 18.839 40.734 1.00 83.19 383 PRO A N 1
ATOM 3053 C CA . PRO A 1 383 ? -12.219 19.835 40.339 1.00 83.19 383 PRO A CA 1
ATOM 3054 C C . PRO A 1 383 ? -12.583 19.740 38.845 1.00 83.19 383 PRO A C 1
ATOM 3056 O O . PRO A 1 383 ? -11.692 19.613 38.012 1.00 83.19 383 PRO A O 1
ATOM 3059 N N . PRO A 1 384 ? -13.857 19.895 38.443 1.00 72.81 384 PRO A N 1
ATOM 3060 C CA . PRO A 1 384 ? -14.296 19.674 37.057 1.00 72.81 384 PRO A CA 1
ATOM 3061 C C . PRO A 1 384 ? -13.708 20.656 36.027 1.00 72.81 384 PRO A C 1
ATOM 3063 O O . PRO A 1 384 ? -13.746 20.376 34.830 1.00 72.81 384 PRO A O 1
ATOM 3066 N N . LYS A 1 385 ? -13.165 21.798 36.475 1.00 73.38 385 LYS A N 1
ATOM 3067 C CA . LYS A 1 385 ? -12.469 22.791 35.635 1.00 73.38 385 LYS A CA 1
ATOM 3068 C C . LYS A 1 385 ? -10.950 22.582 35.579 1.00 73.38 385 LYS A C 1
ATOM 3070 O O . LYS A 1 385 ? -10.245 23.426 35.032 1.00 73.38 385 LYS A O 1
ATOM 3075 N N . CYS A 1 386 ? -10.432 21.501 36.159 1.00 76.75 386 CYS A N 1
ATOM 3076 C CA . CYS A 1 386 ? -9.000 21.277 36.217 1.00 76.75 386 CYS A CA 1
ATOM 3077 C C . CYS A 1 386 ? -8.387 20.976 34.843 1.00 76.75 386 CYS A C 1
ATOM 3079 O O . CYS A 1 386 ? -9.050 20.606 33.872 1.00 76.75 386 CYS A O 1
ATOM 3081 N N . ILE A 1 387 ? -7.073 21.141 34.798 1.00 76.94 387 ILE A N 1
ATOM 3082 C CA . ILE A 1 387 ? -6.206 20.743 33.695 1.00 76.94 387 ILE A CA 1
ATOM 3083 C C . ILE A 1 387 ? -6.403 19.233 33.417 1.00 76.94 387 ILE A C 1
ATOM 3085 O O . ILE A 1 387 ? -6.451 18.446 34.366 1.00 76.94 387 ILE A O 1
ATOM 3089 N N . CYS A 1 388 ? -6.553 18.809 32.149 1.00 81.38 388 CYS A N 1
ATOM 3090 C CA . CYS A 1 388 ? -6.655 17.372 31.821 1.00 81.38 388 CYS A CA 1
ATOM 3091 C C . CYS A 1 388 ? -5.262 16.738 31.988 1.00 81.38 388 CYS A C 1
ATOM 3093 O O . CYS A 1 388 ? -4.245 17.354 31.676 1.00 81.38 388 CYS A O 1
ATOM 3095 N N . ALA A 1 389 ? -5.205 15.485 32.451 1.00 77.31 389 ALA A N 1
ATOM 3096 C CA . ALA A 1 389 ? -3.950 14.762 32.703 1.00 77.31 389 ALA A CA 1
ATOM 3097 C C . ALA A 1 389 ? -3.008 14.707 31.486 1.00 77.31 389 ALA A C 1
ATOM 3099 O O . ALA A 1 389 ? -1.799 14.569 31.636 1.00 77.31 389 ALA A O 1
ATOM 3100 N N . HIS A 1 390 ? -3.575 14.808 30.284 1.00 82.69 390 HIS A N 1
ATOM 3101 C CA . HIS A 1 390 ? -2.843 14.794 29.024 1.00 82.69 390 HIS A CA 1
ATOM 3102 C C . HIS A 1 390 ? -2.338 16.171 28.586 1.00 82.69 390 HIS A C 1
ATOM 3104 O O . HIS A 1 390 ? -1.582 16.226 27.624 1.00 82.69 390 HIS A O 1
ATOM 3110 N N . ASP A 1 391 ? -2.741 17.263 29.240 1.00 86.50 391 ASP A N 1
ATOM 3111 C CA . ASP A 1 391 ? -2.300 18.616 28.875 1.00 86.50 391 ASP A CA 1
ATOM 3112 C C . ASP A 1 391 ? -0.810 18.822 29.206 1.00 86.50 391 ASP A C 1
ATOM 3114 O O . ASP A 1 391 ? -0.158 19.677 28.608 1.00 86.50 391 ASP A O 1
ATOM 3118 N N . TYR A 1 392 ? -0.256 18.013 30.119 1.00 91.00 392 TYR A N 1
ATOM 3119 C CA . TYR A 1 392 ? 1.136 18.083 30.551 1.00 91.00 392 TYR A CA 1
ATOM 3120 C C . TYR A 1 392 ? 1.794 16.700 30.607 1.00 91.00 392 TYR A C 1
ATOM 3122 O O . TYR A 1 392 ? 1.157 15.693 30.912 1.00 91.00 392 TYR A O 1
ATOM 3130 N N . THR A 1 393 ? 3.100 16.666 30.358 1.00 91.56 393 THR A N 1
ATOM 3131 C CA . THR A 1 393 ? 3.976 15.506 30.548 1.00 91.56 393 THR A CA 1
ATOM 3132 C C . THR A 1 393 ? 4.885 15.740 31.748 1.00 91.56 393 THR A C 1
ATOM 3134 O O . THR A 1 393 ? 5.534 16.787 31.827 1.00 91.56 393 THR A O 1
ATOM 3137 N N . CYS A 1 394 ? 4.958 14.772 32.663 1.00 93.62 394 CYS A N 1
ATOM 3138 C CA . CYS A 1 394 ? 5.852 14.832 33.818 1.00 93.62 394 CYS A CA 1
ATOM 3139 C C . CYS A 1 394 ? 7.186 14.142 33.506 1.00 93.62 394 CYS A C 1
ATOM 3141 O O . CYS A 1 394 ? 7.210 13.113 32.836 1.00 93.62 394 CYS A O 1
ATOM 3143 N N . GLN A 1 395 ? 8.288 14.674 34.033 1.00 94.25 395 GLN A N 1
ATOM 3144 C CA . GLN A 1 395 ? 9.615 14.054 33.915 1.00 94.25 395 GLN A CA 1
ATOM 3145 C C . GLN A 1 395 ? 9.898 12.980 34.981 1.00 94.25 395 GLN A C 1
ATOM 3147 O O . GLN A 1 395 ? 10.992 12.420 35.002 1.00 94.25 395 GLN A O 1
ATOM 3152 N N . CYS A 1 396 ? 8.959 12.688 35.889 1.00 93.25 396 CYS A N 1
ATOM 3153 C CA . CYS A 1 396 ? 9.203 11.677 36.914 1.00 93.25 396 CYS A CA 1
ATOM 3154 C C . CYS A 1 396 ? 9.243 10.250 36.318 1.00 93.25 396 CYS A C 1
ATOM 3156 O O . CYS A 1 396 ? 8.537 9.968 35.341 1.00 93.25 396 CYS A O 1
ATOM 3158 N N . PRO A 1 397 ? 10.003 9.318 36.928 1.00 89.50 397 PRO A N 1
ATOM 3159 C CA . PRO A 1 397 ? 10.083 7.935 36.452 1.00 89.50 397 PRO A CA 1
ATOM 3160 C C . PRO A 1 397 ? 8.720 7.235 36.364 1.00 89.50 397 PRO A C 1
ATOM 3162 O O . PRO A 1 397 ? 8.456 6.504 35.413 1.00 89.50 397 PRO A O 1
ATOM 3165 N N . GLU A 1 398 ? 7.814 7.496 37.311 1.00 86.56 398 GLU A N 1
ATOM 3166 C CA . GLU A 1 398 ? 6.469 6.903 37.303 1.00 86.56 398 GLU A CA 1
ATOM 3167 C C . GLU A 1 398 ? 5.681 7.260 36.039 1.00 86.56 398 GLU A C 1
ATOM 3169 O O . GLU A 1 398 ? 5.056 6.387 35.432 1.00 86.56 398 GLU A O 1
ATOM 3174 N N . TYR A 1 399 ? 5.762 8.521 35.602 1.00 87.19 399 TYR A N 1
ATOM 3175 C CA . TYR A 1 399 ? 5.108 8.969 34.379 1.00 87.19 399 TYR A CA 1
ATOM 3176 C C . TYR A 1 399 ? 5.729 8.311 33.147 1.00 87.19 399 TYR A C 1
ATOM 3178 O O . TYR A 1 399 ? 4.993 7.876 32.269 1.00 87.19 399 TYR A O 1
ATOM 3186 N N . ALA A 1 400 ? 7.055 8.155 33.100 1.00 82.25 400 ALA A N 1
ATOM 3187 C CA . ALA A 1 400 ? 7.723 7.457 32.000 1.00 82.25 400 ALA A CA 1
ATOM 3188 C C . ALA A 1 400 ? 7.279 5.986 31.876 1.00 82.25 400 ALA A C 1
ATOM 3190 O O . ALA A 1 400 ? 7.162 5.464 30.769 1.00 82.25 400 ALA A O 1
ATOM 3191 N N . HIS A 1 401 ? 6.990 5.321 32.999 1.00 79.81 401 HIS A N 1
ATOM 3192 C CA . HIS A 1 401 ? 6.549 3.925 33.003 1.00 79.81 401 HIS A CA 1
ATOM 3193 C C . HIS A 1 401 ? 5.056 3.742 32.730 1.00 79.81 401 HIS A C 1
ATOM 3195 O O . HIS A 1 401 ? 4.662 2.744 32.124 1.00 79.81 401 HIS A O 1
ATOM 3201 N N . ARG A 1 402 ? 4.213 4.656 33.217 1.00 78.19 402 ARG A N 1
ATOM 3202 C CA . ARG A 1 402 ? 2.756 4.456 33.250 1.00 78.19 402 ARG A CA 1
ATOM 3203 C C . ARG A 1 402 ? 1.966 5.461 32.412 1.00 78.19 402 ARG A C 1
ATOM 3205 O O . ARG A 1 402 ? 0.787 5.237 32.164 1.00 78.19 402 ARG A O 1
ATOM 3212 N N . ASN A 1 403 ? 2.602 6.528 31.930 1.00 77.62 403 ASN A N 1
ATOM 3213 C CA . ASN A 1 403 ? 1.989 7.701 31.287 1.00 77.62 403 ASN A CA 1
ATOM 3214 C C . ASN A 1 403 ? 1.035 8.501 32.195 1.00 77.62 403 ASN A C 1
ATOM 3216 O O . ASN A 1 403 ? 0.238 9.308 31.718 1.00 77.62 403 ASN A O 1
ATOM 3220 N N . PHE A 1 404 ? 1.113 8.298 33.509 1.00 84.50 404 PHE A N 1
ATOM 3221 C CA . PHE A 1 404 ? 0.442 9.102 34.528 1.00 84.50 404 PHE A CA 1
ATOM 3222 C C . PHE A 1 404 ? 1.232 9.037 35.840 1.00 84.50 404 PHE A C 1
ATOM 3224 O O . PHE A 1 404 ? 2.028 8.126 36.051 1.00 84.50 404 PHE A O 1
ATOM 3231 N N . CYS A 1 405 ? 1.031 10.020 36.716 1.00 91.06 405 CYS A N 1
ATOM 3232 C CA . CYS A 1 405 ? 1.655 10.083 38.038 1.00 91.06 405 CYS A CA 1
ATOM 3233 C C . CYS A 1 405 ? 0.847 10.992 38.973 1.00 91.06 405 CYS A C 1
ATOM 3235 O O . CYS A 1 405 ? -0.020 11.750 38.520 1.00 91.06 405 CYS A O 1
ATOM 3237 N N . ASN A 1 406 ? 1.176 10.967 40.264 1.00 92.62 406 ASN A N 1
ATOM 3238 C CA . ASN A 1 406 ? 0.505 11.784 41.280 1.00 92.62 406 ASN A CA 1
ATOM 3239 C C . ASN A 1 406 ? 0.676 13.293 41.016 1.00 92.62 406 ASN A C 1
ATOM 3241 O O . ASN A 1 406 ? -0.228 14.081 41.291 1.00 92.62 406 ASN A O 1
ATOM 3245 N N . HIS A 1 407 ? 1.791 13.702 40.402 1.00 92.75 407 HIS A N 1
ATOM 3246 C CA . HIS A 1 407 ? 2.105 15.102 40.098 1.00 92.75 407 HIS A CA 1
ATOM 3247 C C . HIS A 1 407 ? 1.068 15.783 39.188 1.00 92.75 407 HIS A C 1
ATOM 3249 O O . HIS A 1 407 ? 0.791 16.972 39.345 1.00 92.75 407 HIS A O 1
ATOM 3255 N N . GLY A 1 408 ? 0.435 15.034 38.277 1.00 89.19 408 GLY A N 1
ATOM 3256 C CA . GLY A 1 408 ? -0.654 15.564 37.450 1.00 89.19 408 GLY A CA 1
ATOM 3257 C C . GLY A 1 408 ? -1.868 16.000 38.279 1.00 89.19 408 GLY A C 1
ATOM 3258 O O . GLY A 1 408 ? -2.469 17.034 37.993 1.00 89.19 408 GLY A O 1
ATOM 3259 N N . HIS A 1 409 ? -2.194 15.251 39.337 1.00 89.38 409 HIS A N 1
ATOM 3260 C CA . HIS A 1 409 ? -3.281 15.590 40.265 1.00 89.38 409 HIS A CA 1
ATOM 3261 C C . HIS A 1 409 ? -2.911 16.765 41.168 1.00 89.38 409 HIS A C 1
ATOM 3263 O O . HIS A 1 409 ? -3.727 17.664 41.359 1.00 89.38 409 HIS A O 1
ATOM 3269 N N . VAL A 1 410 ? -1.668 16.800 41.661 1.00 91.81 410 VAL A N 1
ATOM 3270 C CA . VAL A 1 410 ? -1.143 17.919 42.463 1.00 91.81 410 VAL A CA 1
ATOM 3271 C C . VAL A 1 410 ? -1.294 19.239 41.702 1.00 91.81 410 VAL A C 1
ATOM 3273 O O . VAL A 1 410 ? -1.868 20.196 42.226 1.00 91.81 410 VAL A O 1
ATOM 3276 N N . LEU A 1 411 ? -0.862 19.267 40.436 1.00 91.19 411 LEU A N 1
ATOM 3277 C CA . LEU A 1 411 ? -1.012 20.433 39.566 1.00 91.19 411 LEU A CA 1
ATOM 3278 C C . LEU A 1 411 ? -2.487 20.816 39.381 1.00 91.19 411 LEU A C 1
ATOM 3280 O O . LEU A 1 411 ? -2.844 21.982 39.535 1.00 91.19 411 LEU A O 1
ATOM 3284 N N . ALA A 1 412 ? -3.352 19.845 39.082 1.00 87.75 412 ALA A N 1
ATOM 3285 C CA . ALA A 1 412 ? -4.783 20.060 38.864 1.00 87.75 412 ALA A CA 1
ATOM 3286 C C . ALA A 1 412 ? -5.511 20.641 40.092 1.00 87.75 412 ALA A C 1
ATOM 3288 O O . ALA A 1 412 ? -6.431 21.449 39.942 1.00 87.75 412 ALA A O 1
ATOM 3289 N N . MET A 1 413 ? -5.116 20.242 41.302 1.00 87.31 413 MET A N 1
ATOM 3290 C CA . MET A 1 413 ? -5.736 20.703 42.545 1.00 87.31 413 MET A CA 1
ATOM 3291 C C . MET A 1 413 ? -5.211 22.072 42.990 1.00 87.31 413 MET A C 1
ATOM 3293 O O . MET A 1 413 ? -6.007 22.927 43.369 1.00 87.31 413 MET A O 1
ATOM 3297 N N . LEU A 1 414 ? -3.897 22.304 42.915 1.00 85.06 414 LEU A N 1
ATOM 3298 C CA . LEU A 1 414 ? -3.282 23.530 43.439 1.00 85.06 414 LEU A CA 1
ATOM 3299 C C . LEU A 1 414 ? -3.366 24.716 42.472 1.00 85.06 414 LEU A C 1
ATOM 3301 O O . LEU A 1 414 ? -3.497 25.848 42.926 1.00 85.06 414 LEU A O 1
ATOM 3305 N N . SER A 1 415 ? -3.391 24.480 41.156 1.00 79.56 415 SER A N 1
ATOM 3306 C CA . SER A 1 415 ? -3.561 25.555 40.156 1.00 79.56 415 SER A CA 1
ATOM 3307 C C . SER A 1 415 ? -4.927 26.248 40.215 1.00 79.56 415 SER A C 1
ATOM 3309 O O . SER A 1 415 ? -5.056 27.394 39.798 1.00 79.56 415 SER A O 1
ATOM 3311 N N . ASN A 1 416 ? -5.951 25.577 40.749 1.00 72.56 416 ASN A N 1
ATOM 3312 C CA . ASN A 1 416 ? -7.279 26.166 40.930 1.00 72.56 416 ASN A CA 1
ATOM 3313 C C . ASN A 1 416 ? -7.390 26.994 42.219 1.00 72.56 416 ASN A C 1
ATOM 3315 O O . ASN A 1 416 ? -8.205 27.911 42.283 1.00 72.56 416 ASN A O 1
ATOM 3319 N N . ALA A 1 417 ? -6.584 26.684 43.239 1.00 68.75 417 ALA A N 1
ATOM 3320 C CA . ALA A 1 417 ? -6.607 27.389 44.520 1.00 68.75 417 ALA A CA 1
ATOM 3321 C C . ALA A 1 417 ? -5.956 28.781 44.440 1.00 68.75 417 ALA A C 1
ATOM 3323 O O . ALA A 1 417 ? -6.261 29.655 45.244 1.00 68.75 417 ALA A O 1
ATOM 3324 N N . SER A 1 418 ? -5.085 28.997 43.455 1.00 60.12 418 SER A N 1
ATOM 3325 C CA . SER A 1 418 ? -4.318 30.227 43.264 1.00 60.12 418 SER A CA 1
ATOM 3326 C C . SER A 1 418 ? -5.002 31.271 42.377 1.00 60.12 418 SER A C 1
ATOM 3328 O O . SER A 1 418 ? -4.344 32.222 41.975 1.00 60.12 418 SER A O 1
ATOM 3330 N N . SER A 1 419 ? -6.307 31.157 42.092 1.00 52.00 419 SER A N 1
ATOM 3331 C CA . SER A 1 419 ? -7.064 32.275 41.505 1.00 52.00 419 SER A CA 1
ATOM 3332 C C . SER A 1 419 ? -7.323 33.328 42.592 1.00 52.00 419 SER A C 1
ATOM 3334 O O . SER A 1 419 ? -8.160 33.080 43.463 1.00 52.00 419 SER A O 1
ATOM 3336 N N . PRO A 1 420 ? -6.636 34.487 42.595 1.00 47.12 420 PRO A N 1
ATOM 3337 C CA . PRO A 1 420 ? -6.902 35.514 43.586 1.00 47.12 420 PRO A CA 1
ATOM 3338 C C . PRO A 1 420 ? -8.317 36.046 43.358 1.00 47.12 420 PRO A C 1
ATOM 3340 O O . PRO A 1 420 ? -8.642 36.557 42.286 1.00 47.12 420 PRO A O 1
ATOM 3343 N N . THR A 1 421 ? -9.179 35.938 44.369 1.00 43.09 421 THR A N 1
ATOM 3344 C CA . THR A 1 421 ? -10.392 36.752 44.445 1.00 43.09 421 THR A CA 1
ATOM 3345 C C . THR A 1 421 ? -9.962 38.213 44.411 1.00 43.09 421 THR A C 1
ATOM 3347 O O . THR A 1 421 ? -9.467 38.739 45.407 1.00 43.09 421 THR A O 1
ATOM 3350 N N . SER A 1 422 ? -10.105 38.835 43.243 1.00 39.34 422 SER A N 1
ATOM 3351 C CA . SER A 1 422 ? -9.931 40.266 43.026 1.00 39.34 422 SER A CA 1
ATOM 3352 C C . SER A 1 422 ? -10.818 41.032 44.011 1.00 39.34 422 SER A C 1
ATOM 3354 O O . SER A 1 422 ? -12.029 41.132 43.835 1.00 39.34 422 SER A O 1
ATOM 3356 N N . LYS A 1 423 ? -10.216 41.539 45.089 1.00 40.62 423 LYS A N 1
ATOM 3357 C CA . LYS A 1 423 ? -10.743 42.677 45.839 1.00 40.62 423 LYS A CA 1
ATOM 3358 C C . LYS A 1 423 ? -10.128 43.920 45.209 1.00 40.62 423 LYS A C 1
ATOM 3360 O O . LYS A 1 423 ? -9.084 44.381 45.657 1.00 40.62 423 LYS A O 1
ATOM 3365 N N . HIS A 1 424 ? -10.744 44.421 44.145 1.00 35.41 424 HIS A N 1
ATOM 3366 C CA . HIS A 1 424 ? -10.436 45.754 43.643 1.00 35.41 424 HIS A CA 1
ATOM 3367 C C . HIS A 1 424 ? -11.255 46.778 44.439 1.00 35.41 424 HIS A C 1
ATOM 3369 O O . HIS A 1 424 ? -12.482 46.799 44.355 1.00 35.41 424 HIS A O 1
ATOM 3375 N N . GLN A 1 425 ? -10.564 47.598 45.237 1.00 34.22 425 GLN A N 1
ATOM 3376 C CA . GLN A 1 425 ? -11.046 48.920 45.643 1.00 34.22 425 GLN A CA 1
ATOM 3377 C C . GLN A 1 425 ? -11.150 49.825 44.401 1.00 34.22 425 GLN A C 1
ATOM 3379 O O . GLN A 1 425 ? -10.327 49.675 43.488 1.00 34.22 425 GLN A O 1
ATOM 3384 N N . PRO A 1 426 ? -12.109 50.766 44.371 1.00 41.28 426 PRO A N 1
ATOM 3385 C CA . PRO A 1 426 ? -12.138 51.827 43.381 1.00 41.28 426 PRO A CA 1
ATOM 3386 C C . PRO A 1 426 ? -11.204 52.950 43.840 1.00 41.28 426 PRO A C 1
ATOM 3388 O O . PRO A 1 426 ? -11.332 53.433 44.960 1.00 41.28 426 PRO A O 1
ATOM 3391 N N . ASN A 1 427 ? -10.286 53.365 42.976 1.00 34.72 427 ASN A N 1
ATOM 3392 C CA . ASN A 1 427 ? -9.795 54.733 42.986 1.00 34.72 427 ASN A CA 1
ATOM 3393 C C . ASN A 1 427 ? -9.992 55.269 41.575 1.00 34.72 427 ASN A C 1
ATOM 3395 O O . ASN A 1 427 ? -9.380 54.785 40.621 1.00 34.72 427 ASN A O 1
ATOM 3399 N N . ASP A 1 428 ? -10.910 56.225 41.493 1.00 42.72 428 ASP A N 1
ATOM 3400 C CA . ASP A 1 428 ? -10.938 57.243 40.463 1.00 42.72 428 ASP A CA 1
ATOM 3401 C C . ASP A 1 428 ? -9.601 57.984 40.490 1.00 42.72 428 ASP A C 1
ATOM 3403 O O . ASP A 1 428 ? -9.190 58.460 41.544 1.00 42.72 428 ASP A O 1
ATOM 3407 N N . ASP A 1 429 ? -8.938 58.088 39.341 1.00 34.66 429 ASP A N 1
ATOM 3408 C CA . ASP A 1 429 ? -8.256 59.328 38.994 1.00 34.66 429 ASP A CA 1
ATOM 3409 C C . ASP A 1 429 ? -8.025 59.433 37.484 1.00 34.66 429 ASP A C 1
ATOM 3411 O O . ASP A 1 429 ? -7.588 58.507 36.798 1.00 34.66 429 ASP A O 1
ATOM 3415 N N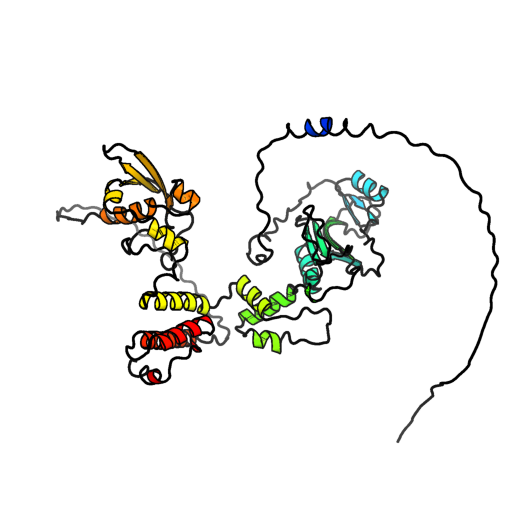 . GLN A 1 430 ? -8.398 60.605 36.982 1.00 41.41 430 GLN A N 1
ATOM 3416 C CA . GLN A 1 430 ? -8.360 61.049 35.598 1.00 41.41 430 GLN A CA 1
ATOM 3417 C C . GLN A 1 430 ? -6.938 61.396 35.142 1.00 41.41 430 GLN A C 1
ATOM 3419 O O . GLN A 1 430 ? -6.200 62.078 35.844 1.00 41.41 430 GLN A O 1
ATOM 3424 N N . SER A 1 431 ? -6.593 61.033 33.906 1.00 39.66 431 SER A N 1
ATOM 3425 C CA . SER A 1 431 ? -5.834 61.859 32.939 1.00 39.66 431 SER A CA 1
ATOM 3426 C C . SER A 1 431 ? -5.668 61.048 31.641 1.00 39.66 431 SER A C 1
ATOM 3428 O O . SER A 1 431 ? -5.260 59.896 31.678 1.00 39.66 431 SER A O 1
ATOM 3430 N N . GLN A 1 432 ? -6.291 61.452 30.530 1.00 39.44 432 GLN A N 1
ATOM 3431 C CA . GLN A 1 432 ? -5.868 62.453 29.533 1.00 39.44 432 GLN A CA 1
ATOM 3432 C C . GLN A 1 432 ? -4.857 61.925 28.491 1.00 39.44 432 GLN A C 1
ATOM 3434 O O . GLN A 1 432 ? -3.813 61.400 28.861 1.00 39.44 432 GLN A O 1
ATOM 3439 N N . LEU A 1 433 ? -5.180 62.224 27.215 1.00 36.62 433 LEU A N 1
ATOM 3440 C CA . LEU A 1 433 ? -4.352 62.217 25.986 1.00 36.62 433 LEU A CA 1
ATOM 3441 C C . LEU A 1 433 ? -4.143 60.839 25.313 1.00 36.62 433 LEU A C 1
ATOM 3443 O O . LEU A 1 433 ? -3.866 59.854 25.980 1.00 36.62 433 LEU A O 1
ATOM 3447 N N . ASP A 1 434 ? -4.200 60.664 23.991 1.00 33.94 434 ASP A N 1
ATOM 3448 C CA . ASP A 1 434 ? -4.600 61.529 22.876 1.00 33.94 434 ASP A CA 1
ATOM 3449 C C . ASP A 1 434 ? -4.788 60.674 21.605 1.00 33.94 434 ASP A C 1
ATOM 3451 O O . ASP A 1 434 ? -4.380 59.512 21.534 1.00 33.94 434 ASP A O 1
ATOM 3455 N N . ASP A 1 435 ? -5.404 61.307 20.612 1.00 34.44 435 ASP A N 1
ATOM 3456 C CA . ASP A 1 435 ? -5.640 60.909 19.225 1.00 34.44 435 ASP A CA 1
ATOM 3457 C C . ASP A 1 435 ? -4.529 60.114 18.500 1.00 34.44 435 ASP A C 1
ATOM 3459 O O . ASP A 1 435 ? -3.346 60.450 18.534 1.00 34.44 435 ASP A O 1
ATOM 3463 N N . SER A 1 436 ? -4.934 59.168 17.638 1.00 33.44 436 SER A N 1
ATOM 3464 C CA . SER A 1 436 ? -4.906 59.352 16.168 1.00 33.44 436 SER A CA 1
ATOM 3465 C C . SER A 1 436 ? -4.742 58.053 15.347 1.00 33.44 436 SER A C 1
ATOM 3467 O O . SER A 1 436 ? -4.147 57.068 15.766 1.00 33.44 436 SER A O 1
ATOM 3469 N N . TYR A 1 437 ? -5.236 58.147 14.104 1.00 35.94 437 TYR A N 1
ATOM 3470 C CA . TYR A 1 437 ? -4.920 57.356 12.900 1.00 35.94 437 TYR A CA 1
ATOM 3471 C C . TYR A 1 437 ? -5.835 56.203 12.424 1.00 35.94 437 TYR A C 1
ATOM 3473 O O . TYR A 1 437 ? -5.557 55.014 12.532 1.00 35.94 437 TYR A O 1
ATOM 3481 N N . ARG A 1 438 ? -6.915 56.645 11.755 1.00 37.19 438 ARG A N 1
ATOM 3482 C CA . ARG A 1 438 ? -7.434 56.230 10.427 1.00 37.19 438 ARG A CA 1
ATOM 3483 C C . ARG A 1 438 ? -6.631 55.190 9.621 1.00 37.19 438 ARG A C 1
ATOM 3485 O O . ARG A 1 438 ? -5.444 55.372 9.373 1.00 37.19 438 ARG A O 1
ATOM 3492 N N . GLY A 1 439 ? -7.368 54.285 8.962 1.00 29.12 439 GLY A N 1
ATOM 3493 C CA . GLY A 1 439 ? -6.890 53.575 7.769 1.00 29.12 439 GLY A CA 1
ATOM 3494 C C . GLY A 1 439 ? -7.888 52.587 7.157 1.00 29.12 439 GLY A C 1
ATOM 3495 O O . GLY A 1 439 ? -7.833 51.397 7.431 1.00 29.12 439 GLY A O 1
ATOM 3496 N N . SER A 1 440 ? -8.800 53.094 6.330 1.00 37.06 440 SER A N 1
ATOM 3497 C CA . SER A 1 440 ? -9.839 52.376 5.580 1.00 37.06 440 SER A CA 1
ATOM 3498 C C . SER A 1 440 ? -9.312 51.503 4.424 1.00 37.06 440 SER A C 1
ATOM 3500 O O . SER A 1 440 ? -8.370 51.908 3.749 1.00 37.06 440 SER A O 1
ATOM 3502 N N . GLY A 1 441 ? -10.061 50.454 4.039 1.00 31.05 441 GLY A N 1
ATOM 3503 C CA . GLY A 1 441 ? -10.353 50.219 2.611 1.00 31.05 441 GLY A CA 1
ATOM 3504 C C . GLY A 1 441 ? -10.337 48.786 2.044 1.00 31.05 441 GLY A C 1
ATOM 3505 O O . GLY A 1 441 ? -9.277 48.187 1.942 1.00 31.05 441 GLY A O 1
ATOM 3506 N N . ARG A 1 442 ? -11.504 48.400 1.479 1.00 33.53 442 ARG A N 1
ATOM 3507 C CA . ARG A 1 442 ? -11.762 47.480 0.329 1.00 33.53 442 ARG A CA 1
ATOM 3508 C C . ARG A 1 442 ? -11.470 45.977 0.547 1.00 33.53 442 ARG A C 1
ATOM 3510 O O . ARG A 1 442 ? -10.598 45.621 1.310 1.00 33.53 442 ARG A O 1
ATOM 3517 N N . SER A 1 443 ? -12.164 45.012 -0.060 1.00 34.94 443 SER A N 1
ATOM 3518 C CA . SER A 1 443 ? -13.041 44.985 -1.238 1.00 34.94 443 SER A CA 1
ATOM 3519 C C . SER A 1 443 ? -14.121 43.907 -1.054 1.00 34.94 443 SER A C 1
ATOM 3521 O O . SER A 1 443 ? -13.855 42.858 -0.471 1.00 34.94 443 SER A O 1
ATOM 3523 N N . LYS A 1 444 ? -15.332 44.172 -1.553 1.00 38.38 444 LYS A N 1
ATOM 3524 C CA . LYS A 1 444 ? -16.377 43.171 -1.798 1.00 38.38 444 LYS A CA 1
ATOM 3525 C C . LYS A 1 444 ? -16.195 42.710 -3.234 1.00 38.38 444 LYS A C 1
ATOM 3527 O O . LYS A 1 444 ? -16.314 43.557 -4.109 1.00 38.38 444 LYS A O 1
ATOM 3532 N N . ASP A 1 445 ? -16.006 41.415 -3.456 1.00 35.75 445 ASP A N 1
ATOM 3533 C CA . ASP A 1 445 ? -16.223 40.825 -4.771 1.00 35.75 445 ASP A CA 1
ATOM 3534 C C . ASP A 1 445 ? -17.037 39.537 -4.670 1.00 35.75 445 ASP A C 1
ATOM 3536 O O . ASP A 1 445 ? -16.826 38.673 -3.817 1.00 35.75 445 ASP A O 1
ATOM 3540 N N . ASN A 1 446 ? -18.026 39.515 -5.558 1.00 34.12 446 ASN A N 1
ATOM 3541 C CA . ASN A 1 446 ? -18.996 38.480 -5.852 1.00 34.12 446 ASN A CA 1
ATOM 3542 C C . ASN A 1 446 ? -18.342 37.133 -6.169 1.00 34.12 446 ASN A C 1
ATOM 3544 O O . ASN A 1 446 ? -17.410 37.072 -6.966 1.00 34.12 446 ASN A O 1
ATOM 3548 N N . CYS A 1 447 ? -18.959 36.046 -5.707 1.00 30.95 447 CYS A N 1
ATOM 3549 C CA . CYS A 1 447 ? -18.921 34.790 -6.446 1.00 30.95 447 CYS A CA 1
ATOM 3550 C C . CYS A 1 447 ? -20.294 34.118 -6.385 1.00 30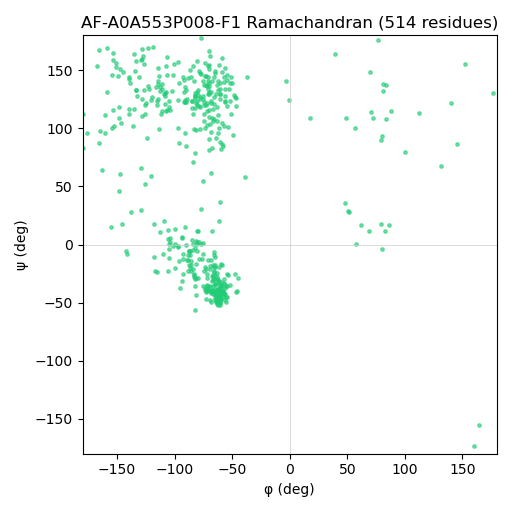.95 447 CYS A C 1
ATOM 3552 O O . CYS A 1 447 ? -20.786 33.731 -5.325 1.00 30.95 447 CYS A O 1
ATOM 3554 N N . SER A 1 448 ? -20.929 34.073 -7.548 1.00 32.81 448 SER A N 1
ATOM 3555 C CA . SER A 1 448 ? -22.256 33.544 -7.817 1.00 32.81 448 SER A CA 1
ATOM 3556 C C . SER A 1 448 ? -22.241 32.018 -7.928 1.00 32.81 448 SER A C 1
ATOM 3558 O O . SER A 1 448 ? -21.427 31.448 -8.645 1.00 32.81 448 SER A O 1
ATOM 3560 N N . ASN A 1 449 ? -23.197 31.402 -7.234 1.00 33.47 449 ASN A N 1
ATOM 3561 C CA . ASN A 1 449 ? -24.022 30.248 -7.603 1.00 33.47 449 ASN A CA 1
ATOM 3562 C C . ASN A 1 449 ? -23.565 29.348 -8.768 1.00 33.47 449 ASN A C 1
ATOM 3564 O O . ASN A 1 449 ? -23.797 29.676 -9.929 1.00 33.47 449 ASN A O 1
ATOM 3568 N N . ILE A 1 450 ? -23.131 28.132 -8.426 1.00 33.41 450 ILE A N 1
ATOM 3569 C CA . ILE A 1 450 ? -23.438 26.903 -9.174 1.00 33.41 450 ILE A CA 1
ATOM 3570 C C . ILE A 1 450 ? -23.803 25.847 -8.122 1.00 33.41 450 ILE A C 1
ATOM 3572 O O . ILE A 1 450 ? -22.937 25.341 -7.412 1.00 33.41 450 ILE A O 1
ATOM 3576 N N . ALA A 1 451 ? -25.100 25.591 -7.960 1.00 32.25 451 ALA A N 1
ATOM 3577 C CA . ALA A 1 451 ? -25.634 24.538 -7.107 1.00 32.25 451 ALA A CA 1
ATOM 3578 C C . ALA A 1 451 ? -26.303 23.502 -8.012 1.00 32.25 451 ALA A C 1
ATOM 3580 O O . ALA A 1 451 ? -27.431 23.701 -8.456 1.00 32.25 451 ALA A O 1
ATOM 3581 N N . ASP A 1 452 ? -25.583 22.418 -8.290 1.00 35.44 452 ASP A N 1
ATOM 3582 C CA . ASP A 1 452 ? -26.143 21.235 -8.932 1.00 35.44 452 ASP A CA 1
ATOM 3583 C C . ASP A 1 452 ? -2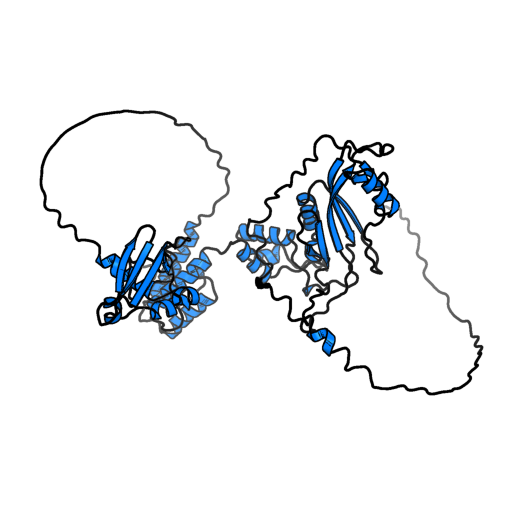6.843 20.357 -7.889 1.00 35.44 452 ASP A C 1
ATOM 3585 O O . ASP A 1 452 ? -26.313 20.045 -6.819 1.00 35.44 452 ASP A O 1
ATOM 3589 N N . HIS A 1 453 ? -28.076 19.983 -8.222 1.00 40.28 453 HIS A N 1
ATOM 3590 C CA . HIS A 1 453 ? -28.969 19.143 -7.442 1.00 40.28 453 HIS A CA 1
ATOM 3591 C C . HIS A 1 453 ? -28.414 17.726 -7.231 1.00 40.28 453 HIS A C 1
ATOM 3593 O O . HIS A 1 453 ? -28.443 16.895 -8.134 1.00 40.28 453 HIS A O 1
ATOM 3599 N N . TYR A 1 454 ? -28.057 17.411 -5.986 1.00 35.41 454 TYR A N 1
ATOM 3600 C CA . TYR A 1 454 ? -28.206 16.067 -5.427 1.00 35.41 454 TYR A CA 1
ATOM 3601 C C . TYR A 1 454 ? -29.081 16.169 -4.172 1.00 35.41 454 TYR A C 1
ATOM 3603 O O . TYR A 1 454 ? -28.852 17.067 -3.356 1.00 35.41 454 TYR A O 1
ATOM 3611 N N . PRO A 1 455 ? -30.089 15.298 -3.984 1.00 36.19 455 PRO A N 1
ATOM 3612 C CA . PRO A 1 455 ? -30.879 15.291 -2.764 1.00 36.19 455 PRO A CA 1
ATOM 3613 C C . PRO A 1 455 ? -29.994 14.812 -1.609 1.00 36.19 455 PRO A C 1
ATOM 3615 O O . PRO A 1 455 ? -29.803 13.617 -1.396 1.00 36.19 455 PRO A O 1
ATOM 3618 N N . VAL A 1 456 ? -29.434 15.763 -0.862 1.00 36.78 456 VAL A N 1
ATOM 3619 C CA . VAL A 1 456 ? -28.873 15.511 0.464 1.00 36.78 456 VAL A CA 1
ATOM 3620 C C . VAL A 1 456 ? -30.046 15.071 1.333 1.00 36.78 456 VAL A C 1
ATOM 3622 O O . VAL A 1 456 ? -30.907 15.884 1.672 1.00 36.78 456 VAL A O 1
ATOM 3625 N N . GLN A 1 457 ? -30.129 13.780 1.660 1.00 46.69 457 GLN A N 1
ATOM 3626 C CA . GLN A 1 457 ? -31.048 13.361 2.712 1.00 46.69 457 GLN A CA 1
ATOM 3627 C C . GLN A 1 457 ? -30.634 14.077 4.005 1.00 46.69 457 GLN A C 1
ATOM 3629 O O . GLN A 1 457 ? -29.445 14.079 4.338 1.00 46.69 457 GLN A O 1
ATOM 3634 N N . PRO A 1 458 ? -31.567 14.736 4.712 1.00 49.34 458 PRO A N 1
ATOM 3635 C CA . PRO A 1 458 ? -31.225 15.518 5.884 1.00 49.34 458 PRO A CA 1
ATOM 3636 C C . PRO A 1 458 ? -30.736 14.572 6.981 1.00 49.34 458 PRO A C 1
ATOM 3638 O O . PRO A 1 458 ? -31.527 13.873 7.615 1.00 49.34 458 PRO A O 1
ATOM 3641 N N . VAL A 1 459 ? -29.421 14.590 7.215 1.00 54.84 459 VAL A N 1
ATOM 3642 C CA . VAL A 1 459 ? -28.717 13.933 8.334 1.00 54.84 459 VAL A CA 1
ATOM 3643 C C . VAL A 1 459 ? -29.416 14.213 9.679 1.00 54.84 459 VAL A C 1
ATOM 3645 O O . VAL A 1 459 ? -29.385 13.395 10.598 1.00 54.84 459 VAL A O 1
ATOM 3648 N N . ASP A 1 460 ? -30.145 15.326 9.765 1.00 59.75 460 ASP A N 1
ATOM 3649 C CA . ASP A 1 460 ? -30.932 15.730 10.925 1.00 59.75 460 ASP A CA 1
ATOM 3650 C C . ASP A 1 460 ? -32.061 14.749 11.291 1.00 59.75 460 ASP A C 1
ATOM 3652 O O . ASP A 1 460 ? -32.368 14.588 12.473 1.00 59.75 460 ASP A O 1
ATOM 3656 N N . GLN A 1 461 ? -32.669 14.038 10.332 1.00 70.06 461 GLN A N 1
ATOM 3657 C CA . GLN A 1 461 ? -33.787 13.134 10.644 1.00 70.06 461 GLN A CA 1
ATOM 3658 C C . GLN A 1 461 ? -33.341 11.853 11.355 1.00 70.06 461 GLN A C 1
ATOM 3660 O O . GLN A 1 461 ? -34.020 11.404 12.283 1.00 70.06 461 GLN A O 1
ATOM 3665 N N . GLU A 1 462 ? -32.211 11.264 10.963 1.00 69.12 462 GLU A N 1
ATOM 3666 C CA . GLU A 1 462 ? -31.669 10.096 11.668 1.00 69.12 462 GLU A CA 1
ATOM 3667 C C . GLU A 1 462 ? -31.177 10.463 13.063 1.00 69.12 462 GLU A C 1
ATOM 3669 O O . GLU A 1 462 ? -31.453 9.744 14.026 1.00 69.12 462 GLU A O 1
ATOM 3674 N N . PHE A 1 463 ? -30.535 11.622 13.207 1.00 64.75 463 PHE A N 1
ATOM 3675 C CA . PHE A 1 463 ? -30.067 12.087 14.506 1.00 64.75 463 PHE A CA 1
ATOM 3676 C C . PHE A 1 463 ? -31.224 12.331 15.484 1.00 64.75 463 PHE A C 1
ATOM 3678 O O . PHE A 1 463 ? -31.161 11.918 16.645 1.00 64.75 463 PHE A O 1
ATOM 3685 N N . VAL A 1 464 ? -32.330 12.919 15.015 1.00 73.44 464 VAL A N 1
ATOM 3686 C CA . VAL A 1 464 ? -33.551 13.092 15.820 1.00 73.44 464 VAL A CA 1
ATOM 3687 C C . VAL A 1 464 ? -34.156 11.741 16.219 1.00 73.44 464 VAL A C 1
ATOM 3689 O O . VAL A 1 464 ? -34.568 11.581 17.373 1.00 73.44 464 VAL A O 1
ATOM 3692 N N . LYS A 1 465 ? -34.169 10.745 15.320 1.00 77.94 465 LYS A N 1
ATOM 3693 C CA . LYS A 1 465 ? -34.630 9.377 15.635 1.00 77.94 465 LYS A CA 1
ATOM 3694 C C . LYS A 1 465 ? -33.760 8.727 16.713 1.00 77.94 465 LYS A C 1
ATOM 3696 O O . LYS A 1 465 ? -34.302 8.236 17.705 1.00 77.94 465 LYS A O 1
ATOM 3701 N N . ILE A 1 466 ? -32.436 8.814 16.579 1.00 74.19 466 ILE A N 1
ATOM 3702 C CA . ILE A 1 466 ? -31.474 8.288 17.557 1.00 74.19 466 ILE A CA 1
ATOM 3703 C C . ILE A 1 466 ? -31.650 8.977 18.916 1.00 74.19 466 ILE A C 1
ATOM 3705 O O . ILE A 1 466 ? -31.755 8.302 19.941 1.00 74.19 466 ILE A O 1
ATOM 3709 N N . GLN A 1 467 ? -31.759 10.309 18.953 1.00 72.94 467 GLN A N 1
ATOM 3710 C CA . GLN A 1 467 ? -31.995 11.050 20.198 1.00 72.94 467 GLN A CA 1
ATOM 3711 C C . GLN A 1 467 ? -33.333 10.694 20.853 1.00 72.94 467 GLN A C 1
ATOM 3713 O O . GLN A 1 467 ? -33.413 10.590 22.081 1.00 72.94 467 GLN A O 1
ATOM 3718 N N . LYS A 1 468 ? -34.398 10.517 20.060 1.00 84.38 468 LYS A N 1
ATOM 3719 C CA . LYS A 1 468 ? -35.709 10.089 20.567 1.00 84.38 468 LYS A CA 1
ATOM 3720 C C . LYS A 1 468 ? -35.614 8.695 21.178 1.00 84.38 468 LYS A C 1
ATOM 3722 O O . LYS A 1 468 ? -36.081 8.496 22.299 1.00 84.38 468 LYS A O 1
ATOM 3727 N N . ARG A 1 469 ? -34.961 7.752 20.494 1.00 87.50 469 ARG A N 1
ATOM 3728 C CA . ARG A 1 469 ? -34.788 6.387 21.001 1.00 87.50 469 ARG A CA 1
ATOM 3729 C C . ARG A 1 469 ? -33.925 6.352 22.256 1.00 87.50 469 ARG A C 1
ATOM 3731 O O . ARG A 1 469 ? -34.262 5.666 23.215 1.00 87.50 469 ARG A O 1
ATOM 3738 N N . PHE A 1 470 ? -32.880 7.170 22.308 1.00 81.06 470 PHE A N 1
ATOM 3739 C CA . PHE A 1 470 ? -32.048 7.306 23.497 1.00 81.06 470 PHE A CA 1
ATOM 3740 C C . PHE A 1 470 ? -32.837 7.820 24.709 1.00 81.06 470 PHE A C 1
ATOM 3742 O O . PHE A 1 470 ? -32.696 7.271 25.798 1.00 81.06 470 PHE A O 1
ATOM 3749 N N . ARG A 1 471 ? -33.724 8.808 24.525 1.00 83.31 471 ARG A N 1
ATOM 3750 C CA . ARG A 1 471 ? -34.627 9.274 25.592 1.00 83.31 471 ARG A CA 1
ATOM 3751 C C . ARG A 1 471 ? -35.578 8.181 26.079 1.00 83.31 471 ARG A C 1
ATOM 3753 O O . ARG A 1 471 ? -35.816 8.090 27.277 1.00 83.31 471 ARG A O 1
ATOM 3760 N N . GLN A 1 472 ? -36.080 7.334 25.181 1.00 87.25 472 GLN A N 1
ATOM 3761 C CA . GLN A 1 472 ? -36.920 6.191 25.561 1.00 87.25 472 GLN A CA 1
ATOM 3762 C C . GLN A 1 472 ? -36.146 5.173 26.404 1.00 87.25 472 GLN A C 1
ATOM 3764 O O . GLN A 1 472 ? -36.658 4.709 27.419 1.00 87.25 472 GLN A O 1
ATOM 3769 N N . ILE A 1 473 ? -34.899 4.875 26.024 1.00 87.94 473 ILE A N 1
ATOM 3770 C CA . ILE A 1 473 ? -34.014 4.012 26.811 1.00 87.94 473 ILE A CA 1
ATOM 3771 C C . ILE A 1 473 ? -33.742 4.656 28.178 1.00 87.94 473 ILE A C 1
ATOM 3773 O O . ILE A 1 473 ? -33.950 4.010 29.197 1.00 87.94 473 ILE A O 1
ATOM 3777 N N . GLU A 1 474 ? -33.355 5.935 28.238 1.00 82.38 474 GLU A N 1
ATOM 3778 C CA . GLU A 1 474 ? -33.141 6.628 29.520 1.00 82.38 474 GLU A CA 1
ATOM 3779 C C . GLU A 1 474 ? -34.396 6.604 30.410 1.00 82.38 474 GLU A C 1
ATOM 3781 O O . GLU A 1 474 ? -34.278 6.333 31.604 1.00 82.38 474 GLU A O 1
ATOM 3786 N N . GLY A 1 475 ? -35.585 6.815 29.838 1.00 86.06 475 GLY A N 1
ATOM 3787 C CA . GLY A 1 475 ? -36.857 6.716 30.557 1.00 86.06 475 GLY A CA 1
ATOM 3788 C C . GLY A 1 475 ? -37.117 5.318 31.123 1.00 86.06 475 GLY A C 1
ATOM 3789 O O . GLY A 1 475 ? -37.529 5.196 32.274 1.00 86.06 475 GLY A O 1
ATOM 3790 N N . ALA A 1 476 ? -36.803 4.267 30.360 1.00 87.94 476 ALA A N 1
ATOM 3791 C CA . ALA A 1 476 ? -36.895 2.883 30.822 1.00 87.94 476 ALA A CA 1
ATOM 3792 C C . ALA A 1 476 ? -35.962 2.626 32.024 1.00 87.94 476 ALA A C 1
ATOM 3794 O O . ALA A 1 476 ? -36.389 2.108 33.054 1.00 87.94 476 ALA A O 1
ATOM 3795 N N . PHE A 1 477 ? -34.705 3.066 31.948 1.00 83.94 477 PHE A N 1
ATOM 3796 C CA . PHE A 1 477 ? -33.737 2.904 33.040 1.00 83.94 477 PHE A CA 1
ATOM 3797 C C . PHE A 1 477 ? -34.108 3.681 34.311 1.00 83.94 477 PHE A C 1
ATOM 3799 O O . PHE A 1 477 ? -33.852 3.207 35.422 1.00 83.94 477 PHE A O 1
ATOM 3806 N N . SER A 1 478 ? -34.714 4.860 34.157 1.00 85.31 478 SER A N 1
ATOM 3807 C CA . SER A 1 478 ? -35.177 5.698 35.270 1.00 85.31 478 SER A CA 1
ATOM 3808 C C . SER A 1 478 ? -36.499 5.242 35.890 1.00 85.31 478 SER A C 1
ATOM 3810 O O . SER A 1 478 ? -36.837 5.717 36.971 1.00 85.31 478 SER A O 1
ATOM 3812 N N . SER A 1 479 ? -37.230 4.331 35.248 1.00 86.12 479 SER A N 1
ATOM 3813 C CA . SER A 1 479 ? -38.475 3.792 35.789 1.00 86.12 479 SER A CA 1
ATOM 3814 C C . SER A 1 479 ? -38.217 2.833 36.957 1.00 86.12 479 SER A C 1
ATOM 3816 O O . SER A 1 479 ? -37.314 1.987 36.905 1.00 86.12 479 SER A O 1
ATOM 3818 N N . SER A 1 480 ? -39.030 2.961 38.009 1.00 87.81 480 SER A N 1
ATOM 3819 C CA . SER A 1 480 ? -39.098 2.017 39.132 1.00 87.81 480 SER A CA 1
ATOM 3820 C C . SER A 1 480 ? -39.801 0.712 38.769 1.00 87.81 480 SER A C 1
ATOM 3822 O O . SER A 1 480 ? -39.615 -0.284 39.462 1.00 87.81 480 SER A O 1
ATOM 3824 N N . ASP A 1 481 ? -40.595 0.706 37.698 1.00 88.94 481 ASP A N 1
ATOM 3825 C CA . ASP A 1 481 ? -41.450 -0.435 37.353 1.00 88.94 481 ASP A CA 1
ATOM 3826 C C . ASP A 1 481 ? -40.735 -1.467 36.468 1.00 88.94 481 ASP A C 1
ATOM 3828 O O . ASP A 1 481 ? -41.272 -2.548 36.232 1.00 88.94 481 ASP A O 1
ATOM 3832 N N . ILE A 1 482 ? -39.537 -1.141 35.964 1.00 87.62 482 ILE A N 1
ATOM 3833 C CA . ILE A 1 482 ? -38.699 -2.067 35.195 1.00 87.62 482 ILE A CA 1
ATOM 3834 C C . ILE A 1 482 ? -37.773 -2.804 36.153 1.00 87.62 482 ILE A C 1
ATOM 3836 O O . ILE A 1 482 ? -36.993 -2.179 36.878 1.00 87.62 482 ILE A O 1
ATOM 3840 N N . LYS A 1 483 ? -37.836 -4.136 36.117 1.00 91.75 483 LYS A N 1
ATOM 3841 C CA . LYS A 1 483 ? -36.967 -4.995 36.928 1.00 91.75 483 LYS A CA 1
ATOM 3842 C C . LYS A 1 483 ? -35.529 -4.949 36.415 1.00 91.75 483 LYS A C 1
ATOM 3844 O O . LYS A 1 483 ? -35.291 -4.741 35.225 1.00 91.75 483 LYS A O 1
ATOM 3849 N N . ASP A 1 484 ? -34.566 -5.200 37.295 1.00 87.62 484 ASP A N 1
ATOM 3850 C CA . ASP A 1 484 ? -33.140 -5.179 36.943 1.00 87.62 484 ASP A CA 1
ATOM 3851 C C . ASP A 1 484 ? -32.804 -6.147 35.792 1.00 87.62 484 ASP A C 1
ATOM 3853 O O . ASP A 1 484 ? -31.998 -5.827 34.919 1.00 87.62 484 ASP A O 1
ATOM 3857 N N . ASP A 1 485 ? -33.492 -7.287 35.720 1.00 88.44 485 ASP A N 1
ATOM 3858 C CA . ASP A 1 485 ? -33.348 -8.299 34.667 1.00 88.44 485 ASP A CA 1
ATOM 3859 C C . ASP A 1 485 ? -33.708 -7.736 33.276 1.00 88.44 485 ASP A C 1
ATOM 3861 O O . ASP A 1 485 ? -33.023 -7.990 32.283 1.00 88.44 485 ASP A O 1
ATOM 3865 N N . GLU A 1 486 ? -34.760 -6.916 33.201 1.00 91.31 486 GLU A N 1
ATOM 3866 C CA . GLU A 1 486 ? -35.208 -6.265 31.966 1.00 91.31 486 GLU A CA 1
ATOM 3867 C C . GLU A 1 486 ? -34.263 -5.122 31.573 1.00 91.31 486 GLU A C 1
ATOM 3869 O O . GLU A 1 486 ? -33.936 -4.961 30.395 1.00 91.31 486 GLU A O 1
ATOM 3874 N N . LYS A 1 487 ? -33.745 -4.365 32.552 1.00 89.31 487 LYS A N 1
ATOM 3875 C CA . LYS A 1 487 ? -32.686 -3.366 32.310 1.00 89.31 487 LYS A CA 1
ATOM 3876 C C . LYS A 1 487 ? -31.442 -4.037 31.734 1.00 89.31 487 LYS A C 1
ATOM 3878 O O . LYS A 1 487 ? -30.884 -3.559 30.744 1.00 89.31 487 LYS A O 1
ATOM 3883 N N . LEU A 1 488 ? -31.059 -5.193 32.277 1.00 83.31 488 LEU A N 1
ATOM 3884 C CA . LEU A 1 488 ? -29.940 -5.992 31.785 1.00 83.31 488 LEU A CA 1
ATOM 3885 C C . LEU A 1 488 ? -30.174 -6.500 30.353 1.00 83.31 488 LEU A C 1
ATOM 3887 O O . LEU A 1 488 ? -29.244 -6.475 29.545 1.00 83.31 488 LEU A O 1
ATOM 3891 N N . MET A 1 489 ? -31.403 -6.890 29.995 1.00 89.31 489 MET A N 1
ATOM 3892 C CA . MET A 1 489 ? -31.755 -7.231 28.608 1.00 89.31 489 MET A CA 1
ATOM 3893 C C . MET A 1 489 ? -31.576 -6.047 27.650 1.00 89.31 489 MET A C 1
ATOM 3895 O O . MET A 1 489 ? -31.031 -6.229 26.558 1.00 89.31 489 MET A O 1
ATOM 3899 N N . ILE A 1 490 ? -31.960 -4.832 28.054 1.00 90.12 490 ILE A N 1
ATOM 3900 C CA . ILE A 1 490 ? -31.745 -3.618 27.247 1.00 90.12 490 ILE A CA 1
ATOM 3901 C C . ILE A 1 490 ? -30.240 -3.349 27.083 1.00 90.12 490 ILE A C 1
ATOM 3903 O O . ILE A 1 490 ? -29.783 -3.062 25.973 1.00 90.12 490 ILE A O 1
ATOM 3907 N N . VAL A 1 491 ? -29.441 -3.491 28.152 1.00 82.00 491 VAL A N 1
ATOM 3908 C CA . VAL A 1 491 ? -27.971 -3.359 28.079 1.00 82.00 491 VAL A CA 1
ATOM 3909 C C . VAL A 1 491 ? -27.370 -4.387 27.123 1.00 82.00 491 VAL A C 1
ATOM 3911 O O . VAL A 1 491 ? -26.528 -4.02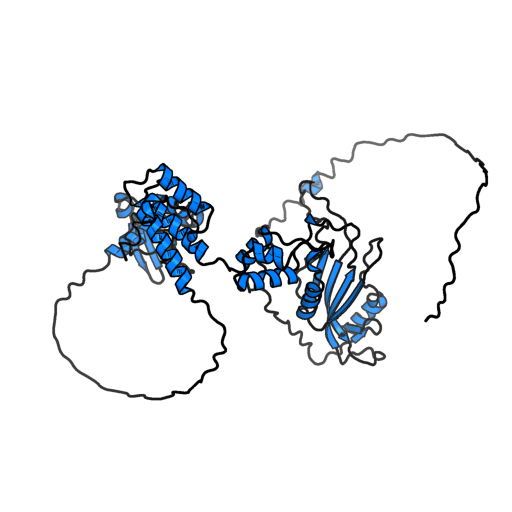3 26.302 1.00 82.00 491 VAL A O 1
ATOM 3914 N N . ASN A 1 492 ? -27.789 -5.649 27.206 1.00 75.94 492 ASN A N 1
ATOM 3915 C CA . ASN A 1 492 ? -27.285 -6.710 26.336 1.00 75.94 492 ASN A CA 1
ATOM 3916 C C . ASN A 1 492 ? -27.696 -6.487 24.879 1.00 75.94 492 ASN A C 1
ATOM 3918 O O . ASN A 1 492 ? -26.870 -6.637 23.984 1.00 75.94 492 ASN A O 1
ATOM 3922 N N . SER A 1 493 ? -28.917 -6.024 24.626 1.00 84.88 493 SER A N 1
ATOM 3923 C CA . SER A 1 493 ? -29.366 -5.659 23.278 1.00 84.88 493 SER A CA 1
ATOM 3924 C C . SER A 1 493 ? -28.514 -4.525 22.703 1.00 84.88 493 SER A C 1
ATOM 3926 O O . SER A 1 493 ? -27.990 -4.637 21.597 1.00 84.88 493 SER A O 1
ATOM 3928 N N . LEU A 1 494 ? -28.227 -3.493 23.503 1.00 78.69 494 LEU A N 1
ATOM 3929 C CA . LEU A 1 494 ? -27.307 -2.412 23.134 1.00 78.69 494 LEU A CA 1
ATOM 3930 C C . LEU A 1 494 ? -25.887 -2.889 22.803 1.00 78.69 494 LEU A C 1
ATOM 3932 O O . LEU A 1 494 ? -25.132 -2.104 22.226 1.00 78.69 494 LEU A O 1
ATOM 3936 N N . LEU A 1 495 ? -25.477 -4.108 23.187 1.00 65.88 495 LEU A N 1
ATOM 3937 C CA . LEU A 1 495 ? -24.183 -4.692 22.811 1.00 65.88 495 LEU A CA 1
ATOM 3938 C C . LEU A 1 495 ? -24.180 -5.270 21.395 1.00 65.88 495 LEU A C 1
ATOM 3940 O O . LEU A 1 495 ? -23.119 -5.271 20.764 1.00 65.88 495 LEU A O 1
ATOM 3944 N N . HIS A 1 496 ? -25.332 -5.731 20.914 1.00 70.44 496 HIS A N 1
ATOM 3945 C CA . HIS A 1 496 ? -25.439 -6.567 19.720 1.00 70.44 496 HIS A CA 1
ATOM 3946 C C . HIS A 1 496 ? -26.187 -5.911 18.559 1.00 70.44 496 HIS A C 1
ATOM 3948 O O . HIS A 1 496 ? -25.922 -6.283 17.418 1.00 70.44 496 HIS A O 1
ATOM 3954 N N . VAL A 1 497 ? -27.059 -4.933 18.819 1.00 78.38 497 VAL A N 1
ATOM 3955 C CA . VAL A 1 497 ? -27.870 -4.274 17.782 1.00 78.38 497 VAL A CA 1
ATOM 3956 C C . VAL A 1 497 ? -27.729 -2.742 17.801 1.00 78.38 497 VAL A C 1
ATOM 3958 O O . VAL A 1 497 ? -27.373 -2.169 18.839 1.00 78.38 497 VAL A O 1
ATOM 3961 N N . PRO A 1 498 ? -27.974 -2.054 16.665 1.00 79.19 498 PRO A N 1
ATOM 3962 C CA . PRO A 1 498 ? -28.060 -0.597 16.609 1.00 79.19 498 PRO A CA 1
ATOM 3963 C C . PRO A 1 498 ? -29.107 -0.038 17.576 1.00 79.19 498 PRO A C 1
ATOM 3965 O O . PRO A 1 498 ? -30.107 -0.683 17.872 1.00 79.19 498 PRO A O 1
ATOM 3968 N N . ILE A 1 499 ? -28.911 1.196 18.058 1.00 82.06 499 ILE A N 1
ATOM 3969 C CA . ILE A 1 499 ? -29.787 1.802 19.078 1.00 82.06 499 ILE A CA 1
ATOM 3970 C C . ILE A 1 499 ? -31.264 1.861 18.667 1.00 82.06 499 ILE A C 1
ATOM 3972 O O . ILE A 1 499 ? -32.141 1.735 19.521 1.00 82.06 499 ILE A O 1
ATOM 3976 N N . ASN A 1 500 ? -31.532 2.032 17.371 1.00 84.44 500 ASN A N 1
ATOM 3977 C CA . ASN A 1 500 ? -32.884 2.086 16.822 1.00 84.44 500 ASN A CA 1
ATOM 3978 C C . ASN A 1 500 ? -33.619 0.741 16.948 1.00 84.44 500 ASN A C 1
ATOM 3980 O O . ASN A 1 500 ? -34.837 0.744 17.118 1.00 84.44 500 ASN A O 1
ATOM 3984 N N . ASP A 1 501 ? -32.875 -0.365 16.992 1.00 87.19 501 ASP A N 1
ATOM 3985 C CA . ASP A 1 501 ? -33.398 -1.735 16.998 1.00 87.19 501 ASP A CA 1
ATOM 3986 C C . ASP A 1 501 ? -33.390 -2.368 18.396 1.00 87.19 501 ASP A C 1
ATOM 3988 O O . ASP A 1 501 ? -33.812 -3.506 18.578 1.00 87.19 501 ASP A O 1
ATOM 3992 N N . VAL A 1 502 ? -32.909 -1.645 19.411 1.00 90.12 502 VAL A N 1
ATOM 3993 C CA . VAL A 1 502 ? -32.931 -2.119 20.800 1.00 90.12 502 VAL A CA 1
ATOM 3994 C C . VAL A 1 502 ? -34.375 -2.291 21.240 1.00 90.12 502 VAL A C 1
ATOM 3996 O O . VAL A 1 502 ? -35.125 -1.314 21.296 1.00 90.12 502 VAL A O 1
ATOM 3999 N N . GLU A 1 503 ? -34.762 -3.512 21.591 1.00 90.81 503 GLU A N 1
ATOM 4000 C CA . GLU A 1 503 ? -36.087 -3.797 22.128 1.00 90.81 503 GLU A CA 1
ATOM 4001 C C . GLU A 1 503 ? -36.237 -3.181 23.525 1.00 90.81 503 GLU A C 1
ATOM 4003 O O . GLU A 1 503 ? -35.447 -3.430 24.436 1.00 90.81 503 GLU A O 1
ATOM 4008 N N . ILE A 1 504 ? -37.261 -2.341 23.686 1.00 88.62 504 ILE A N 1
ATOM 4009 C CA . ILE A 1 504 ? -37.663 -1.780 24.979 1.00 88.62 504 ILE A CA 1
ATOM 4010 C C . ILE A 1 504 ? -38.985 -2.463 25.344 1.00 88.62 504 ILE A C 1
ATOM 4012 O O . ILE A 1 504 ? -39.896 -2.436 24.510 1.00 88.62 504 ILE A O 1
ATOM 4016 N N . PRO A 1 505 ? -39.127 -3.054 26.547 1.00 86.31 505 PRO A N 1
ATOM 4017 C CA . PRO A 1 505 ? -40.354 -3.727 26.962 1.00 86.31 505 PRO A CA 1
ATOM 4018 C C . PRO A 1 505 ? -41.608 -2.877 26.697 1.00 86.31 505 PRO A C 1
ATOM 4020 O O . PRO A 1 505 ? -41.690 -1.708 27.087 1.00 86.31 505 PRO A O 1
ATOM 4023 N N . LEU A 1 506 ? -42.600 -3.477 26.023 1.00 73.62 506 LEU A N 1
ATOM 4024 C CA . LEU A 1 506 ? -43.758 -2.792 25.420 1.00 73.62 506 LEU A CA 1
ATOM 4025 C C . LEU A 1 506 ? -44.547 -1.897 26.386 1.00 73.62 506 LEU A C 1
ATOM 4027 O O . LEU A 1 506 ? -45.133 -0.904 25.954 1.00 73.62 506 LEU A O 1
ATOM 4031 N N . ARG A 1 507 ? -44.503 -2.190 27.690 1.00 75.12 507 ARG A N 1
ATOM 4032 C CA . ARG A 1 507 ? -45.216 -1.456 28.747 1.00 75.12 507 ARG A CA 1
ATOM 4033 C C . ARG A 1 507 ? -44.830 0.033 28.833 1.00 75.12 507 ARG A C 1
ATOM 4035 O O . ARG A 1 507 ? -45.599 0.812 29.381 1.00 75.12 507 ARG A O 1
ATOM 4042 N N . PHE A 1 508 ? -43.704 0.443 28.237 1.00 63.91 508 PHE A N 1
ATOM 4043 C CA . PHE A 1 508 ? -43.225 1.836 28.218 1.00 63.91 508 PHE A CA 1
ATOM 4044 C C . PHE A 1 508 ? -43.285 2.530 26.853 1.00 63.91 508 PHE A C 1
ATOM 4046 O O . PHE A 1 508 ? -43.093 3.745 26.773 1.00 63.91 508 PHE A O 1
ATOM 4053 N N . SER A 1 509 ? -43.591 1.801 25.779 1.00 57.88 509 SER A N 1
ATOM 4054 C CA . SER A 1 509 ? -43.642 2.385 24.431 1.00 57.88 509 SER A CA 1
ATOM 4055 C C . SER A 1 509 ? -44.749 3.443 24.271 1.00 57.88 509 SER A C 1
ATOM 4057 O O . SER A 1 509 ? -44.573 4.395 23.510 1.00 57.88 509 SER A O 1
ATOM 4059 N N . ASN A 1 510 ? -45.821 3.354 25.070 1.00 58.75 510 ASN A N 1
ATOM 4060 C CA . ASN A 1 510 ? -46.988 4.237 24.972 1.00 58.75 510 ASN A CA 1
ATOM 4061 C C . ASN A 1 510 ? -46.892 5.539 25.796 1.00 58.75 510 ASN A C 1
ATOM 4063 O O . ASN A 1 510 ? -47.526 6.522 25.425 1.00 58.75 510 ASN A O 1
ATOM 4067 N N . ASN A 1 511 ? -46.066 5.602 26.851 1.00 56.69 511 ASN A N 1
ATOM 4068 C CA . ASN A 1 511 ? -45.956 6.799 27.709 1.00 56.69 511 ASN A CA 1
ATOM 4069 C C . ASN A 1 511 ? -44.917 7.827 27.224 1.00 56.69 511 ASN A C 1
ATOM 4071 O O . ASN A 1 511 ? -44.910 8.967 27.676 1.00 56.69 511 ASN A O 1
ATOM 4075 N N . ALA A 1 512 ? -44.038 7.475 26.283 1.00 53.44 512 ALA A N 1
ATOM 4076 C CA . ALA A 1 512 ? -42.987 8.388 25.823 1.00 53.44 512 ALA A CA 1
ATOM 4077 C C . ALA A 1 512 ? -43.483 9.502 24.876 1.00 53.44 512 ALA A C 1
ATOM 4079 O O . ALA A 1 512 ? -42.742 10.448 24.615 1.00 53.44 512 ALA A O 1
ATOM 4080 N N . ASN A 1 513 ? -44.714 9.410 24.358 1.00 53.84 513 ASN A N 1
ATOM 4081 C CA . ASN A 1 513 ? -45.302 10.455 23.511 1.00 53.84 513 ASN A CA 1
ATOM 4082 C C . ASN A 1 513 ? -46.018 11.560 24.315 1.00 53.84 513 ASN A C 1
ATOM 4084 O O . ASN A 1 513 ? -46.418 12.547 23.712 1.00 53.84 513 ASN A O 1
ATOM 4088 N N . SER A 1 514 ? -46.158 11.440 25.644 1.00 49.56 514 SER A N 1
ATOM 4089 C CA . SER A 1 514 ? -46.816 12.458 26.486 1.00 49.56 514 SER A CA 1
ATOM 4090 C C . SER A 1 514 ? -45.857 13.492 27.102 1.00 49.56 514 SER A C 1
ATOM 4092 O O . SER A 1 514 ? -46.282 14.295 27.923 1.00 49.56 514 SER A O 1
ATOM 4094 N N . PHE A 1 515 ? -44.567 13.451 26.749 1.00 44.09 515 PHE A N 1
ATOM 4095 C CA . PHE A 1 515 ? -43.506 14.333 27.272 1.00 44.09 515 PHE A CA 1
ATOM 4096 C C . PHE A 1 515 ? -42.854 15.215 26.187 1.00 44.09 515 PHE A C 1
ATOM 4098 O O . PHE A 1 515 ? -41.743 15.715 26.385 1.00 44.09 515 PHE A O 1
ATOM 4105 N N . LEU A 1 516 ? -43.515 15.375 25.035 1.00 41.81 516 LEU A N 1
ATOM 4106 C CA . LEU A 1 516 ? -43.115 16.299 23.969 1.00 41.81 516 LEU A CA 1
ATOM 4107 C C . LEU A 1 516 ? -44.013 17.529 23.943 1.00 41.81 516 LEU A C 1
ATOM 4109 O O . LEU A 1 516 ? -45.246 17.338 24.016 1.00 41.81 516 LEU A O 1
#

Secondary structure (DSSP, 8-state):
---------------------------------------S--SSSSTTTTTSSSSS-------------S--S-SS-S-----------TTPPEEE-TTT-BEESSHHHHHHHHHTTTTT------SSS---EEEEEES-HHHHHHHHHHTTGGGTEEEEEEETTEEEEEETTB----SS---S-S--B----EEEEEEEEEE--S--SSSEES-EEEEEEEEEE---SS---GGGPPPPHHHHHHHHHHHHTT--HHHHHHHHS---TT-TTPPPP-HHHHHHHHHHTT---HHHHHHHHHHHHHHHHTT-TTS-S-HHHHHHHHTPPPHHHHTTEEEEEETTEEEEEEE-TTS-EEEEEEEEE-SS---TTT-----TTS-TTSPPTTSEEE-SHHHHHHS--HHHHHHHHHHHHT----------------------------------------HHHHHHHHHHHHHHHHHHHH-SSS-HHHHHHHHHHHHHS-GGG----GGGTTTGGG--

Organism: Tigriopus californicus (NCBI:txid6832)

Mean predicted aligned error: 18.93 Å

Radius of gyration: 38.56 Å; Cα contacts (8 Å, |Δi|>4): 519; chains: 1; bounding box: 88×123×108 Å

Solvent-accessible surface area (backbone atoms only — not comparable to full-atom values): 33346 Å² total; per-residue (Å²): 141,88,82,89,85,88,85,83,86,86,85,89,92,85,85,87,89,88,83,85,88,84,90,82,91,86,87,85,87,80,88,88,86,79,88,80,88,80,78,99,78,78,78,73,74,66,61,64,64,64,61,70,70,69,78,79,75,85,72,90,78,82,83,78,87,84,86,80,77,98,72,65,87,74,65,94,78,85,80,77,76,77,70,75,76,78,72,68,74,93,78,69,70,30,16,32,34,74,86,62,27,41,52,27,85,35,64,66,58,33,51,52,36,58,73,67,48,54,65,75,60,63,78,69,57,86,58,96,62,81,75,44,72,47,80,48,80,37,70,40,67,66,58,51,50,50,52,41,36,75,68,39,45,56,25,53,33,38,80,77,40,84,50,93,57,39,37,35,32,31,45,64,63,36,57,75,87,59,91,61,92,67,78,89,80,68,90,50,45,92,47,58,21,30,41,36,40,35,58,45,41,33,44,69,54,91,75,50,87,58,54,64,42,87,42,68,43,69,28,23,40,37,38,31,28,74,41,62,79,58,87,80,60,67,92,71,43,42,78,23,63,55,58,51,51,53,52,45,53,44,50,74,72,69,54,51,70,65,60,47,31,64,75,77,41,49,90,59,85,86,48,88,86,59,58,79,67,46,69,73,54,54,51,49,49,37,57,62,71,62,63,67,53,65,66,62,58,48,50,55,52,49,54,50,53,54,46,62,72,68,65,65,79,93,81,80,66,55,69,68,37,51,53,50,50,70,36,54,70,52,78,74,61,50,73,32,52,46,80,45,83,49,95,77,36,34,39,40,36,34,39,43,96,87,65,47,82,73,44,77,38,49,32,32,66,37,93,57,80,60,55,74,91,72,55,79,58,70,52,90,88,51,61,94,85,40,68,53,63,56,46,41,45,56,72,43,71,57,22,75,76,68,78,46,50,41,64,54,48,52,51,30,52,53,67,64,70,70,63,77,80,82,80,77,77,88,76,91,78,90,81,85,88,81,90,88,82,87,85,87,83,87,83,91,79,88,83,83,87,86,84,80,91,68,89,74,73,64,69,63,59,58,53,51,50,50,54,52,45,49,52,52,52,53,50,52,70,70,38,86,86,55,53,72,70,59,52,48,49,40,55,54,33,58,73,78,43,59,73,87,69,42,73,69,72,71,91,54,69,74,65,66,72,78,79,116

pLDDT: mean 74.05, std 22.9, range [29.12, 97.75]